Protein AF-A0A9Q1E8A3-F1 (afdb_monomer)

Organism: Synaphobranchus kaupii (NCBI:txid118154)

Mean predicted aligned error: 22.76 Å

Solvent-accessible surface area (backbone atoms only — not comparable to full-atom values): 30214 Å² total; per-residue (Å²): 132,75,77,66,41,92,92,44,56,66,62,37,53,53,54,39,51,53,52,37,59,76,66,66,54,63,71,84,46,47,22,65,56,50,58,76,49,48,55,71,68,40,43,53,38,50,70,72,42,54,82,86,52,46,56,37,47,67,59,40,52,51,41,31,42,52,69,70,36,77,43,37,66,45,31,44,51,49,42,77,64,64,71,84,56,94,92,59,53,71,67,58,48,51,52,53,44,48,52,27,45,53,52,19,33,57,61,61,69,43,87,49,70,69,49,44,52,30,46,53,50,45,52,55,48,41,74,72,46,57,68,70,58,29,52,55,46,58,78,67,64,74,70,76,61,82,83,54,69,58,65,66,57,55,64,65,67,59,70,98,75,77,77,80,83,78,80,82,72,78,92,78,70,73,87,81,51,66,69,56,53,53,48,46,49,48,54,54,57,58,67,69,45,99,57,100,62,82,69,80,77,37,74,72,47,50,38,52,43,43,74,68,30,72,87,42,54,65,54,65,72,65,38,38,50,54,75,62,44,71,83,43,78,58,48,40,22,40,52,96,77,35,56,32,33,42,41,50,72,89,93,57,72,94,82,59,70,84,60,61,36,69,19,42,51,57,31,76,92,48,49,64,58,58,49,43,58,44,22,65,31,86,87,52,63,64,44,58,53,69,59,26,49,56,54,39,64,59,49,36,43,48,91,62,49,70,60,52,44,44,54,50,50,52,51,49,50,51,51,50,52,54,53,48,50,52,50,51,53,53,50,51,55,49,52,50,53,53,46,52,61,52,51,74,75,55,77,90,82,87,83,62,96,86,66,89,73,90,77,84,75,64,92,85,75,79,66,96,84,69,94,72,94,80,79,98,65,88,65,78,70,73,83,75,64,91,67,49,60,36,63,64,51,59,74,45,39,74,67,74,40,62,90,47,54,76,66,61,40,48,53,53,52,52,56,52,68,74,42,60,82,82,54,45,47,66,81,80,86,69,90,88,68,84,85,83,83,79,73,77,91,62,72,80,80,89,67,80,78,81,85,68,57,78,83,50,49,60,57,53,52,54,50,53,52,48,36,46,73,71,62,77,48,77,86,73,92,83,70,80,83,77,86,72,88,79,92,132

InterPro domains:
  IPR003309 SCAN domain [PF02023] (72-153)
  IPR038269 SCAN domain superfamily [G3DSA:1.10.4020.10] (70-156)
  IPR041588 Integrase zinc-binding domain [PF17921] (266-315)

Radius of gyration: 37.01 Å; Cα contacts (8 Å, |Δi|>4): 308; chains: 1; bounding box: 84×84×98 Å

pLDDT: mean 72.19, std 18.21, range [28.66, 93.69]

Secondary structure (DSSP, 8-state):
-PPP-TT-HHHHHHHHHHHHHHTT--GGGHHHHHHHH--THHHHHHHTS-TTTTT-HHHHHHHHHHHTT-SHHHHHHHHHT--PPTT--HHHHHHHHHHHHHHHHHHHT--SHHHHHHHHHHHHHHHHS-HHHHHHHHHTT----S--HHHHHHGGGS-TT-PPPPPPPPTTPPPPPHHHHHHHHHHHHHHHS---SPPS--HHHHHHHHHH-GGGHHHHHHPEEHHHHHS-SSEEEEETTEEEEEE--TTS-TT-GGG-EEEEE--GGGHHHHHHHHHHSTTTTS--HHHHHHHHTTTEE-TTHHHHHHHHHHHHHHHHHHHHHHHHHHHHHHHHHHHHHHHTTPPP----TT--------TT---TT---------PPPS---SS--HHHHHHHHHHHTTTS-HHHHHHHHHHHHH-TTTT-SS----SS-------TT-----PPPPPPPHHHHHHHHHHHHHHHHTTS----S-----------

Sequence (488 aa):
MPKFCEEDADTFFEAFEIVAREMEWPDAKWALLVQSSLAGKAQVAFAALDPCVGLDYEELKKAVLAAYGGVPESYHQRFRNLKRRNGESYLDVGRRLSIAFDRWLAAGKVFDYSELREFMLVEQFKNSVPREVEVYLSERQTRVWKSSPAISEEVVVCPDSVTPPAVVPEPGAPPVDLEESVELADTVFARAVGTSEPSHFTREALVREQHQDGTLAALWKEAVTEEESQDVAAGVYVQDDVLMRKWQPVDRPANEDWWVRSQVVVPLQFWEEVMQLSHATPMAGHLGVRKTLERILRHFYWPQVKGDVLQYVATFKARLGAAWQVACNNLAGAKERIKSQFDRKAVSRSFAVGDRVLMLLPVGVVLPGSEDEDENLYTPPEPVSARVENTHALEQLGKQLSHLTAVQRQDVLELVASHPVLFKDRPGLTPLAIHDVETASAEAIKQHPYRFPPHKKKQVAEEVAYMLEIGAIEPGRTLQPIAGERSL

Foldseek 3Di:
DDAADLQCNPVVVVVLVVVCVVVVPPQLCSLVVVQVRDDDQLVVQLVPDDPVCSSHPVVSSVSSCVSSPLPLVSLVCCLVPQDDDVPDDVVVSVVSNVVSVVSSCVSLVHDDPVQVVQQVVVVVVLVVDAVVLNVVCSVVSDRGPPDDVCNVVVVVPPPPPDDGDDDDDDPDDDDDDPVNLQVCVLVLLPPQDPDPDRPPDDPVNQLVLCVVFPQCVVLVVFADDPVVVLVDQWHWYADPSFIWTWDADPPDDPPDCPRIAIAGEGGPVCLVVLLCSLAVGPVNPRDPLVSSLVSCVRHHDYPPNSVVSNVVSVVVVVVVVVVVVVVVVVVVVVVVVVVVVVVVPDDDDDDDVPDDDDDDDDPPDDDPPDPDPDDPDPPPPDPPPPFQPLVVCLVCQLVVCPVDDPVVSVVVNVVCVVCVVPRDSQDDDDPPDDDDDPPPPDDPPPDDPDDDDPVCVVVVVVVVVVCVVSVVDDDDPPDDDDPDDDDD

Structure (mmCIF, N/CA/C/O backbone):
data_AF-A0A9Q1E8A3-F1
#
_entry.id   AF-A0A9Q1E8A3-F1
#
loop_
_atom_site.group_PDB
_atom_site.id
_atom_site.type_symbol
_atom_site.label_atom_id
_atom_site.label_alt_id
_atom_site.label_comp_id
_atom_site.label_asym_id
_atom_site.label_entity_id
_atom_site.label_seq_id
_atom_site.pdbx_PDB_ins_code
_atom_site.Cartn_x
_atom_site.Cartn_y
_atom_site.Cartn_z
_atom_site.occupancy
_atom_site.B_iso_or_equiv
_atom_site.auth_seq_id
_atom_site.auth_comp_id
_atom_site.auth_asym_id
_atom_site.auth_atom_id
_atom_site.pdbx_PDB_model_num
ATOM 1 N N . MET A 1 1 ? -19.537 22.013 -33.067 1.00 77.50 1 MET A N 1
ATOM 2 C CA . MET A 1 1 ? -19.339 22.147 -31.612 1.00 77.50 1 MET A CA 1
ATOM 3 C C . MET A 1 1 ? -18.821 20.818 -31.073 1.00 77.50 1 MET A C 1
ATOM 5 O O . MET A 1 1 ? -19.405 19.804 -31.449 1.00 77.50 1 MET A O 1
ATOM 9 N N . PRO A 1 2 ? -17.729 20.789 -30.287 1.00 82.44 2 PRO A N 1
ATOM 10 C CA . PRO A 1 2 ? -17.226 19.563 -29.664 1.00 82.44 2 PRO A CA 1
ATOM 11 C C . PRO A 1 2 ? -18.276 18.900 -28.766 1.00 82.44 2 PRO A C 1
ATOM 13 O O . PRO A 1 2 ? -19.159 19.574 -28.235 1.00 82.44 2 PRO A O 1
ATOM 16 N N . LYS A 1 3 ? -18.195 17.578 -28.596 1.00 81.62 3 LYS A N 1
ATOM 17 C CA . LYS A 1 3 ? -19.095 16.846 -27.698 1.00 81.62 3 LYS A CA 1
ATOM 18 C C . LYS A 1 3 ? -18.574 16.949 -26.266 1.00 81.62 3 LYS A C 1
ATOM 20 O O . LYS A 1 3 ? -17.415 16.626 -26.021 1.00 81.62 3 LYS A O 1
ATOM 25 N N . PHE A 1 4 ? -19.430 17.359 -25.334 1.00 82.94 4 PHE A N 1
ATOM 26 C CA . PHE A 1 4 ? -19.077 17.408 -23.919 1.00 82.94 4 PHE A CA 1
ATOM 27 C C . PHE A 1 4 ? -18.893 15.995 -23.345 1.00 82.94 4 PHE A C 1
ATOM 29 O O . PHE A 1 4 ? -19.697 15.095 -23.610 1.00 82.94 4 PHE A O 1
ATOM 36 N N . CYS A 1 5 ? -17.829 15.806 -22.564 1.00 78.19 5 CYS A N 1
ATOM 37 C CA . CYS A 1 5 ? -17.507 14.558 -21.880 1.00 78.19 5 CYS A CA 1
ATOM 38 C C . CYS A 1 5 ? -17.314 14.834 -20.386 1.00 78.19 5 CYS A C 1
ATOM 40 O O . CYS A 1 5 ? -16.389 15.546 -20.007 1.00 78.19 5 CYS A O 1
ATOM 42 N N . GLU A 1 6 ? -18.154 14.240 -19.534 1.00 74.50 6 GLU A N 1
ATOM 43 C CA . GLU A 1 6 ? -18.078 14.417 -18.073 1.00 74.50 6 GLU A CA 1
ATOM 44 C C . GLU A 1 6 ? -16.761 13.909 -17.463 1.00 74.50 6 GLU A C 1
ATOM 46 O O . GLU A 1 6 ? -16.348 14.357 -16.395 1.00 74.50 6 GLU A O 1
ATOM 51 N N . GLU A 1 7 ? -16.085 12.974 -18.134 1.00 65.31 7 GLU A N 1
ATOM 52 C CA . GLU A 1 7 ? -14.801 12.435 -17.679 1.00 65.31 7 GLU A CA 1
ATOM 53 C C . GLU A 1 7 ? -13.623 13.377 -17.969 1.00 65.31 7 GLU A C 1
ATOM 55 O O . GLU A 1 7 ? -12.572 13.239 -17.346 1.00 65.31 7 GLU A O 1
ATOM 60 N N . ASP A 1 8 ? -13.778 14.323 -18.899 1.00 71.12 8 ASP A N 1
ATOM 61 C CA . ASP A 1 8 ? -12.689 15.174 -19.383 1.00 71.12 8 ASP A CA 1
ATOM 62 C C . ASP A 1 8 ? -13.201 16.560 -19.809 1.00 71.12 8 ASP A C 1
ATOM 64 O O . ASP A 1 8 ? -13.191 16.940 -20.984 1.00 71.12 8 ASP A O 1
ATOM 68 N N . ALA A 1 9 ? -13.714 17.297 -18.821 1.00 78.81 9 ALA A N 1
ATOM 69 C CA . ALA A 1 9 ? -14.260 18.634 -19.021 1.00 78.81 9 ALA A CA 1
ATOM 70 C C . ALA A 1 9 ? -13.195 19.623 -19.535 1.00 78.81 9 ALA A C 1
ATOM 72 O O . ALA A 1 9 ? -13.506 20.454 -20.385 1.00 78.81 9 ALA A O 1
ATOM 73 N N . ASP A 1 10 ? -11.944 19.504 -19.081 1.00 77.94 10 ASP A N 1
ATOM 74 C CA . ASP A 1 10 ? -10.822 20.355 -19.495 1.00 77.94 10 ASP A CA 1
ATOM 75 C C . ASP A 1 10 ? -10.541 20.243 -20.998 1.00 77.94 10 ASP A C 1
ATOM 77 O O . ASP A 1 10 ? -10.528 21.255 -21.701 1.00 77.94 10 ASP A O 1
ATOM 81 N N . THR A 1 11 ? -10.442 19.016 -21.523 1.00 81.19 11 THR A N 1
ATOM 82 C CA . THR A 1 11 ? -10.211 18.786 -22.962 1.00 81.19 11 THR A CA 1
ATOM 83 C C . THR A 1 11 ? -11.360 19.320 -23.814 1.00 81.19 11 THR A C 1
ATOM 85 O O . THR A 1 11 ? -11.150 19.782 -24.936 1.00 81.19 11 THR A O 1
ATOM 88 N N . PHE A 1 12 ? -12.592 19.292 -23.296 1.00 87.00 12 PHE A N 1
ATOM 89 C CA . PHE A 1 12 ? -13.728 19.899 -23.983 1.00 87.00 12 PHE A CA 1
ATOM 90 C C . PHE A 1 12 ? -13.570 21.421 -24.116 1.00 87.00 12 PHE A C 1
ATOM 92 O O . PHE A 1 12 ? -13.795 21.943 -25.209 1.00 87.00 12 PHE A O 1
ATOM 99 N N . PHE A 1 13 ? -13.183 22.126 -23.046 1.00 87.31 13 PHE A N 1
ATOM 100 C CA . PHE A 1 13 ? -12.996 23.580 -23.096 1.00 87.31 13 PHE A CA 1
ATOM 101 C C . PHE A 1 13 ? -11.832 23.965 -24.012 1.00 87.31 13 PHE A C 1
ATOM 103 O O . PHE A 1 13 ? -11.987 24.868 -24.829 1.00 87.31 13 PHE A O 1
ATOM 110 N N . GLU A 1 14 ? -10.714 23.238 -23.962 1.00 84.69 14 GLU A N 1
ATOM 111 C CA . GLU A 1 14 ? -9.591 23.445 -24.887 1.00 84.69 14 GLU A CA 1
ATOM 112 C C . GLU A 1 14 ? -10.024 23.273 -26.351 1.00 84.69 14 GLU A C 1
ATOM 114 O O . GLU A 1 14 ? -9.803 24.155 -27.183 1.00 84.69 14 GLU A O 1
ATOM 119 N N . ALA A 1 15 ? -10.712 22.172 -26.668 1.00 84.75 15 ALA A N 1
ATOM 120 C CA . ALA A 1 15 ? -11.208 21.914 -28.016 1.00 84.75 15 ALA A CA 1
ATOM 121 C C . ALA A 1 15 ? -12.252 22.950 -28.465 1.00 84.75 15 ALA A C 1
ATOM 123 O O . ALA A 1 15 ? -12.284 23.333 -29.635 1.00 84.75 15 ALA A O 1
ATOM 124 N N . PHE A 1 16 ? -13.114 23.406 -27.553 1.00 91.69 16 PHE A N 1
ATOM 125 C CA . PHE A 1 16 ? -14.100 24.445 -27.833 1.00 91.69 16 PHE A CA 1
ATOM 126 C C . PHE A 1 16 ? -13.419 25.768 -28.177 1.00 91.69 16 PHE A C 1
ATOM 128 O O . PHE A 1 16 ? -13.756 26.358 -29.199 1.00 91.69 16 PHE A O 1
ATOM 135 N N . GLU A 1 17 ? -12.447 26.205 -27.378 1.00 92.69 17 GLU A N 1
ATOM 136 C CA . GLU A 1 17 ? -11.744 27.469 -27.595 1.00 92.69 17 GLU A CA 1
ATOM 137 C C . GLU A 1 17 ? -10.945 27.482 -28.895 1.00 92.69 17 GLU A C 1
ATOM 139 O O . GLU A 1 17 ? -10.938 28.492 -29.594 1.00 92.69 17 GLU A O 1
ATOM 144 N N . ILE A 1 18 ? -10.297 26.366 -29.241 1.00 88.00 18 ILE A N 1
ATOM 145 C CA . ILE A 1 18 ? -9.591 26.227 -30.521 1.00 88.00 18 ILE A CA 1
ATOM 146 C C . ILE A 1 18 ? -10.576 26.432 -31.677 1.00 88.00 18 ILE A C 1
ATOM 148 O O . ILE A 1 18 ? -10.342 27.267 -32.546 1.00 88.00 18 ILE A O 1
ATOM 152 N N . VAL A 1 19 ? -11.709 25.723 -31.661 1.00 89.31 19 VAL A N 1
ATOM 153 C CA . VAL A 1 19 ? -12.725 25.827 -32.720 1.00 89.31 19 VAL A CA 1
ATOM 154 C C . VAL A 1 19 ? -13.371 27.214 -32.750 1.00 89.31 19 VAL A C 1
ATOM 156 O O . VAL A 1 19 ? -13.608 27.747 -33.829 1.00 89.31 19 VAL A O 1
ATOM 159 N N . ALA A 1 20 ? -13.662 27.805 -31.592 1.00 89.88 20 ALA A N 1
ATOM 160 C CA . ALA A 1 20 ? -14.313 29.106 -31.494 1.00 89.88 20 ALA A CA 1
ATOM 161 C C . ALA A 1 20 ? -13.420 30.241 -32.015 1.00 89.88 20 ALA A C 1
ATOM 163 O O . ALA A 1 20 ? -13.921 31.131 -32.700 1.00 89.88 20 ALA A O 1
ATOM 164 N N . ARG A 1 21 ? -12.109 30.184 -31.737 1.00 90.50 21 ARG A N 1
ATOM 165 C CA . ARG A 1 21 ? -11.126 31.145 -32.262 1.00 90.50 21 ARG A CA 1
ATOM 166 C C . ARG A 1 21 ? -10.907 30.972 -33.762 1.00 90.50 21 ARG A C 1
ATOM 168 O O . ARG A 1 21 ? -10.944 31.963 -34.478 1.00 90.50 21 ARG A O 1
ATOM 175 N N . GLU A 1 22 ? -10.748 29.736 -34.237 1.00 92.00 22 GLU A N 1
ATOM 176 C CA . GLU A 1 22 ? -10.554 29.441 -35.667 1.00 92.00 22 GLU A CA 1
ATOM 177 C C . GLU A 1 22 ? -11.760 29.873 -36.516 1.00 92.00 22 GLU A C 1
ATOM 179 O O . GLU A 1 22 ? -11.618 30.335 -37.643 1.00 92.00 22 GLU A O 1
ATOM 184 N N . MET A 1 23 ? -12.966 29.743 -35.960 1.00 89.19 23 MET A N 1
ATOM 185 C CA . MET A 1 23 ? -14.216 30.108 -36.630 1.00 89.19 23 MET A CA 1
ATOM 186 C C . MET A 1 23 ? -14.674 31.544 -36.330 1.00 89.19 23 MET A C 1
ATOM 188 O O . MET A 1 23 ? -15.796 31.900 -36.697 1.00 89.19 23 MET A O 1
ATOM 192 N N . GLU A 1 24 ? -13.850 32.339 -35.638 1.00 90.06 24 GLU A N 1
ATOM 193 C CA . GLU A 1 24 ? -14.108 33.741 -35.278 1.00 90.06 24 GLU A CA 1
ATOM 194 C C . GLU A 1 24 ? -15.480 33.968 -34.608 1.00 90.06 24 GLU A C 1
ATOM 196 O O . GLU A 1 24 ? -16.227 34.902 -34.918 1.00 90.06 24 GLU A O 1
ATOM 201 N N . TRP A 1 25 ? -15.865 33.084 -33.686 1.00 89.31 25 TRP A N 1
ATOM 202 C CA . TRP A 1 25 ? -17.141 33.215 -32.986 1.00 89.31 25 TRP A CA 1
ATOM 203 C C . TRP A 1 25 ? -17.124 34.400 -32.016 1.00 89.31 25 TRP A C 1
ATOM 205 O O . TRP A 1 25 ? -16.185 34.511 -31.234 1.00 89.31 25 TRP A O 1
ATOM 215 N N . PRO A 1 26 ? -18.184 35.233 -31.963 1.00 87.19 26 PRO A N 1
ATOM 216 C CA . PRO A 1 26 ? -18.233 36.351 -31.025 1.00 87.19 26 PRO A CA 1
ATOM 217 C C . PRO A 1 26 ? -18.160 35.884 -29.566 1.00 87.19 26 PRO A C 1
ATOM 219 O O . PRO A 1 26 ? -19.043 35.143 -29.127 1.00 87.19 26 PRO A O 1
ATOM 222 N N . ASP A 1 27 ? -17.175 36.377 -28.812 1.00 84.38 27 ASP A N 1
ATOM 223 C CA . ASP A 1 27 ? -16.907 36.017 -27.406 1.00 84.38 27 ASP A CA 1
ATOM 224 C C . ASP A 1 27 ? -18.156 36.119 -26.516 1.00 84.38 27 ASP A C 1
ATOM 226 O O . ASP A 1 27 ? -18.442 35.232 -25.713 1.00 84.38 27 ASP A O 1
ATOM 230 N N . ALA A 1 28 ? -18.995 37.135 -26.753 1.00 83.44 28 ALA A N 1
ATOM 231 C CA . ALA A 1 28 ? -20.263 37.351 -26.047 1.00 83.44 28 ALA A CA 1
ATOM 232 C C . ALA A 1 28 ? -21.281 36.196 -26.181 1.00 83.44 28 ALA A C 1
ATOM 234 O O . ALA A 1 28 ? -22.285 36.165 -25.473 1.00 83.44 28 ALA A O 1
ATOM 235 N N . LYS A 1 29 ? -21.068 35.262 -27.116 1.00 85.50 29 LYS A N 1
ATOM 236 C CA . LYS A 1 29 ? -21.930 34.091 -27.341 1.00 85.50 29 LYS A CA 1
ATOM 237 C C . LYS A 1 29 ? -21.302 32.784 -26.863 1.00 85.50 29 LYS A C 1
ATOM 239 O O . LYS A 1 29 ? -21.983 31.761 -26.903 1.00 85.50 29 LYS A O 1
ATOM 244 N N . TRP A 1 30 ? -20.045 32.781 -26.416 1.00 91.56 30 TRP A N 1
ATOM 245 C CA . TRP A 1 30 ? -19.345 31.548 -26.048 1.00 91.56 30 TRP A CA 1
ATOM 246 C C . TRP A 1 30 ? -20.024 30.831 -24.881 1.00 91.56 30 TRP A C 1
ATOM 248 O O . TRP A 1 30 ? -20.274 29.631 -24.978 1.00 91.56 30 TRP A O 1
ATOM 258 N N . ALA A 1 31 ? -20.418 31.562 -23.833 1.00 87.00 31 ALA A N 1
ATOM 259 C CA . ALA A 1 31 ? -21.125 30.993 -22.684 1.00 87.00 31 ALA A CA 1
ATOM 260 C C . ALA A 1 31 ? -22.447 30.310 -23.087 1.00 87.00 31 ALA A C 1
ATOM 262 O O . ALA A 1 31 ? -22.706 29.169 -22.704 1.00 87.00 31 ALA A O 1
ATOM 263 N N . LEU A 1 32 ? -23.239 30.968 -23.945 1.00 85.06 32 LEU A N 1
ATOM 264 C CA . LEU A 1 32 ? -24.502 30.435 -24.475 1.00 85.06 32 LEU A CA 1
ATOM 265 C C . LEU A 1 32 ? -24.293 29.165 -25.307 1.00 85.06 32 LEU A C 1
ATOM 267 O O . LEU A 1 32 ? -25.063 28.209 -25.204 1.00 85.06 32 LEU A O 1
ATOM 271 N N . LEU A 1 33 ? -23.246 29.151 -26.137 1.00 87.56 33 LEU A N 1
ATOM 272 C CA . LEU A 1 33 ? -22.907 27.989 -26.949 1.00 87.56 33 LEU A CA 1
ATOM 273 C C . LEU A 1 33 ? -22.498 26.825 -26.052 1.00 87.56 33 LEU A C 1
ATOM 275 O O . LEU A 1 33 ? -23.092 25.756 -26.173 1.00 87.56 33 LEU A O 1
ATOM 279 N N . VAL A 1 34 ? -21.568 27.033 -25.116 1.00 88.75 34 VAL A N 1
ATOM 280 C CA . VAL A 1 34 ? -21.109 25.995 -24.181 1.00 88.75 34 VAL A CA 1
ATOM 281 C C . VAL A 1 34 ? -22.266 25.408 -23.384 1.00 88.75 34 VAL A C 1
ATOM 283 O O . VAL A 1 34 ? -22.413 24.184 -23.383 1.00 88.75 34 VAL A O 1
ATOM 286 N N . GLN A 1 35 ? -23.121 26.248 -22.788 1.00 85.50 35 GLN A N 1
ATOM 287 C CA . GLN A 1 35 ? -24.286 25.819 -22.007 1.00 85.50 35 GLN A CA 1
ATOM 288 C C . GLN A 1 35 ? -25.142 24.795 -22.762 1.00 85.50 35 GLN A C 1
ATOM 290 O O . GLN A 1 35 ? -25.581 23.810 -22.173 1.00 85.50 35 GLN A O 1
ATOM 295 N N . SER A 1 36 ? -25.354 24.995 -24.067 1.00 84.75 36 SER A N 1
ATOM 296 C CA . SER A 1 36 ? -26.183 24.102 -24.887 1.00 84.75 36 SER A CA 1
ATOM 297 C C . SER A 1 36 ? -25.609 22.688 -25.067 1.00 84.75 36 SER A C 1
ATOM 299 O O . SER A 1 36 ? -26.344 21.773 -25.431 1.00 84.75 36 SER A O 1
ATOM 301 N N . SER A 1 37 ? -24.316 22.496 -24.788 1.00 87.25 37 SER A N 1
ATOM 302 C CA . SER A 1 37 ? -23.646 21.188 -24.837 1.00 87.25 37 SER A CA 1
ATOM 303 C C . SER A 1 37 ? -23.383 20.552 -23.481 1.00 87.25 37 SER A C 1
ATOM 305 O O . SER A 1 37 ? -23.048 19.368 -23.435 1.00 87.25 37 SER A O 1
ATOM 307 N N . LEU A 1 38 ? -23.484 21.322 -22.394 1.00 86.88 38 LEU A N 1
ATOM 308 C CA . LEU A 1 38 ? -23.216 20.817 -21.054 1.00 86.88 38 LEU A CA 1
ATOM 309 C C . LEU A 1 38 ? -24.255 19.759 -20.672 1.00 86.88 38 LEU A C 1
ATOM 311 O O . LEU A 1 38 ? -25.443 19.896 -20.954 1.00 86.88 38 LEU A O 1
ATOM 315 N N . ALA A 1 39 ? -23.797 18.721 -19.977 1.00 83.69 39 ALA A N 1
ATOM 316 C CA . ALA A 1 39 ? -24.638 17.656 -19.444 1.00 83.69 39 ALA A CA 1
ATOM 317 C C . ALA A 1 39 ? -24.235 17.311 -18.001 1.00 83.69 39 ALA A C 1
ATOM 319 O O . ALA A 1 39 ? -23.146 17.676 -17.537 1.00 83.69 39 ALA A O 1
ATOM 320 N N . GLY A 1 40 ? -25.138 16.638 -17.285 1.00 84.38 40 GLY A N 1
ATOM 321 C CA . GLY A 1 40 ? -24.885 16.110 -15.943 1.00 84.38 40 GLY A CA 1
ATOM 322 C C . GLY A 1 40 ? -24.470 17.184 -14.939 1.00 84.38 40 GLY A C 1
ATOM 323 O O . GLY A 1 40 ? -25.119 18.227 -14.821 1.00 84.38 40 GLY A O 1
ATOM 324 N N . LYS A 1 41 ? -23.369 16.951 -14.214 1.00 77.94 41 LYS A N 1
ATOM 325 C CA . LYS A 1 41 ? -22.894 17.862 -13.151 1.00 77.94 41 LYS A CA 1
ATOM 326 C C . LYS A 1 41 ? -22.518 19.255 -13.670 1.00 77.94 41 LYS A C 1
ATOM 328 O O . LYS A 1 41 ? -22.591 20.219 -12.916 1.00 77.94 41 LYS A O 1
ATOM 333 N N . ALA A 1 42 ? -22.178 19.378 -14.954 1.00 84.62 42 ALA A N 1
ATOM 334 C CA . ALA A 1 42 ? -21.816 20.645 -15.594 1.00 84.62 42 ALA A CA 1
ATOM 335 C C . ALA A 1 42 ? -23.019 21.577 -15.679 1.00 84.62 42 ALA A C 1
ATOM 337 O O . ALA A 1 42 ? -22.921 22.770 -15.412 1.00 84.62 42 ALA A O 1
ATOM 338 N N . GLN A 1 43 ? -24.165 21.000 -16.033 1.00 85.56 43 GLN A N 1
ATOM 339 C CA . GLN A 1 43 ? -25.412 21.730 -16.164 1.00 85.56 43 GLN A CA 1
ATOM 340 C C . GLN A 1 43 ? -25.940 22.156 -14.790 1.00 85.56 43 GLN A C 1
ATOM 342 O O . GLN A 1 43 ? -26.455 23.261 -14.653 1.00 85.56 43 GLN A O 1
ATOM 347 N N . VAL A 1 44 ? -25.743 21.319 -13.765 1.00 84.12 44 VAL A N 1
ATOM 348 C CA . VAL A 1 44 ? -26.058 21.657 -12.367 1.00 84.12 44 VAL A CA 1
ATOM 349 C C . VAL A 1 44 ? -25.167 22.796 -11.860 1.00 84.12 44 VAL A C 1
ATOM 351 O O . VAL A 1 44 ? -25.676 23.740 -11.264 1.00 84.12 44 VAL A O 1
ATOM 354 N N . ALA A 1 45 ? -23.860 22.747 -12.135 1.00 84.56 45 ALA A N 1
ATOM 355 C CA . ALA A 1 45 ? -22.918 23.802 -11.760 1.00 84.56 45 ALA A CA 1
ATOM 356 C C . ALA A 1 45 ? -23.247 25.139 -12.435 1.00 84.56 45 ALA A C 1
ATOM 358 O O . ALA A 1 45 ? -23.227 26.179 -11.787 1.00 84.56 45 ALA A O 1
ATOM 359 N N . PHE A 1 46 ? -23.614 25.096 -13.717 1.00 82.88 46 PHE A N 1
ATOM 360 C CA . PHE A 1 46 ? -24.070 26.268 -14.452 1.00 82.88 46 PHE A CA 1
ATOM 361 C C . PHE A 1 46 ? -25.381 26.835 -13.888 1.00 8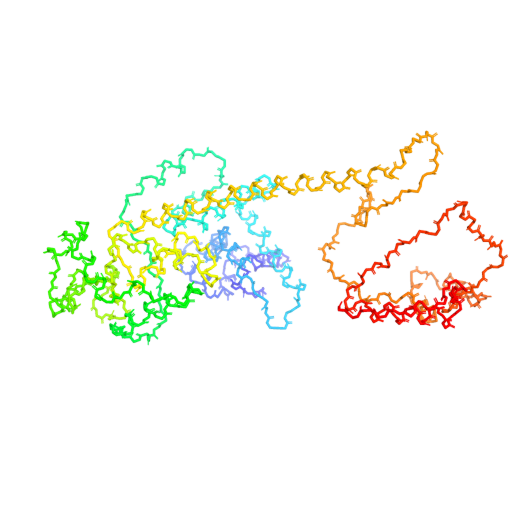2.88 46 PHE A C 1
ATOM 363 O O . PHE A 1 46 ? -25.489 28.038 -13.685 1.00 82.88 46 PHE A O 1
ATOM 370 N N . ALA A 1 47 ? -26.367 25.984 -13.591 1.00 83.25 47 ALA A N 1
ATOM 371 C CA . ALA A 1 47 ? -27.655 26.417 -13.043 1.00 83.25 47 ALA A CA 1
ATOM 372 C C . ALA A 1 47 ? -27.546 27.029 -11.634 1.00 83.25 47 ALA A C 1
ATOM 374 O O . ALA A 1 47 ? -28.445 27.754 -11.215 1.00 83.25 47 ALA A O 1
ATOM 375 N N . ALA A 1 48 ? -26.464 26.734 -10.909 1.00 81.44 48 ALA A N 1
ATOM 376 C CA . ALA A 1 48 ? -26.165 27.326 -9.609 1.00 81.44 48 ALA A CA 1
ATOM 377 C C . ALA A 1 48 ? -25.514 28.723 -9.703 1.00 81.44 48 ALA A C 1
ATOM 379 O O . ALA A 1 48 ? -25.381 29.389 -8.675 1.00 81.44 48 ALA A O 1
ATOM 380 N N . LEU A 1 49 ? -25.103 29.170 -10.897 1.00 82.62 49 LEU A N 1
ATOM 381 C CA . LEU A 1 49 ? -24.573 30.517 -11.118 1.00 82.62 49 LEU A CA 1
ATOM 382 C C . LEU A 1 49 ? -25.696 31.556 -11.194 1.00 82.62 49 LEU A C 1
ATOM 384 O O . LEU A 1 49 ? -26.799 31.277 -11.664 1.00 82.62 49 LEU A O 1
ATOM 388 N N . ASP A 1 50 ? -25.394 32.786 -10.773 1.00 76.38 50 ASP A N 1
ATOM 389 C CA . ASP A 1 50 ? -26.314 33.914 -10.930 1.00 76.38 50 ASP A CA 1
ATOM 390 C C . ASP A 1 50 ? -26.589 34.182 -12.430 1.00 76.38 50 ASP A C 1
ATOM 392 O O . ASP A 1 50 ? -25.635 34.215 -13.216 1.00 76.38 50 ASP A O 1
ATOM 396 N N . PRO A 1 51 ? -27.847 34.408 -12.862 1.00 67.88 51 PRO A N 1
ATOM 397 C CA . PRO A 1 51 ? -28.196 34.623 -14.271 1.00 67.88 51 PRO A CA 1
ATOM 398 C C . PRO A 1 51 ? -27.468 35.794 -14.946 1.00 67.88 51 PRO A C 1
ATOM 400 O O . PRO A 1 51 ? -27.308 35.788 -16.166 1.00 67.88 51 PRO A O 1
ATOM 403 N N . CYS A 1 52 ? -27.025 36.796 -14.178 1.00 64.75 52 CYS A N 1
ATOM 404 C CA . CYS A 1 52 ? -26.256 37.929 -14.695 1.00 64.75 52 CYS A CA 1
ATOM 405 C C . CYS A 1 52 ? -24.765 37.593 -14.887 1.00 64.75 52 CYS A C 1
ATOM 407 O O . CYS A 1 52 ? -24.100 38.236 -15.695 1.00 64.75 52 CYS A O 1
ATOM 409 N N . VAL A 1 53 ? -24.251 36.590 -14.165 1.00 61.28 53 VAL A N 1
ATOM 410 C CA . VAL A 1 53 ? -22.846 36.131 -14.188 1.00 61.28 53 VAL A CA 1
ATOM 411 C C . VAL A 1 53 ? -22.663 34.920 -15.111 1.00 61.28 53 VAL A C 1
ATOM 413 O O . VAL A 1 53 ? -21.613 34.767 -15.724 1.00 61.28 53 VAL A O 1
ATOM 416 N N . GLY A 1 54 ? -23.696 34.092 -15.297 1.00 58.84 54 GLY A N 1
ATOM 417 C CA . GLY A 1 54 ? -23.658 32.900 -16.157 1.00 58.84 54 GLY A CA 1
ATOM 418 C C . GLY A 1 54 ? -23.481 33.174 -17.660 1.00 58.84 54 GLY A C 1
ATOM 419 O O . GLY A 1 54 ? -23.290 32.238 -18.430 1.00 58.84 54 GLY A O 1
ATOM 420 N N . LEU A 1 55 ? -23.534 34.437 -18.096 1.00 69.38 55 LEU A N 1
ATOM 421 C CA . LEU A 1 55 ? -23.240 34.837 -19.479 1.00 69.38 55 LEU A CA 1
ATOM 422 C C . LEU A 1 55 ? -21.755 35.159 -19.714 1.00 69.38 55 LEU A C 1
ATOM 424 O O . LEU A 1 55 ? -21.361 35.354 -20.864 1.00 69.38 55 LEU A O 1
ATOM 428 N N . ASP A 1 56 ? -20.938 35.189 -18.659 1.00 84.00 56 ASP A N 1
ATOM 429 C CA . ASP A 1 56 ? -19.487 35.295 -18.767 1.00 84.00 56 ASP A CA 1
ATOM 430 C C . ASP A 1 56 ? -18.862 33.906 -18.978 1.00 84.00 56 ASP A C 1
ATOM 432 O O . ASP A 1 56 ? -19.098 32.965 -18.215 1.00 84.00 56 ASP A O 1
ATOM 436 N N . TYR A 1 57 ? -18.081 33.761 -20.052 1.00 88.81 57 TYR A N 1
ATOM 437 C CA . TYR A 1 57 ? -17.470 32.483 -20.422 1.00 88.81 57 TYR A CA 1
ATOM 438 C C . TYR A 1 57 ? -16.443 32.004 -19.386 1.00 88.81 57 TYR A C 1
ATOM 440 O O . TYR A 1 57 ? -16.382 30.805 -19.107 1.00 88.81 57 TYR A O 1
ATOM 448 N N . GLU A 1 58 ? -15.668 32.914 -18.795 1.00 85.94 58 GLU A N 1
ATOM 449 C CA . GLU A 1 58 ? -14.602 32.561 -17.856 1.00 85.94 58 GLU A CA 1
ATOM 450 C C . GLU A 1 58 ? -15.173 32.099 -16.513 1.00 85.94 58 GLU A C 1
ATOM 452 O O . GLU A 1 58 ? -14.751 31.067 -15.983 1.00 85.94 58 GLU A O 1
ATOM 457 N N . GLU A 1 59 ? -16.190 32.785 -15.987 1.00 83.81 59 GLU A N 1
ATOM 458 C CA . GLU A 1 59 ? -16.868 32.346 -14.762 1.00 83.81 59 GLU A CA 1
ATOM 459 C C . GLU A 1 59 ? -17.661 31.045 -14.978 1.00 83.81 59 GLU A C 1
ATOM 461 O O . GLU A 1 59 ? -17.643 30.171 -14.105 1.00 83.81 59 GLU A O 1
ATOM 466 N N . LEU A 1 60 ? -18.260 30.836 -16.160 1.00 87.94 60 LEU A N 1
ATOM 467 C CA . LEU A 1 60 ? -18.863 29.549 -16.530 1.00 87.94 60 LEU A CA 1
ATOM 468 C C . LEU A 1 60 ? -17.818 28.429 -16.538 1.00 87.94 60 LEU A C 1
ATOM 470 O O . LEU A 1 60 ? -18.007 27.403 -15.878 1.00 87.94 60 LEU A O 1
ATOM 474 N N . LYS A 1 61 ? -16.715 28.609 -17.276 1.00 88.38 61 LYS A N 1
ATOM 475 C CA . LYS A 1 61 ? -15.633 27.620 -17.399 1.00 88.38 61 LYS A CA 1
ATOM 476 C C . LYS A 1 61 ? -15.092 27.247 -16.024 1.00 88.38 61 LYS A C 1
ATOM 478 O O . LYS A 1 61 ? -14.996 26.068 -15.689 1.00 88.38 61 LYS A O 1
ATOM 483 N N . LYS A 1 62 ? -14.815 28.246 -15.191 1.00 83.00 62 LYS A N 1
ATOM 484 C CA . LYS A 1 62 ? -14.322 28.075 -13.823 1.00 83.00 62 LYS A CA 1
ATOM 485 C C . LYS A 1 62 ? -15.299 27.307 -12.934 1.00 83.00 62 LYS A C 1
ATOM 487 O O . LYS A 1 62 ? -14.874 26.388 -12.236 1.00 83.00 62 LYS A O 1
ATOM 492 N N . ALA A 1 63 ? -16.591 27.628 -12.970 1.00 83.25 63 ALA A N 1
ATOM 493 C CA . ALA A 1 63 ? -17.604 26.938 -12.172 1.00 83.25 63 ALA A CA 1
ATOM 494 C C . ALA A 1 63 ? -17.799 25.477 -12.602 1.00 83.25 63 ALA A C 1
ATOM 496 O O . ALA A 1 63 ? -17.887 24.581 -11.760 1.00 83.25 63 ALA A O 1
ATOM 497 N N . VAL A 1 64 ? -17.815 25.221 -13.914 1.00 84.75 64 VAL A N 1
ATOM 498 C CA . VAL A 1 64 ? -17.924 23.864 -14.460 1.00 84.75 64 VAL A CA 1
ATOM 499 C C . VAL A 1 64 ? -16.684 23.046 -14.100 1.00 84.75 64 VAL A C 1
ATOM 501 O O . VAL A 1 64 ? -16.824 21.946 -13.569 1.00 84.75 64 VAL A O 1
ATOM 504 N N . LEU A 1 65 ? -15.474 23.574 -14.302 1.00 81.50 65 LEU A N 1
ATOM 505 C CA . LEU A 1 65 ? -14.237 22.873 -13.937 1.00 81.50 65 LEU A CA 1
ATOM 506 C C . LEU A 1 65 ? -14.130 22.630 -12.423 1.00 81.50 65 LEU A C 1
ATOM 508 O O . LEU A 1 65 ? -13.705 21.554 -12.001 1.00 81.50 65 LEU A O 1
ATOM 512 N N . ALA A 1 66 ? -14.589 23.565 -11.585 1.00 75.19 66 ALA A N 1
ATOM 513 C CA . ALA A 1 66 ? -14.661 23.362 -10.138 1.00 75.19 66 ALA A CA 1
ATOM 514 C C . ALA A 1 66 ? -15.583 22.185 -9.762 1.00 75.19 66 ALA A C 1
ATOM 516 O O . ALA A 1 66 ? -15.214 21.362 -8.924 1.00 75.19 66 ALA A O 1
ATOM 517 N N . ALA A 1 67 ? -16.734 22.043 -10.426 1.00 76.00 67 ALA A N 1
ATOM 518 C CA . ALA A 1 67 ? -17.694 20.967 -10.167 1.00 76.00 67 ALA A CA 1
ATOM 519 C C . ALA A 1 67 ? -17.210 19.564 -10.588 1.00 76.00 67 ALA A C 1
ATOM 521 O O . ALA A 1 67 ? -17.637 18.567 -10.000 1.00 76.00 67 ALA A O 1
ATOM 522 N N . TYR A 1 68 ? -16.304 19.467 -11.568 1.00 70.75 68 TYR A N 1
ATOM 523 C CA . TYR A 1 68 ? -15.639 18.205 -11.948 1.00 70.75 68 TYR A CA 1
ATOM 524 C C . TYR A 1 68 ? -14.294 17.981 -11.253 1.00 70.75 68 TYR A C 1
ATOM 526 O O . TYR A 1 68 ? -13.616 16.972 -11.491 1.00 70.75 68 TYR A O 1
ATOM 534 N N . GLY A 1 69 ? -13.947 18.879 -10.334 1.00 59.66 69 GLY A N 1
ATOM 535 C CA . GLY A 1 69 ? -12.750 18.793 -9.529 1.00 59.66 69 GLY A CA 1
ATOM 53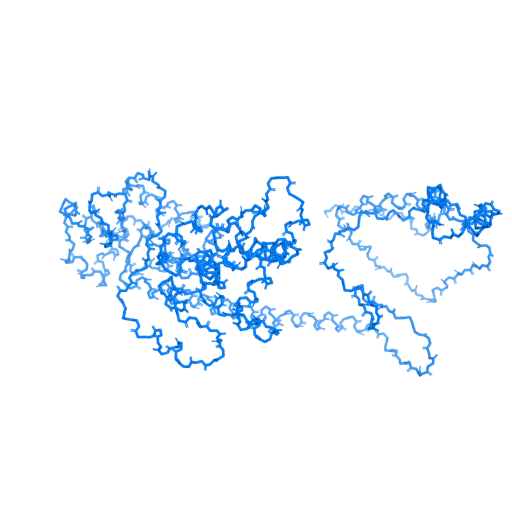6 C C . GLY A 1 69 ? -11.510 19.261 -10.276 1.00 59.66 69 GLY A C 1
ATOM 537 O O . GLY A 1 69 ? -10.565 18.495 -10.417 1.00 59.66 69 GLY A O 1
ATOM 538 N N . GLY A 1 70 ? -11.429 20.560 -10.571 1.00 58.00 70 GLY A N 1
ATOM 539 C CA . GLY A 1 70 ? -10.160 21.294 -10.727 1.00 58.00 70 GLY A CA 1
ATOM 540 C C . GLY A 1 70 ? -9.286 21.303 -9.455 1.00 58.00 70 GLY A C 1
ATOM 541 O O . GLY A 1 70 ? -8.451 22.181 -9.261 1.00 58.00 70 GLY A O 1
ATOM 542 N N . VAL A 1 71 ? -9.502 20.338 -8.559 1.00 60.88 71 VAL A N 1
ATOM 543 C CA . VAL A 1 71 ? -8.773 20.094 -7.324 1.00 60.88 71 VAL A CA 1
ATOM 544 C C . VAL A 1 71 ? -7.854 18.901 -7.595 1.00 60.88 71 VAL A C 1
ATOM 546 O O . VAL A 1 71 ? -8.334 17.891 -8.116 1.00 60.88 71 VAL A O 1
ATOM 549 N N . PRO A 1 72 ? -6.565 18.966 -7.217 1.00 66.69 72 PRO A N 1
ATOM 550 C CA . PRO A 1 72 ? -5.601 17.877 -7.404 1.00 66.69 72 PRO A CA 1
ATOM 551 C C . PRO A 1 72 ? -6.135 16.487 -7.019 1.00 66.69 72 PRO A C 1
ATOM 553 O O . PRO A 1 72 ? -5.830 15.500 -7.677 1.00 66.69 72 PRO A O 1
ATOM 556 N N . GLU A 1 73 ? -7.002 16.414 -6.009 1.00 70.44 73 GLU A N 1
ATOM 557 C CA . GLU A 1 73 ? -7.595 15.172 -5.511 1.00 70.44 73 GLU A CA 1
ATOM 558 C C . GLU A 1 73 ? -8.495 14.436 -6.527 1.00 70.44 73 GLU A C 1
ATOM 560 O O . GLU A 1 73 ? -8.562 13.210 -6.530 1.00 70.44 73 GLU A O 1
ATOM 565 N N . SER A 1 74 ? -9.157 15.145 -7.446 1.00 71.25 74 SER A N 1
ATOM 566 C CA . SER A 1 74 ? -9.981 14.503 -8.485 1.00 71.25 74 SER A CA 1
ATOM 567 C C . SER A 1 74 ? -9.108 13.727 -9.474 1.00 71.25 74 SER A C 1
ATOM 569 O O . SER A 1 74 ? -9.371 12.562 -9.781 1.00 71.25 74 SER A O 1
ATOM 571 N N . TYR A 1 75 ? -8.016 14.348 -9.927 1.00 74.56 75 TYR A N 1
ATOM 572 C CA . TYR A 1 75 ? -7.034 13.712 -10.803 1.00 74.56 75 TYR A CA 1
ATOM 573 C C . TYR A 1 75 ? -6.292 12.572 -10.096 1.00 74.56 75 TYR A C 1
ATOM 575 O O . TYR A 1 75 ? -6.120 11.503 -10.683 1.00 74.56 75 TYR A O 1
ATOM 583 N N . HIS A 1 76 ? -5.965 12.751 -8.812 1.00 79.88 76 HIS A N 1
ATOM 584 C CA . HIS A 1 76 ? -5.415 11.704 -7.952 1.00 79.88 76 HIS A CA 1
ATOM 585 C C . HIS A 1 76 ? -6.301 10.453 -7.918 1.00 79.88 76 HIS A C 1
ATOM 587 O O . HIS A 1 76 ? -5.855 9.347 -8.239 1.00 79.88 76 HIS A O 1
ATOM 593 N N . GLN A 1 77 ? -7.579 10.620 -7.569 1.00 76.00 77 GLN A N 1
ATOM 594 C CA . GLN A 1 77 ? -8.520 9.509 -7.464 1.00 76.00 77 GLN A CA 1
ATOM 595 C C . GLN A 1 77 ? -8.744 8.831 -8.812 1.00 76.00 77 GLN A C 1
ATOM 597 O O . GLN A 1 77 ? -8.865 7.606 -8.861 1.00 76.00 77 GLN A O 1
ATOM 602 N N . ARG A 1 78 ? -8.762 9.593 -9.913 1.00 79.12 78 ARG A N 1
ATOM 603 C CA . ARG A 1 78 ? -8.838 9.031 -11.269 1.00 79.12 78 ARG A CA 1
ATOM 604 C C . ARG A 1 78 ? -7.612 8.194 -11.603 1.00 79.12 78 ARG A C 1
ATOM 606 O O . ARG A 1 78 ? -7.788 7.102 -12.128 1.00 79.12 78 ARG A O 1
ATOM 613 N N . PHE A 1 79 ? -6.408 8.663 -11.273 1.00 87.88 79 PHE A N 1
ATOM 614 C CA . PHE A 1 79 ? -5.168 7.914 -11.475 1.00 87.88 79 PHE A CA 1
ATOM 615 C C . PHE A 1 79 ? -5.159 6.607 -10.665 1.00 87.88 79 PHE A C 1
ATOM 617 O O . PHE A 1 79 ? -4.950 5.532 -11.226 1.00 87.88 79 PHE A O 1
ATOM 624 N N . ARG A 1 80 ? -5.474 6.668 -9.363 1.00 86.50 80 ARG A N 1
ATOM 625 C CA . ARG A 1 80 ? -5.472 5.499 -8.461 1.00 86.50 80 ARG A CA 1
ATOM 626 C C . ARG A 1 80 ? -6.542 4.461 -8.797 1.00 86.50 80 ARG A C 1
ATOM 628 O O . ARG A 1 80 ? -6.306 3.267 -8.628 1.00 86.50 80 ARG A O 1
ATOM 635 N N . ASN A 1 81 ? -7.710 4.905 -9.259 1.00 84.38 81 ASN A N 1
ATOM 636 C CA . ASN A 1 81 ? -8.847 4.031 -9.562 1.00 84.38 81 ASN A CA 1
ATOM 637 C C . ASN A 1 81 ? -8.974 3.686 -11.052 1.00 84.38 81 ASN A C 1
ATOM 639 O O . ASN A 1 81 ? -9.981 3.096 -11.456 1.00 84.38 81 ASN A O 1
ATOM 643 N N . LEU A 1 82 ? -7.988 4.045 -11.880 1.00 86.62 82 LEU A N 1
ATOM 644 C CA . LEU A 1 82 ? -8.033 3.792 -13.312 1.00 86.62 82 LEU A CA 1
ATOM 645 C C . LEU A 1 82 ? -8.054 2.286 -13.587 1.00 86.62 82 LEU A C 1
ATOM 647 O O . LEU A 1 82 ? -7.149 1.546 -13.207 1.00 86.62 82 LEU A O 1
ATOM 651 N N . LYS A 1 83 ? -9.099 1.827 -14.277 1.00 86.19 83 LYS A N 1
ATOM 652 C CA . LYS A 1 83 ? -9.251 0.433 -14.707 1.00 86.19 83 LYS A CA 1
ATOM 653 C C . LYS A 1 83 ? -9.325 0.354 -16.225 1.00 86.19 83 LYS A C 1
ATOM 655 O O . LYS A 1 83 ? -9.853 1.258 -16.877 1.00 86.19 83 LYS A O 1
ATOM 660 N N . ARG A 1 84 ? -8.814 -0.752 -16.767 1.00 90.00 84 ARG A N 1
ATOM 661 C CA . ARG A 1 84 ? -8.917 -1.088 -18.188 1.00 90.00 84 ARG A CA 1
ATOM 662 C C . ARG A 1 84 ? -10.382 -1.290 -18.580 1.00 90.00 84 ARG A C 1
ATOM 664 O O . ARG A 1 84 ? -11.117 -1.997 -17.889 1.00 90.00 84 ARG A O 1
ATOM 671 N N . ARG A 1 85 ? -10.786 -0.706 -19.705 1.00 86.00 85 ARG A N 1
ATOM 672 C CA . ARG A 1 85 ? -12.106 -0.895 -20.317 1.00 86.00 85 ARG A CA 1
ATOM 673 C C . ARG A 1 85 ? -12.140 -2.168 -21.167 1.00 86.00 85 ARG A C 1
ATOM 675 O O . ARG A 1 85 ? -11.118 -2.639 -21.671 1.00 86.00 85 ARG A O 1
ATOM 682 N N . ASN A 1 86 ? -13.330 -2.735 -21.351 1.00 75.75 86 ASN A N 1
ATOM 683 C CA . ASN A 1 86 ? -13.509 -3.906 -22.209 1.00 75.75 86 ASN A CA 1
ATOM 684 C C . ASN A 1 86 ? -13.127 -3.563 -23.658 1.00 75.75 86 ASN A C 1
ATOM 686 O O . ASN A 1 86 ? -13.699 -2.651 -24.245 1.00 75.75 86 ASN A O 1
ATOM 690 N N . GLY A 1 87 ? -12.162 -4.296 -24.221 1.00 83.56 87 GLY A N 1
ATOM 691 C CA . GLY A 1 87 ? -11.656 -4.074 -25.582 1.00 83.56 87 GLY A CA 1
ATOM 692 C C . GLY A 1 87 ? -10.560 -3.008 -25.714 1.00 83.56 87 GLY A C 1
ATOM 693 O O . GLY A 1 87 ? -10.075 -2.788 -26.816 1.00 83.56 87 GLY A O 1
ATOM 694 N N . GLU A 1 88 ? -10.131 -2.376 -24.619 1.00 88.88 88 GLU A N 1
ATOM 695 C CA . GLU A 1 88 ? -9.067 -1.362 -24.635 1.00 88.88 88 GLU A CA 1
ATOM 696 C C . GLU A 1 88 ? -7.674 -2.009 -24.745 1.00 88.88 88 GLU A C 1
ATOM 698 O O . GLU A 1 88 ? -7.411 -3.052 -24.126 1.00 88.88 88 GLU A O 1
ATOM 703 N N . SER A 1 89 ? -6.778 -1.395 -25.525 1.00 88.44 89 SER A N 1
ATOM 704 C CA . SER A 1 89 ? -5.369 -1.792 -25.595 1.00 88.44 89 SER A CA 1
ATOM 705 C C . SER A 1 89 ? -4.632 -1.381 -24.321 1.00 88.44 89 SER A C 1
ATOM 707 O O . SER A 1 89 ? -4.903 -0.331 -23.743 1.00 88.44 89 SER A O 1
ATOM 709 N N . TYR A 1 90 ? -3.646 -2.170 -23.896 1.00 84.88 90 TYR A N 1
ATOM 710 C CA . TYR A 1 90 ? -2.792 -1.804 -22.762 1.00 84.88 90 TYR A CA 1
ATOM 711 C C . TYR A 1 90 ? -2.007 -0.509 -23.007 1.00 84.88 90 TYR A C 1
ATOM 713 O O . TYR A 1 90 ? -1.753 0.231 -22.060 1.00 84.88 90 TYR A O 1
ATOM 721 N N . LEU A 1 91 ? -1.705 -0.191 -24.271 1.00 83.00 91 LEU A N 1
ATOM 722 C CA . LEU A 1 91 ? -1.083 1.079 -24.646 1.00 83.00 91 LEU A CA 1
ATOM 723 C C . LEU A 1 91 ? -1.991 2.273 -24.315 1.00 83.00 91 LEU A C 1
ATOM 725 O O . LEU A 1 91 ? -1.530 3.280 -23.783 1.00 83.00 91 LEU A O 1
ATOM 729 N N . ASP A 1 92 ? -3.292 2.148 -24.573 1.00 79.56 92 ASP A N 1
ATOM 730 C CA . ASP A 1 92 ? -4.260 3.214 -24.301 1.00 79.56 92 ASP A CA 1
ATOM 731 C C . ASP A 1 92 ? -4.526 3.369 -22.798 1.00 79.56 92 ASP A C 1
ATOM 733 O O . ASP A 1 92 ? -4.680 4.490 -22.308 1.00 79.56 92 ASP A O 1
ATOM 737 N N . VAL A 1 93 ? -4.468 2.265 -22.041 1.00 86.88 93 VAL A N 1
ATOM 738 C CA . VAL A 1 93 ? -4.457 2.303 -20.568 1.00 86.88 93 VAL A CA 1
ATOM 739 C C . VAL A 1 93 ? -3.233 3.070 -20.060 1.00 86.88 93 VAL A C 1
ATOM 741 O O . VAL A 1 93 ? -3.381 3.938 -19.200 1.00 86.88 93 VAL A O 1
ATOM 744 N N . GLY A 1 94 ? -2.044 2.792 -20.608 1.00 87.00 94 GLY A N 1
ATOM 745 C CA . GLY A 1 94 ? -0.802 3.491 -20.263 1.00 87.00 94 GLY A CA 1
ATOM 746 C C . GLY A 1 94 ? -0.873 4.993 -20.546 1.00 87.00 94 GLY A C 1
ATOM 747 O O . GLY A 1 94 ? -0.583 5.799 -19.664 1.00 87.00 94 GLY A O 1
ATOM 748 N N . ARG A 1 95 ? -1.364 5.385 -21.729 1.00 85.44 95 ARG A N 1
ATOM 749 C CA . ARG A 1 95 ? -1.569 6.801 -22.088 1.00 85.44 95 ARG A CA 1
ATOM 750 C C . ARG A 1 95 ? -2.525 7.507 -21.133 1.00 85.44 95 ARG A C 1
ATOM 752 O O . ARG A 1 95 ? -2.234 8.606 -20.674 1.00 85.44 95 ARG A O 1
ATOM 759 N N . ARG A 1 96 ? -3.652 6.874 -20.794 1.00 86.19 96 ARG A N 1
ATOM 760 C CA . ARG A 1 96 ? -4.618 7.435 -19.837 1.00 86.19 96 ARG A CA 1
ATOM 761 C C . ARG A 1 96 ? -4.035 7.559 -18.428 1.00 86.19 96 ARG A C 1
ATOM 763 O O . ARG A 1 96 ? -4.331 8.543 -17.757 1.00 86.19 96 ARG A O 1
ATOM 770 N N . LEU A 1 97 ? -3.216 6.598 -17.989 1.00 88.25 97 LEU A N 1
ATOM 771 C CA . LEU A 1 97 ? -2.487 6.681 -16.719 1.00 88.25 97 LEU A CA 1
ATOM 772 C C . LEU A 1 97 ? -1.515 7.863 -16.710 1.00 88.25 97 LEU A C 1
ATOM 774 O O . LEU A 1 97 ? -1.546 8.630 -15.751 1.00 88.25 97 LEU A O 1
ATOM 778 N N . SER A 1 98 ? -0.725 8.044 -17.774 1.00 86.81 98 SER A N 1
ATOM 779 C CA . SER A 1 98 ? 0.193 9.187 -17.907 1.00 86.81 98 SER A CA 1
ATOM 780 C C . SER A 1 98 ? -0.566 10.507 -17.845 1.00 86.81 98 SER A C 1
ATOM 782 O O . SER A 1 98 ? -0.307 11.318 -16.970 1.00 86.81 98 SER A O 1
ATOM 784 N N . ILE A 1 99 ? -1.600 10.679 -18.676 1.00 82.81 99 ILE A N 1
ATOM 785 C CA . ILE A 1 99 ? -2.392 11.918 -18.719 1.00 82.81 99 ILE A CA 1
ATOM 786 C C . ILE A 1 99 ? -3.027 12.225 -17.356 1.00 82.81 99 ILE A C 1
ATOM 788 O O . ILE A 1 99 ? -3.027 13.374 -16.917 1.00 82.81 99 ILE A O 1
ATOM 792 N N . ALA A 1 100 ? -3.573 11.216 -16.669 1.00 82.38 100 ALA A N 1
ATOM 793 C CA . ALA A 1 100 ? -4.152 11.403 -15.341 1.00 82.38 100 ALA A CA 1
ATOM 794 C C . ALA A 1 100 ? -3.094 11.814 -14.303 1.00 82.38 100 ALA A C 1
ATOM 796 O O . ALA A 1 100 ? -3.371 12.668 -13.461 1.00 82.38 100 ALA A O 1
ATOM 797 N N . PHE A 1 101 ? -1.896 11.234 -14.381 1.00 88.88 101 PHE A N 1
ATOM 798 C CA . PHE A 1 101 ? -0.772 11.560 -13.510 1.00 88.88 101 PHE A CA 1
ATOM 799 C C . PHE A 1 101 ? -0.229 12.971 -13.775 1.00 88.88 101 PHE A C 1
ATOM 801 O O . PHE A 1 101 ? -0.119 13.766 -12.847 1.00 88.88 101 PHE A O 1
ATOM 808 N N . ASP A 1 102 ? 0.011 13.326 -15.035 1.00 84.31 102 ASP A N 1
ATOM 809 C CA . ASP A 1 102 ? 0.553 14.629 -15.430 1.00 84.31 102 ASP A CA 1
ATOM 810 C C . ASP A 1 102 ? -0.406 15.765 -15.060 1.00 84.31 102 ASP A C 1
ATOM 812 O O . ASP A 1 102 ? -0.002 16.777 -14.485 1.00 84.31 102 ASP A O 1
ATOM 816 N N . ARG A 1 103 ? -1.712 15.573 -15.293 1.00 81.44 103 ARG A N 1
ATOM 817 C CA . ARG A 1 103 ? -2.743 16.533 -14.867 1.00 81.44 103 ARG A CA 1
ATOM 818 C C . ARG A 1 103 ? -2.836 16.646 -13.350 1.00 81.44 103 ARG A C 1
ATOM 820 O O . ARG A 1 103 ? -3.054 17.743 -12.836 1.00 81.44 103 ARG A O 1
ATOM 827 N N . TRP A 1 104 ? -2.638 15.544 -12.625 1.00 85.69 104 TRP A N 1
ATOM 828 C CA . TRP A 1 104 ? -2.589 15.567 -11.166 1.00 85.69 104 TRP A CA 1
ATOM 829 C C . TRP A 1 104 ? -1.411 16.403 -10.654 1.00 85.69 104 TRP A C 1
ATOM 831 O O . TRP A 1 104 ? -1.612 17.279 -9.808 1.00 85.69 104 TRP A O 1
ATOM 841 N N . LEU A 1 105 ? -0.212 16.196 -11.204 1.00 86.12 105 LEU A N 1
ATOM 842 C CA . LEU A 1 105 ? 0.978 16.970 -10.845 1.00 86.12 105 LEU A CA 1
ATOM 843 C C . LEU A 1 105 ? 0.838 18.449 -11.223 1.00 86.12 105 LEU A C 1
ATOM 845 O O . LEU A 1 105 ? 1.122 19.321 -10.398 1.00 86.12 105 LEU A O 1
ATOM 849 N N . ALA A 1 106 ? 0.318 18.745 -12.416 1.00 81.94 106 ALA A N 1
ATOM 850 C CA . ALA A 1 106 ? 0.082 20.112 -12.877 1.00 81.94 106 ALA A CA 1
ATOM 851 C C . ALA A 1 106 ? -0.922 20.857 -11.979 1.00 81.94 106 ALA A C 1
ATOM 853 O O . ALA A 1 106 ? -0.649 21.976 -11.540 1.00 81.94 106 ALA A O 1
ATOM 854 N N . ALA A 1 107 ? -2.042 20.219 -11.615 1.00 77.12 107 ALA A N 1
ATOM 855 C CA . ALA A 1 107 ? -2.996 20.774 -10.652 1.00 77.12 107 ALA A CA 1
ATOM 856 C C . ALA A 1 107 ? -2.355 20.955 -9.261 1.00 77.12 107 ALA A C 1
ATOM 858 O O . ALA A 1 107 ? -2.605 21.943 -8.558 1.00 77.12 107 ALA A O 1
ATOM 859 N N . GLY A 1 108 ? -1.499 20.007 -8.866 1.00 77.00 108 GLY A N 1
ATOM 860 C CA . GLY A 1 108 ? -0.687 20.050 -7.651 1.00 77.00 108 GLY A CA 1
ATOM 861 C C . GLY A 1 108 ? 0.379 21.148 -7.652 1.00 77.00 108 GLY A C 1
ATOM 862 O O . GLY A 1 108 ? 0.835 21.526 -6.574 1.00 77.00 108 GLY A O 1
ATOM 863 N N . LYS A 1 109 ? 0.694 21.738 -8.815 1.00 82.19 109 LYS A N 1
ATOM 864 C CA . LYS A 1 109 ? 1.827 22.652 -9.042 1.00 82.19 109 LYS A CA 1
ATOM 865 C C . LYS A 1 109 ? 3.169 22.009 -8.669 1.00 82.19 109 LYS A C 1
ATOM 867 O O . LYS A 1 109 ? 3.946 22.611 -7.940 1.00 82.19 109 LYS A O 1
ATOM 872 N N . VAL A 1 110 ? 3.376 20.773 -9.115 1.00 84.56 110 VAL A N 1
ATOM 873 C CA . VAL A 1 110 ? 4.601 19.993 -8.901 1.00 84.56 110 VAL A CA 1
ATOM 874 C C . VAL A 1 110 ? 5.403 19.985 -10.199 1.00 84.56 110 VAL A C 1
ATOM 876 O O . VAL A 1 110 ? 4.927 19.454 -11.202 1.00 84.56 110 VAL A O 1
ATOM 879 N N . PHE A 1 111 ? 6.602 20.562 -10.183 1.00 85.12 111 PHE A N 1
ATOM 880 C CA . PHE A 1 111 ? 7.444 20.742 -11.372 1.00 85.12 111 PHE A CA 1
ATOM 881 C C . PHE A 1 111 ? 8.842 20.138 -11.234 1.00 85.12 111 PHE A C 1
ATOM 883 O O . PHE A 1 111 ? 9.542 19.997 -12.236 1.00 85.12 111 PHE A O 1
ATOM 890 N N . ASP A 1 112 ? 9.253 19.755 -10.024 1.00 87.88 112 ASP A N 1
ATOM 891 C CA . ASP A 1 112 ? 10.543 19.112 -9.791 1.00 87.88 112 ASP A CA 1
ATOM 892 C C . ASP A 1 112 ? 10.455 17.851 -8.916 1.00 87.88 112 ASP A C 1
ATOM 894 O O . ASP A 1 112 ? 9.436 17.525 -8.303 1.00 87.88 112 ASP A O 1
ATOM 898 N N . TYR A 1 113 ? 11.561 17.104 -8.870 1.00 85.00 113 TYR A N 1
ATOM 899 C CA . TYR A 1 113 ? 11.645 15.860 -8.107 1.00 85.00 113 TYR A CA 1
ATOM 900 C C . TYR A 1 113 ? 11.487 16.063 -6.591 1.00 85.00 113 TYR A C 1
ATOM 902 O O . TYR A 1 113 ? 10.944 15.197 -5.902 1.00 85.00 113 TYR A O 1
ATOM 910 N N . SER A 1 114 ? 11.971 17.182 -6.046 1.00 81.38 114 SER A N 1
ATOM 911 C CA . SER A 1 114 ? 11.849 17.474 -4.617 1.00 81.38 114 SER A CA 1
ATOM 912 C C . SER A 1 114 ? 10.386 17.706 -4.250 1.00 81.38 114 SER A C 1
ATOM 914 O O . SER A 1 114 ? 9.900 17.122 -3.281 1.00 81.38 114 SER A O 1
ATOM 916 N N . GLU A 1 115 ? 9.676 18.502 -5.044 1.00 82.25 115 GLU A N 1
ATOM 917 C CA . GLU A 1 115 ? 8.242 18.746 -4.919 1.00 82.25 115 GLU A CA 1
ATOM 918 C C . GLU A 1 115 ? 7.448 17.451 -5.089 1.00 82.25 115 GLU A C 1
ATOM 920 O O . GLU A 1 115 ? 6.596 17.152 -4.257 1.00 82.25 115 GLU A O 1
ATOM 925 N N . LEU A 1 116 ? 7.785 16.625 -6.087 1.00 86.94 116 LEU A N 1
ATOM 926 C CA . LEU A 1 116 ? 7.147 15.326 -6.305 1.00 86.94 116 LEU A CA 1
ATOM 927 C C . LEU A 1 116 ? 7.316 14.406 -5.097 1.00 86.94 116 LEU A C 1
ATOM 929 O O . LEU A 1 116 ? 6.357 13.783 -4.645 1.00 86.94 116 LEU A O 1
ATOM 933 N N . ARG A 1 117 ? 8.527 14.335 -4.541 1.00 85.56 117 ARG A N 1
ATOM 934 C CA . ARG A 1 117 ? 8.807 13.524 -3.355 1.00 85.56 117 ARG A CA 1
ATOM 935 C C . ARG A 1 117 ? 7.967 13.977 -2.163 1.00 85.56 117 ARG A C 1
ATOM 937 O O . ARG A 1 117 ? 7.399 13.135 -1.476 1.00 85.56 117 ARG A O 1
ATOM 944 N N . GLU A 1 118 ? 7.906 15.277 -1.892 1.00 80.38 118 GLU A N 1
ATOM 945 C CA . GLU A 1 118 ? 7.105 15.818 -0.785 1.00 80.38 118 GLU A CA 1
ATOM 946 C C . GLU A 1 118 ? 5.608 15.573 -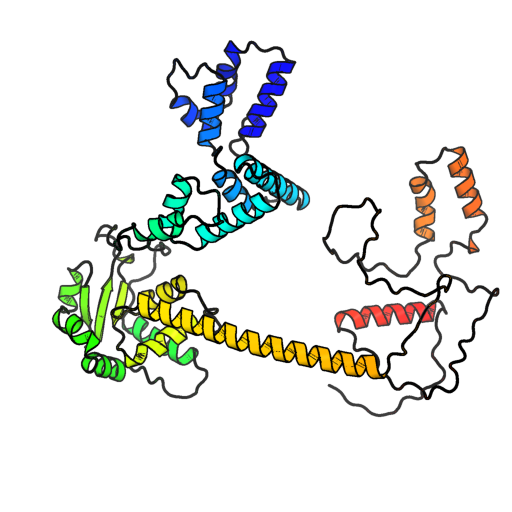1.016 1.00 80.38 118 GLU A C 1
ATOM 948 O O . GLU A 1 118 ? 4.909 15.137 -0.104 1.00 80.38 118 GLU A O 1
ATOM 953 N N . PHE A 1 119 ? 5.142 15.753 -2.251 1.00 84.12 119 PHE A N 1
ATOM 954 C CA . PHE A 1 119 ? 3.762 15.518 -2.658 1.00 84.12 119 PHE A CA 1
ATOM 955 C C . PHE A 1 119 ? 3.336 14.056 -2.447 1.00 84.12 119 PHE A C 1
ATOM 957 O O . PHE A 1 119 ? 2.294 13.795 -1.846 1.00 84.12 119 PHE A O 1
ATOM 964 N N . MET A 1 120 ? 4.191 13.100 -2.829 1.00 86.88 120 MET A N 1
ATOM 965 C CA . MET A 1 120 ? 3.967 11.669 -2.585 1.00 86.88 120 MET A CA 1
ATOM 966 C C . MET A 1 120 ? 3.992 11.320 -1.091 1.00 86.88 120 MET A C 1
ATOM 968 O O . MET A 1 120 ? 3.218 10.481 -0.637 1.00 86.88 120 MET A O 1
ATOM 972 N N . LEU A 1 121 ? 4.853 11.961 -0.293 1.00 83.62 121 LEU A N 1
ATOM 973 C CA . LEU A 1 121 ? 4.913 11.725 1.155 1.00 83.62 121 LEU A CA 1
ATOM 974 C C . LEU A 1 121 ? 3.667 12.240 1.882 1.00 83.62 121 LEU A C 1
ATOM 976 O O . LEU A 1 121 ? 3.145 11.539 2.748 1.00 83.62 121 LEU A O 1
ATOM 980 N N . VAL A 1 122 ? 3.163 13.422 1.515 1.00 79.12 122 VAL A N 1
ATOM 981 C CA . VAL A 1 122 ? 1.899 13.957 2.048 1.00 79.12 122 VAL A CA 1
ATOM 982 C C . VAL A 1 122 ? 0.737 13.028 1.702 1.00 79.12 122 VAL A C 1
ATOM 984 O O . VAL A 1 122 ? -0.088 12.729 2.562 1.00 79.12 122 VAL A O 1
ATOM 987 N N . GLU A 1 123 ? 0.689 12.524 0.470 1.00 83.31 123 GLU A N 1
ATOM 988 C CA . GLU A 1 123 ? -0.335 11.573 0.032 1.00 83.31 123 GLU A CA 1
ATOM 989 C C . GLU A 1 123 ? -0.283 10.262 0.835 1.00 83.31 123 GLU A C 1
ATOM 991 O O . GLU A 1 123 ? -1.297 9.817 1.376 1.00 83.31 123 GLU A O 1
ATOM 996 N N . GLN A 1 124 ? 0.903 9.672 1.011 1.00 84.81 124 GLN A N 1
ATOM 997 C CA . GLN A 1 124 ? 1.053 8.470 1.840 1.00 84.81 124 GLN A CA 1
ATOM 998 C C . GLN A 1 124 ? 0.724 8.718 3.316 1.00 84.81 124 GLN A C 1
ATOM 1000 O O . GLN A 1 124 ? 0.151 7.845 3.969 1.00 84.81 124 GLN A O 1
ATOM 1005 N N . PHE A 1 125 ? 1.026 9.905 3.842 1.00 80.50 125 PHE A N 1
ATOM 1006 C CA . PHE A 1 125 ? 0.657 10.279 5.202 1.00 80.50 125 PHE A CA 1
ATOM 1007 C C . PHE A 1 125 ? -0.860 10.369 5.373 1.00 80.50 125 PHE A C 1
ATOM 1009 O O . PHE A 1 125 ? -1.396 9.750 6.292 1.00 80.50 125 PHE A O 1
ATOM 1016 N N . LYS A 1 126 ? -1.556 11.044 4.451 1.00 76.75 126 LYS A N 1
ATOM 1017 C CA . LYS A 1 126 ? -3.026 11.112 4.418 1.00 76.75 126 LYS A CA 1
ATOM 1018 C C . LYS A 1 126 ? -3.671 9.725 4.387 1.00 76.75 126 LYS A C 1
ATOM 1020 O O . LYS A 1 126 ? -4.602 9.467 5.139 1.00 76.75 126 LYS A O 1
ATOM 1025 N N . ASN A 1 127 ? -3.109 8.794 3.616 1.00 79.06 127 ASN A N 1
ATOM 1026 C CA . ASN A 1 127 ? -3.569 7.400 3.573 1.00 79.06 127 ASN A CA 1
ATOM 1027 C C . ASN A 1 127 ? -3.284 6.606 4.865 1.00 79.06 127 ASN A C 1
ATOM 1029 O O . ASN A 1 127 ? -3.846 5.528 5.071 1.00 79.06 127 ASN A O 1
ATOM 1033 N N . SER A 1 128 ? -2.382 7.099 5.718 1.00 78.62 128 SER A N 1
ATOM 1034 C CA . SER A 1 128 ? -1.981 6.444 6.968 1.00 78.62 128 SER A CA 1
ATOM 1035 C C . SER A 1 128 ? -2.732 6.948 8.206 1.00 78.62 128 SER A C 1
ATOM 1037 O O . SER A 1 128 ? -2.671 6.295 9.251 1.00 78.62 128 SER A O 1
ATOM 1039 N N . VAL A 1 129 ? -3.443 8.074 8.094 1.00 74.94 129 VAL A N 1
ATOM 1040 C CA . VAL A 1 129 ? -4.221 8.686 9.182 1.00 74.94 129 VAL A CA 1
ATOM 1041 C C . VAL A 1 129 ? -5.719 8.357 9.059 1.00 74.94 129 VAL A C 1
ATOM 1043 O O . VAL A 1 129 ? -6.179 7.971 7.983 1.00 74.94 129 VAL A O 1
ATOM 1046 N N . PRO A 1 130 ? -6.506 8.458 10.150 1.00 75.12 130 PRO A N 1
ATOM 1047 C CA . PRO A 1 130 ? -7.963 8.319 10.090 1.00 75.12 130 PRO A CA 1
ATOM 1048 C C . PRO A 1 130 ? -8.607 9.317 9.118 1.00 75.12 130 PRO A C 1
ATOM 1050 O O . PRO A 1 130 ? -8.072 10.404 8.894 1.00 75.12 130 PRO A O 1
ATOM 1053 N N . ARG A 1 131 ? -9.775 8.965 8.564 1.00 67.94 131 ARG A N 1
ATOM 1054 C CA . ARG A 1 131 ? -10.468 9.760 7.534 1.00 67.94 131 ARG A CA 1
ATOM 1055 C C . ARG A 1 131 ? -10.782 11.179 8.009 1.00 67.94 131 ARG A C 1
ATOM 1057 O O . ARG A 1 131 ? -10.751 12.106 7.218 1.00 67.94 131 ARG A O 1
ATOM 1064 N N . GLU A 1 132 ? -11.052 11.355 9.293 1.00 66.62 132 GLU A N 1
ATOM 1065 C CA . GLU A 1 132 ? -11.338 12.650 9.911 1.00 66.62 132 GLU A CA 1
ATOM 1066 C C . GLU A 1 132 ? -10.128 13.587 9.804 1.00 66.62 132 GLU A C 1
ATOM 1068 O O . GLU A 1 132 ? -10.255 14.751 9.430 1.00 66.62 132 GLU A O 1
ATOM 1073 N N . VAL A 1 133 ? -8.939 13.043 10.074 1.00 69.06 133 VAL A N 1
ATOM 1074 C CA . VAL A 1 133 ? -7.666 13.760 9.965 1.00 69.06 133 VAL A CA 1
ATOM 1075 C C . VAL A 1 133 ? -7.320 13.991 8.495 1.00 69.06 133 VAL A C 1
ATOM 1077 O O . VAL A 1 133 ? -6.841 15.063 8.141 1.00 69.06 133 VAL A O 1
ATOM 1080 N N . GLU A 1 134 ? -7.596 13.024 7.620 1.00 75.88 134 GLU A N 1
ATOM 1081 C CA . GLU A 1 134 ? -7.414 13.179 6.174 1.00 75.88 134 GLU A CA 1
ATOM 1082 C C . GLU A 1 134 ? -8.272 14.320 5.611 1.00 75.88 134 GLU A C 1
ATOM 1084 O O . GLU A 1 134 ? -7.723 15.216 4.970 1.00 75.88 134 GLU A O 1
ATOM 1089 N N . VAL A 1 135 ? -9.574 14.347 5.918 1.00 71.06 135 VAL A N 1
ATOM 1090 C CA . VAL A 1 135 ? -10.506 15.405 5.494 1.00 71.06 135 VAL A CA 1
ATOM 1091 C C . VAL A 1 135 ? -10.024 16.767 5.990 1.00 71.06 135 VAL A C 1
ATOM 1093 O O . VAL A 1 135 ? -9.902 17.697 5.194 1.00 71.06 135 VAL A O 1
ATOM 1096 N N . TYR A 1 136 ? -9.637 16.864 7.264 1.00 68.88 136 TYR A N 1
ATOM 1097 C CA . TYR A 1 136 ? -9.083 18.087 7.847 1.00 68.88 136 TYR A CA 1
ATOM 1098 C C . TYR A 1 136 ? -7.807 18.573 7.131 1.00 68.88 136 TYR A C 1
ATOM 1100 O O . TYR A 1 136 ? -7.663 19.755 6.804 1.00 68.88 136 TYR A O 1
ATOM 1108 N N . LEU A 1 137 ? -6.871 17.662 6.840 1.00 69.31 137 LEU A N 1
ATOM 1109 C CA . LEU A 1 137 ? -5.628 17.972 6.122 1.00 69.31 137 LEU A CA 1
ATOM 1110 C C . LEU A 1 137 ? -5.873 18.343 4.652 1.00 69.31 137 LEU A C 1
ATOM 1112 O O . LEU A 1 137 ? -5.094 19.108 4.067 1.00 69.31 137 LEU A O 1
ATOM 1116 N N . SER A 1 138 ? -6.922 17.784 4.048 1.00 70.00 138 SER A N 1
ATOM 1117 C CA . SER A 1 138 ? -7.338 18.025 2.667 1.00 70.00 138 SER A CA 1
ATOM 1118 C C . SER A 1 138 ? -8.050 19.370 2.501 1.00 70.00 138 SER A C 1
ATOM 1120 O O . SER A 1 138 ? -7.730 20.094 1.556 1.00 70.00 138 SER A O 1
ATOM 1122 N N . GLU A 1 139 ? -8.893 19.780 3.452 1.00 67.38 139 GLU A N 1
ATOM 1123 C CA . GLU A 1 139 ? -9.519 21.114 3.480 1.00 67.38 139 GLU A CA 1
ATOM 1124 C C . GLU A 1 139 ? -8.488 22.249 3.572 1.00 67.38 139 GLU A C 1
ATOM 1126 O O . GLU A 1 139 ? -8.664 23.314 2.980 1.00 67.38 139 GLU A O 1
ATOM 1131 N N . ARG A 1 140 ? -7.366 22.010 4.260 1.00 64.12 140 ARG A N 1
ATOM 1132 C CA . ARG A 1 140 ? -6.303 23.006 4.474 1.00 64.12 140 ARG A CA 1
ATOM 1133 C C . ARG A 1 140 ? -5.207 23.029 3.405 1.00 64.12 140 ARG A C 1
ATOM 1135 O O . ARG A 1 140 ? -4.249 23.783 3.548 1.00 64.12 140 ARG A O 1
ATOM 1142 N N . GLN A 1 141 ? -5.325 22.226 2.341 1.00 62.09 141 GLN A N 1
ATOM 1143 C CA . GLN A 1 141 ? -4.359 22.161 1.229 1.00 62.09 141 GLN A CA 1
ATOM 1144 C C . GLN A 1 141 ? -2.890 22.041 1.685 1.00 62.09 141 GLN A C 1
ATOM 1146 O O . GLN A 1 141 ? -2.008 22.749 1.197 1.00 62.09 141 GLN A O 1
ATOM 1151 N N . THR A 1 142 ? -2.606 21.143 2.629 1.00 59.50 142 THR A N 1
ATOM 1152 C CA . THR A 1 142 ? -1.234 20.898 3.102 1.00 59.50 142 THR A CA 1
ATOM 1153 C C . THR A 1 142 ? -0.342 20.384 1.959 1.00 59.50 142 THR A C 1
ATOM 1155 O O . THR A 1 142 ? -0.610 19.337 1.375 1.00 59.50 142 THR A O 1
ATOM 1158 N N . ARG A 1 143 ? 0.696 21.154 1.587 1.00 54.19 143 ARG A N 1
ATOM 1159 C CA . ARG A 1 143 ? 1.572 20.888 0.418 1.00 54.19 143 ARG A CA 1
ATOM 1160 C C . ARG A 1 143 ? 3.009 20.482 0.767 1.00 54.19 143 ARG A C 1
ATOM 1162 O O . ARG A 1 143 ? 3.734 20.047 -0.117 1.00 54.19 143 ARG A O 1
ATOM 1169 N N . VAL A 1 144 ? 3.437 20.642 2.020 1.00 52.47 144 VAL A N 1
ATOM 1170 C CA . VAL A 1 144 ? 4.844 20.476 2.425 1.00 52.47 144 VAL A CA 1
ATOM 1171 C C . VAL A 1 144 ? 4.940 19.471 3.565 1.00 52.47 144 VAL A C 1
ATOM 1173 O O . VAL A 1 144 ? 4.257 19.616 4.576 1.00 52.47 144 VAL A O 1
ATOM 1176 N N . TRP A 1 145 ? 5.800 18.464 3.400 1.00 47.75 145 TRP A N 1
ATOM 1177 C CA . TRP A 1 145 ? 6.073 17.441 4.408 1.00 47.75 145 TRP A CA 1
ATOM 1178 C C . TRP A 1 145 ? 7.220 17.857 5.352 1.00 47.75 145 TRP A C 1
ATOM 1180 O O . TRP A 1 145 ? 7.212 17.520 6.537 1.00 47.75 145 TRP A O 1
ATOM 1190 N N . LYS A 1 146 ? 8.198 18.639 4.872 1.00 45.16 146 LYS A N 1
ATOM 1191 C CA . LYS A 1 146 ? 9.324 19.136 5.684 1.00 45.16 146 LYS A CA 1
ATOM 1192 C C . LYS A 1 146 ? 8.896 20.139 6.771 1.00 45.16 146 LYS A C 1
ATOM 1194 O O . LYS A 1 146 ? 8.593 21.292 6.492 1.00 45.16 146 LYS A O 1
ATOM 1199 N N . SER A 1 147 ? 8.965 19.665 8.018 1.00 39.38 147 SER A N 1
ATOM 1200 C CA . SER A 1 147 ? 9.027 20.414 9.284 1.00 39.38 147 SER A CA 1
ATOM 1201 C C . SER A 1 147 ? 8.041 21.576 9.440 1.00 39.38 147 SER A C 1
ATOM 1203 O O . SER A 1 147 ? 8.446 22.737 9.507 1.00 39.38 147 SER A O 1
ATOM 1205 N N . SER A 1 148 ? 6.759 21.277 9.619 1.00 37.53 148 SER A N 1
ATOM 1206 C CA . SER A 1 148 ? 5.926 22.191 10.397 1.00 37.53 148 SER A CA 1
ATOM 1207 C C . SER A 1 148 ? 5.604 21.540 11.740 1.00 37.53 148 SER A C 1
ATOM 1209 O O . SER A 1 148 ? 4.887 20.537 11.752 1.00 37.53 148 SER A O 1
ATOM 1211 N N . PRO A 1 149 ? 6.093 22.096 12.867 1.00 41.91 149 PRO A N 1
ATOM 1212 C CA . PRO A 1 149 ? 5.569 21.801 14.201 1.00 41.91 149 PRO A CA 1
ATOM 1213 C C . PRO A 1 149 ? 4.042 21.917 14.249 1.00 41.91 149 PRO A C 1
ATOM 1215 O O . PRO A 1 149 ? 3.414 21.225 15.041 1.00 41.91 149 PRO A O 1
ATOM 1218 N N . ALA A 1 150 ? 3.445 22.691 13.330 1.00 41.81 150 ALA A N 1
ATOM 1219 C CA . ALA A 1 150 ? 2.004 22.787 13.159 1.00 41.81 150 ALA A CA 1
ATOM 1220 C C . ALA A 1 150 ? 1.346 21.430 12.868 1.00 41.81 150 ALA A C 1
ATOM 1222 O O . ALA A 1 150 ? 0.325 21.148 13.459 1.00 41.81 150 ALA A O 1
ATOM 1223 N N . ILE A 1 151 ? 1.909 20.521 12.061 1.00 46.34 151 ILE A N 1
ATOM 1224 C CA . ILE A 1 151 ? 1.214 19.241 11.789 1.00 46.34 151 ILE A CA 1
ATOM 1225 C C . ILE A 1 151 ? 1.210 18.340 13.038 1.00 46.34 151 ILE A C 1
ATOM 1227 O O . ILE A 1 151 ? 0.234 17.641 13.294 1.00 46.34 151 ILE A O 1
ATOM 1231 N N . SER A 1 152 ? 2.268 18.382 13.854 1.00 42.69 152 SER A N 1
ATOM 1232 C CA . SER A 1 152 ? 2.340 17.627 15.111 1.00 42.69 152 SER A CA 1
ATOM 1233 C C . SER A 1 152 ? 1.572 18.274 16.267 1.00 42.69 152 SER A C 1
ATOM 1235 O O . SER A 1 152 ? 0.988 17.549 17.062 1.00 42.69 152 SER A O 1
ATOM 1237 N N . GLU A 1 153 ? 1.551 19.605 16.377 1.00 40.50 153 GLU A N 1
ATOM 1238 C CA . GLU A 1 153 ? 0.833 20.328 17.440 1.00 40.50 153 GLU A CA 1
ATOM 1239 C C . GLU A 1 153 ? -0.664 20.474 17.136 1.00 40.50 153 GLU A C 1
ATOM 1241 O O . GLU A 1 153 ? -1.477 20.492 18.051 1.00 40.50 153 GLU A O 1
ATOM 1246 N N . GLU A 1 154 ? -1.063 20.519 15.866 1.00 41.84 154 GLU A N 1
ATOM 1247 C CA . GLU A 1 154 ? -2.447 20.779 15.452 1.00 41.84 154 GLU A CA 1
ATOM 1248 C C . GLU A 1 154 ? -3.282 19.487 15.353 1.00 41.84 154 GLU A C 1
ATOM 1250 O O . GLU A 1 154 ? -4.484 19.509 15.612 1.00 41.84 154 GLU A O 1
ATOM 1255 N N . VAL A 1 155 ? -2.644 18.328 15.122 1.00 41.03 155 VAL A N 1
ATOM 1256 C CA . VAL A 1 155 ? -3.276 17.001 15.298 1.00 41.03 155 VAL A CA 1
ATOM 1257 C C . VAL A 1 155 ? -3.553 16.696 16.781 1.00 41.03 155 VAL A C 1
ATOM 1259 O O . VAL A 1 155 ? -4.502 15.979 17.085 1.00 41.03 155 VAL A O 1
ATOM 1262 N N . VAL A 1 156 ? -2.794 17.290 17.713 1.00 38.84 156 VAL A N 1
ATOM 1263 C CA . VAL A 1 156 ? -3.010 17.163 19.172 1.00 38.84 156 VAL A CA 1
ATOM 1264 C C . VAL A 1 156 ? -4.228 17.970 19.658 1.00 38.84 156 VAL A C 1
ATOM 1266 O O . VAL A 1 156 ? -4.764 17.685 20.723 1.00 38.84 156 VAL A O 1
ATOM 1269 N N . VAL A 1 157 ? -4.710 18.950 18.881 1.00 36.97 157 VAL A N 1
ATOM 1270 C CA . VAL A 1 157 ? -5.839 19.828 19.262 1.00 36.97 157 VAL A CA 1
ATOM 1271 C C . VAL A 1 157 ? -7.210 19.238 18.896 1.00 36.97 157 VAL A C 1
ATOM 1273 O O . VAL A 1 157 ? -8.236 19.764 19.325 1.00 36.97 157 VAL A O 1
ATOM 1276 N N . CYS A 1 158 ? -7.274 18.120 18.166 1.00 31.41 158 CYS A N 1
ATOM 1277 C CA . CYS A 1 158 ? -8.531 17.382 18.024 1.00 31.41 158 CYS A CA 1
ATOM 1278 C C . CYS A 1 158 ? -8.852 16.686 19.361 1.00 31.41 158 CYS A C 1
ATOM 1280 O O . CYS A 1 158 ? -8.093 15.802 19.756 1.00 31.41 158 CYS A O 1
ATOM 1282 N N . PRO A 1 159 ? -9.936 17.050 20.078 1.00 32.44 159 PRO A N 1
ATOM 1283 C CA . PRO A 1 159 ? -10.293 16.358 21.308 1.00 32.44 159 PRO A CA 1
ATOM 1284 C C . PRO A 1 159 ? -10.609 14.890 21.003 1.00 32.44 159 PRO A C 1
ATOM 1286 O O . PRO A 1 159 ? -11.201 14.576 19.971 1.00 32.44 159 PRO A O 1
ATOM 1289 N N . ASP A 1 160 ? -10.224 14.021 21.937 1.00 31.70 160 ASP A N 1
ATOM 1290 C CA . ASP A 1 160 ? -10.311 12.553 21.967 1.00 31.70 160 ASP A CA 1
ATOM 1291 C C . ASP A 1 160 ? -11.718 11.930 21.742 1.00 31.70 160 ASP A C 1
ATOM 1293 O O . ASP A 1 160 ? -11.972 10.791 22.137 1.00 31.70 160 ASP A O 1
ATOM 1297 N N . SER A 1 161 ? -12.674 12.640 21.138 1.00 31.83 161 SER A N 1
ATOM 1298 C CA . SER A 1 161 ? -14.097 12.287 21.129 1.00 31.83 161 SER A CA 1
ATOM 1299 C C . SER A 1 161 ? -14.674 11.797 19.799 1.00 31.83 161 SER A C 1
ATOM 1301 O O . SER A 1 161 ? -15.854 11.451 19.772 1.00 31.83 161 SER A O 1
ATOM 1303 N N . VAL A 1 162 ? -13.907 11.684 18.710 1.00 31.92 162 VAL A N 1
ATOM 1304 C CA . VAL A 1 162 ? -14.457 11.154 17.445 1.00 31.92 162 VAL A CA 1
ATOM 1305 C C . VAL A 1 162 ? -14.089 9.682 17.274 1.00 31.92 162 VAL A C 1
ATOM 1307 O O . VAL A 1 162 ? -12.976 9.312 16.902 1.00 31.92 162 VAL A O 1
ATOM 1310 N N . THR A 1 163 ? -15.046 8.812 17.594 1.00 31.80 163 THR A N 1
ATOM 1311 C CA . THR A 1 163 ? -14.997 7.384 17.264 1.00 31.80 163 THR A CA 1
ATOM 1312 C C . THR A 1 163 ? -14.918 7.184 15.745 1.00 31.80 163 THR A C 1
ATOM 1314 O O . THR A 1 163 ? -15.668 7.839 15.026 1.00 31.80 163 THR A O 1
AT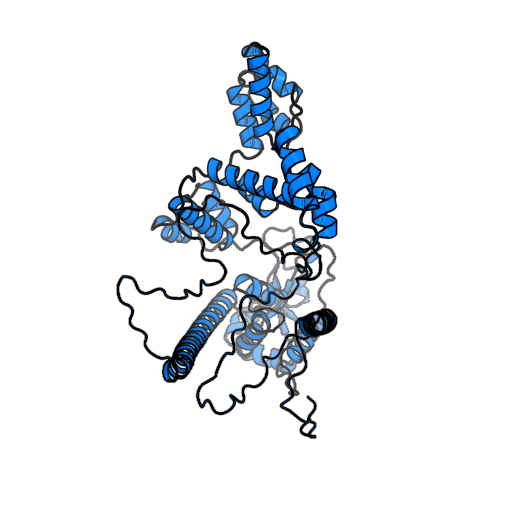OM 1317 N N . PRO A 1 164 ? -14.066 6.269 15.239 1.00 31.36 164 PRO A N 1
ATOM 1318 C CA . PRO A 1 164 ? -13.926 6.039 13.801 1.00 31.36 164 PRO A CA 1
ATOM 1319 C C . PRO A 1 164 ? -15.224 5.486 13.178 1.00 31.36 164 PRO A C 1
ATOM 1321 O O . PRO A 1 164 ? -15.962 4.769 13.866 1.00 31.36 164 PRO A O 1
ATOM 1324 N N . PRO A 1 165 ? -15.493 5.730 11.878 1.00 28.66 165 PRO A N 1
ATOM 1325 C CA . PRO A 1 165 ? -16.720 5.301 11.229 1.00 28.66 165 PRO A CA 1
ATOM 1326 C C . PRO A 1 165 ? -16.698 3.782 11.076 1.00 28.66 165 PRO A C 1
ATOM 1328 O O . PRO A 1 165 ? -15.734 3.202 10.568 1.00 28.66 165 PRO A O 1
ATOM 1331 N N . ALA A 1 166 ? -17.777 3.134 11.507 1.00 34.00 166 ALA A N 1
ATOM 1332 C CA . ALA A 1 166 ? -17.962 1.705 11.326 1.00 34.00 166 ALA A CA 1
ATOM 1333 C C . ALA A 1 166 ? -18.011 1.358 9.827 1.00 34.00 166 ALA A C 1
ATOM 1335 O O . ALA A 1 166 ? -18.780 1.936 9.058 1.00 34.00 166 ALA A O 1
ATOM 1336 N N . VAL A 1 167 ? -17.193 0.386 9.419 1.00 36.94 167 VAL A N 1
ATOM 1337 C CA . VAL A 1 167 ? -17.313 -0.284 8.119 1.00 36.94 167 VAL A CA 1
ATOM 1338 C C . VAL A 1 167 ? -18.696 -0.935 8.054 1.00 36.94 167 VAL A C 1
ATOM 1340 O O . VAL A 1 167 ? -19.026 -1.753 8.913 1.00 36.94 167 VAL A O 1
ATOM 1343 N N . VAL A 1 168 ? -19.490 -0.562 7.049 1.00 31.59 168 VAL A N 1
ATOM 1344 C CA . VAL A 1 168 ? -20.782 -1.189 6.733 1.00 31.59 168 VAL A CA 1
ATOM 1345 C C . VAL A 1 168 ? -20.523 -2.653 6.345 1.00 31.59 168 VAL A C 1
ATOM 1347 O O . VAL A 1 168 ? -19.808 -2.880 5.367 1.00 31.59 168 VAL A O 1
ATOM 1350 N N . PRO A 1 169 ? -21.022 -3.652 7.096 1.00 39.78 169 PRO A N 1
ATOM 1351 C CA . PRO A 1 169 ? -21.082 -5.028 6.635 1.00 39.78 169 PRO A CA 1
ATOM 1352 C C . PRO A 1 169 ? -22.224 -5.192 5.622 1.00 39.78 169 PRO A C 1
ATOM 1354 O O . PRO A 1 169 ? -23.213 -4.462 5.648 1.00 39.78 169 PRO A O 1
ATOM 1357 N N . GLU A 1 170 ? -22.064 -6.163 4.728 1.00 32.75 170 GLU A N 1
ATOM 1358 C CA . GLU A 1 170 ? -23.082 -6.593 3.765 1.00 32.75 170 GLU A CA 1
ATOM 1359 C C . GLU A 1 170 ? -24.435 -6.871 4.464 1.00 32.75 170 GLU A C 1
ATOM 1361 O O . GLU A 1 170 ? -24.452 -7.505 5.525 1.00 32.75 170 GLU A O 1
ATOM 1366 N N . PRO A 1 171 ? -25.570 -6.419 3.902 1.00 31.36 171 PRO A N 1
ATOM 1367 C CA . PRO A 1 171 ? -26.881 -6.608 4.514 1.00 31.36 171 PRO A CA 1
ATOM 1368 C C . PRO A 1 171 ? -27.284 -8.091 4.490 1.00 31.36 171 PRO A C 1
ATOM 1370 O O . PRO A 1 171 ? -27.403 -8.684 3.419 1.00 31.36 171 PRO A O 1
ATOM 1373 N N . GLY A 1 172 ? -27.526 -8.678 5.671 1.00 38.03 172 GLY A N 1
ATOM 1374 C CA . GLY A 1 172 ? -28.097 -10.027 5.815 1.00 38.03 172 GLY A CA 1
ATOM 1375 C C . GLY A 1 172 ? -27.352 -11.014 6.722 1.00 38.03 172 GLY A C 1
ATOM 1376 O O . GLY A 1 172 ? -27.696 -12.193 6.707 1.00 38.03 172 GLY A O 1
ATOM 1377 N N . ALA A 1 173 ? -26.350 -10.590 7.501 1.00 38.84 173 ALA A N 1
ATOM 1378 C CA . ALA A 1 173 ? -25.742 -11.478 8.495 1.00 38.84 173 ALA A CA 1
ATOM 1379 C C . ALA A 1 173 ? -26.757 -11.798 9.620 1.00 38.84 173 ALA A C 1
ATOM 1381 O O . ALA A 1 173 ? -27.345 -10.861 10.167 1.00 38.84 173 ALA A O 1
ATOM 1382 N N . PRO A 1 174 ? -26.998 -13.082 9.947 1.00 36.78 174 PRO A N 1
ATOM 1383 C CA . PRO A 1 174 ? -27.926 -13.470 11.006 1.00 36.78 174 PRO A CA 1
ATOM 1384 C C . PRO A 1 174 ? -27.450 -12.973 12.385 1.00 36.78 174 PRO A C 1
ATOM 1386 O O . PRO A 1 174 ? -26.249 -12.737 12.563 1.00 36.78 174 PRO A O 1
ATOM 1389 N N . PRO A 1 175 ? -28.368 -12.801 13.359 1.00 41.59 175 PRO A N 1
ATOM 1390 C CA . PRO A 1 175 ? -27.993 -12.532 14.743 1.00 41.59 175 PRO A CA 1
ATOM 1391 C C . PRO A 1 175 ? -27.074 -13.653 15.232 1.00 41.59 175 PRO A C 1
ATOM 1393 O O . PRO A 1 175 ? -27.343 -14.830 15.003 1.00 41.59 175 PRO A O 1
ATOM 1396 N N . VAL A 1 176 ? -25.953 -13.261 15.831 1.00 43.25 176 VAL A N 1
ATOM 1397 C CA . VAL A 1 176 ? -24.890 -14.180 16.232 1.00 43.25 176 VAL A CA 1
ATOM 1398 C C . VAL A 1 176 ? -25.367 -14.998 17.433 1.00 43.25 176 VAL A C 1
ATOM 1400 O O . VAL A 1 176 ? -25.656 -14.423 18.481 1.00 43.25 176 VAL A O 1
ATOM 1403 N N . ASP A 1 177 ? -25.436 -16.318 17.271 1.00 43.00 177 ASP A N 1
ATOM 1404 C CA . ASP A 1 177 ? -25.744 -17.265 18.343 1.00 43.00 177 ASP A CA 1
ATOM 1405 C C . ASP A 1 177 ? -24.539 -17.399 19.298 1.00 43.00 177 ASP A C 1
ATOM 1407 O O . ASP A 1 177 ? -23.373 -17.316 18.884 1.00 43.00 177 ASP A O 1
ATOM 1411 N N . LEU A 1 178 ? -24.791 -17.566 20.597 1.00 41.28 178 LEU A N 1
ATOM 1412 C CA . LEU A 1 178 ? -23.724 -17.692 21.594 1.00 41.28 178 LEU A CA 1
ATOM 1413 C C . LEU A 1 178 ? -23.028 -19.032 21.532 1.00 41.28 178 LEU A C 1
ATOM 1415 O O . LEU A 1 178 ? -21.812 -19.069 21.722 1.00 41.28 178 LEU A O 1
ATOM 1419 N N . GLU A 1 179 ? -23.763 -20.100 21.225 1.00 42.75 179 GLU A N 1
ATOM 1420 C CA . GLU A 1 179 ? -23.141 -21.395 20.958 1.0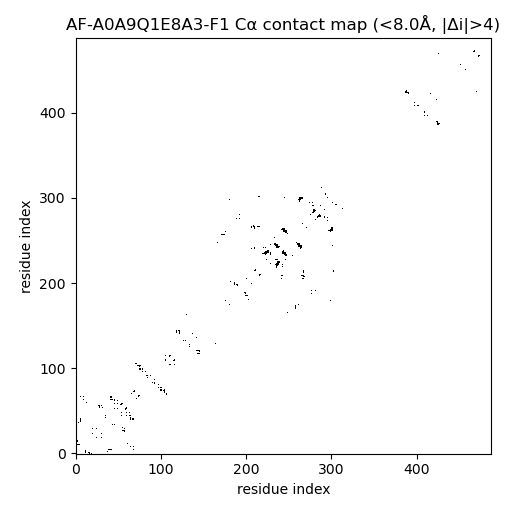0 42.75 179 GLU A CA 1
ATOM 1421 C C . GLU A 1 179 ? -22.194 -21.270 19.764 1.00 42.75 179 GLU A C 1
ATOM 1423 O O . GLU A 1 179 ? -21.053 -21.707 19.848 1.00 42.75 179 GLU A O 1
ATOM 1428 N N . GLU A 1 180 ? -22.581 -20.530 18.720 1.00 44.00 180 GLU A N 1
ATOM 1429 C CA . GLU A 1 180 ? -21.725 -20.291 17.558 1.00 44.00 180 GLU A CA 1
ATOM 1430 C C . GLU A 1 180 ? -20.530 -19.383 17.894 1.00 44.00 180 GLU A C 1
ATOM 1432 O O . GLU A 1 180 ? -19.443 -19.620 17.391 1.00 44.00 180 GLU A O 1
ATOM 1437 N N . SER A 1 181 ? -20.656 -18.385 18.777 1.00 42.50 181 SER A N 1
ATOM 1438 C CA . SER A 1 181 ? -19.529 -17.518 19.188 1.00 42.50 181 SER A CA 1
ATOM 1439 C C . SER A 1 181 ? -18.502 -18.228 20.069 1.00 42.50 181 SER A C 1
ATOM 1441 O O . SER A 1 181 ? -17.297 -17.999 19.923 1.00 42.50 181 SER A O 1
ATOM 1443 N N . VAL A 1 182 ? -18.977 -19.074 20.986 1.00 43.28 182 VAL A N 1
ATOM 1444 C CA . VAL A 1 182 ? -18.139 -19.899 21.862 1.00 43.28 182 VAL A CA 1
ATOM 1445 C C . VAL A 1 182 ? -17.509 -21.034 21.051 1.00 43.28 182 VAL A C 1
ATOM 1447 O O . VAL A 1 182 ? -16.296 -21.208 21.124 1.00 43.28 182 VAL A O 1
ATOM 1450 N N . GLU A 1 183 ? -18.258 -21.697 20.162 1.00 46.31 183 GLU A N 1
ATOM 1451 C CA . GLU A 1 183 ? -17.703 -22.674 19.218 1.00 46.31 183 GLU A CA 1
ATOM 1452 C C . GLU A 1 183 ? -16.752 -22.032 18.205 1.00 46.31 183 GLU A C 1
ATOM 1454 O O . GLU A 1 183 ? -15.781 -22.666 17.801 1.00 46.31 183 GLU A O 1
ATOM 1459 N N . LEU A 1 184 ? -16.967 -20.782 17.780 1.00 45.28 184 LEU A N 1
ATOM 1460 C CA . LEU A 1 184 ? -16.031 -20.068 16.909 1.00 45.28 184 LEU A CA 1
ATOM 1461 C C . LEU A 1 184 ? -14.749 -19.742 17.672 1.00 45.28 184 LEU A C 1
ATOM 1463 O O . LEU A 1 184 ? -13.681 -19.843 17.078 1.00 45.28 184 LEU A O 1
ATOM 1467 N N . ALA A 1 185 ? -14.812 -19.405 18.964 1.00 46.75 185 ALA A N 1
ATOM 1468 C CA . ALA A 1 185 ? -13.621 -19.309 19.803 1.00 46.75 185 ALA A CA 1
ATOM 1469 C C . ALA A 1 185 ? -12.934 -20.682 19.914 1.00 46.75 185 ALA A C 1
ATOM 1471 O O . ALA A 1 185 ? -11.756 -20.799 19.594 1.00 46.75 185 ALA A O 1
ATOM 1472 N N . ASP A 1 186 ? -13.659 -21.761 20.188 1.00 44.91 186 ASP A N 1
ATOM 1473 C CA . ASP A 1 186 ? -13.062 -23.099 20.266 1.00 44.91 186 ASP A CA 1
ATOM 1474 C C . ASP A 1 186 ? -12.451 -23.550 18.925 1.00 44.91 186 ASP A C 1
ATOM 1476 O O . ASP A 1 186 ? -11.321 -24.038 18.865 1.00 44.91 186 ASP A O 1
ATOM 1480 N N . THR A 1 187 ? -13.139 -23.304 17.809 1.00 46.34 187 THR A N 1
ATOM 1481 C CA . THR A 1 187 ? -12.736 -23.707 16.452 1.00 46.34 187 THR A CA 1
ATOM 1482 C C . THR A 1 187 ? -11.606 -22.837 15.898 1.00 46.34 187 THR A C 1
ATOM 1484 O O . THR A 1 187 ? -10.709 -23.337 15.209 1.00 46.34 187 THR A O 1
ATOM 1487 N N . VAL A 1 188 ? -11.621 -21.529 16.172 1.00 44.06 188 VAL A N 1
ATOM 1488 C CA . VAL A 1 188 ? -10.575 -20.587 15.738 1.00 44.06 188 VAL A CA 1
ATOM 1489 C C . VAL A 1 188 ? -9.298 -20.789 16.549 1.00 44.06 188 VAL A C 1
ATOM 1491 O O . VAL A 1 188 ? -8.211 -20.723 15.971 1.00 44.06 188 VAL A O 1
ATOM 1494 N N . PHE A 1 189 ? -9.405 -21.087 17.844 1.00 47.47 189 PHE A N 1
ATOM 1495 C CA . PHE A 1 189 ? -8.254 -21.236 18.733 1.00 47.47 189 PHE A CA 1
ATOM 1496 C C . PHE A 1 189 ? -7.642 -22.644 18.619 1.00 47.47 189 PHE A C 1
ATOM 1498 O O . PHE A 1 189 ? -6.418 -22.762 18.557 1.00 47.47 189 PHE A O 1
ATOM 1505 N N . ALA A 1 190 ? -8.449 -23.696 18.411 1.00 42.59 190 ALA A N 1
ATOM 1506 C CA . ALA A 1 190 ? -7.943 -25.049 18.137 1.00 42.59 190 ALA A CA 1
ATOM 1507 C C . ALA A 1 190 ? -7.234 -25.183 16.773 1.00 42.59 190 ALA A C 1
ATOM 1509 O O . ALA A 1 190 ? -6.367 -26.038 16.605 1.00 42.59 190 ALA A O 1
ATOM 1510 N N . ARG A 1 191 ? -7.574 -24.355 15.769 1.00 39.56 191 ARG A N 1
ATOM 1511 C CA . ARG A 1 191 ? -6.934 -24.399 14.432 1.00 39.56 191 ARG A CA 1
ATOM 1512 C C . ARG A 1 191 ? -5.678 -23.543 14.301 1.00 39.56 191 ARG A C 1
ATOM 1514 O O . ARG A 1 191 ? -4.921 -23.741 13.350 1.00 39.56 191 ARG A O 1
ATOM 1521 N N . ALA A 1 192 ? -5.475 -22.564 15.177 1.00 37.84 192 ALA A N 1
ATOM 1522 C CA . ALA A 1 192 ? -4.427 -21.560 15.007 1.00 37.84 192 ALA A CA 1
ATOM 1523 C C . ALA A 1 192 ? -3.081 -21.935 15.644 1.00 37.84 192 ALA A C 1
ATOM 1525 O O . ALA A 1 192 ? -2.055 -21.362 15.272 1.00 37.84 192 ALA A O 1
ATOM 1526 N N . VAL A 1 193 ? -3.060 -22.940 16.518 1.00 38.12 193 VAL A N 1
ATOM 1527 C CA . VAL A 1 193 ? -1.832 -23.547 17.030 1.00 38.12 193 VAL A CA 1
ATOM 1528 C C . VAL A 1 193 ? -1.880 -25.023 16.659 1.00 38.12 193 VAL A C 1
ATOM 1530 O O . VAL A 1 193 ? -2.757 -25.753 17.097 1.00 38.12 193 VAL A O 1
ATOM 1533 N N . GLY A 1 194 ? -0.961 -25.479 15.805 1.00 40.56 194 GLY A N 1
ATOM 1534 C CA . GLY A 1 194 ? -0.830 -26.889 15.417 1.00 40.56 194 GLY A CA 1
ATOM 1535 C C . GLY A 1 194 ? -0.312 -27.783 16.550 1.00 40.56 194 GLY A C 1
ATOM 1536 O O . GLY A 1 194 ? 0.582 -28.596 16.324 1.00 40.56 194 GLY A O 1
ATOM 1537 N N . THR A 1 195 ? -0.813 -27.600 17.768 1.00 37.59 195 THR A N 1
ATOM 1538 C CA . THR A 1 195 ? -0.478 -28.375 18.959 1.00 37.59 195 THR A CA 1
ATOM 1539 C C . THR A 1 195 ? -1.665 -29.243 19.328 1.00 37.59 195 THR A C 1
ATOM 1541 O O . THR A 1 195 ? -2.777 -28.761 19.498 1.00 37.59 195 THR A O 1
ATOM 1544 N N . SER A 1 196 ? -1.412 -30.537 19.485 1.00 39.28 196 SER A N 1
ATOM 1545 C CA . SER A 1 196 ? -2.340 -31.553 19.983 1.00 39.28 196 SER A CA 1
ATOM 1546 C C . SER A 1 196 ? -2.676 -31.399 21.477 1.00 39.28 196 SER A C 1
ATOM 1548 O O . SER A 1 196 ? -2.907 -32.401 22.151 1.00 39.28 196 SER A O 1
ATOM 1550 N N . GLU A 1 197 ? -2.625 -30.182 22.017 1.00 41.84 197 GLU A N 1
ATOM 1551 C CA . GLU A 1 197 ? -2.935 -29.894 23.417 1.00 41.84 197 GLU A CA 1
ATOM 1552 C C . GLU A 1 197 ? -4.365 -29.345 23.514 1.00 41.84 197 GLU A C 1
ATOM 1554 O O . GLU A 1 197 ? -4.770 -28.557 22.655 1.00 41.84 197 GLU A O 1
ATOM 1559 N N . PRO A 1 198 ? -5.157 -29.773 24.512 1.00 50.41 198 PRO A N 1
ATOM 1560 C CA . PRO A 1 198 ? -6.502 -29.252 24.715 1.00 50.41 198 PRO A CA 1
ATOM 1561 C C . PRO A 1 198 ? -6.436 -27.738 24.949 1.00 50.41 198 PRO A C 1
ATOM 1563 O O . PRO A 1 198 ? -5.648 -27.272 25.771 1.00 50.41 198 PRO A O 1
ATOM 1566 N N . SER A 1 199 ? -7.253 -26.981 24.211 1.00 55.50 199 SER A N 1
ATOM 1567 C CA . SER A 1 199 ? -7.397 -25.532 24.384 1.00 55.50 199 SER A CA 1
ATOM 1568 C C . SER A 1 199 ? -7.598 -25.204 25.867 1.00 55.50 199 SER A C 1
ATOM 1570 O O . SER A 1 199 ? -8.524 -25.709 26.502 1.00 55.50 199 SER A O 1
ATOM 1572 N N . HIS A 1 200 ? -6.732 -24.360 26.433 1.00 63.47 200 HIS A N 1
ATOM 1573 C CA . HIS A 1 200 ? -6.897 -23.840 27.796 1.00 63.47 200 HIS A CA 1
ATOM 1574 C C . HIS A 1 200 ? -8.106 -22.895 27.914 1.00 63.47 200 HIS A C 1
ATOM 1576 O O . HIS A 1 200 ? -8.561 -22.598 29.022 1.00 63.47 200 HIS A O 1
ATOM 1582 N N . PHE A 1 201 ? -8.640 -22.452 26.777 1.00 64.81 201 PHE A N 1
ATOM 1583 C CA . PHE A 1 201 ? -9.773 -21.554 26.660 1.00 64.81 201 PHE A CA 1
ATOM 1584 C C . PHE A 1 201 ? -11.077 -22.365 26.636 1.00 64.81 201 PHE A C 1
ATOM 1586 O O . PHE A 1 201 ? -11.662 -22.591 25.588 1.00 64.81 201 PHE A O 1
ATOM 1593 N N . THR A 1 202 ? -11.493 -22.863 27.801 1.00 78.06 202 THR A N 1
ATOM 1594 C CA . THR A 1 202 ? -12.808 -23.507 27.994 1.00 78.06 202 THR A CA 1
ATOM 1595 C C . THR A 1 202 ? -13.796 -22.510 28.582 1.00 78.06 202 THR A C 1
ATOM 1597 O O . THR A 1 202 ? -13.390 -21.567 29.266 1.00 78.06 202 THR A O 1
ATOM 1600 N N . ARG A 1 203 ? -15.098 -22.736 28.387 1.00 74.50 203 ARG A N 1
ATOM 1601 C CA . ARG A 1 203 ? -16.156 -21.921 29.002 1.00 74.50 203 ARG A CA 1
ATOM 1602 C C . ARG A 1 203 ? -15.987 -21.819 30.520 1.00 74.50 203 ARG A C 1
ATOM 1604 O O . ARG A 1 203 ? -16.062 -20.732 31.084 1.00 74.50 203 ARG A O 1
ATOM 1611 N N . GLU A 1 204 ? -15.680 -22.932 31.183 1.00 78.19 204 GLU A N 1
ATOM 1612 C CA . GLU A 1 204 ? -15.465 -22.977 32.630 1.00 78.19 204 GLU A CA 1
ATOM 1613 C C . GLU A 1 204 ? -14.208 -22.211 33.054 1.00 78.19 204 GLU A C 1
ATOM 1615 O O . GLU A 1 204 ? -14.180 -21.622 34.136 1.00 78.19 204 GLU A O 1
ATOM 1620 N N . ALA A 1 205 ? -13.151 -22.225 32.233 1.00 82.31 205 ALA A N 1
ATOM 1621 C CA . ALA A 1 205 ? -11.966 -21.411 32.477 1.00 82.31 205 ALA A CA 1
ATOM 1622 C C . ALA A 1 205 ? -12.261 -19.921 32.276 1.00 82.31 205 ALA A C 1
ATOM 1624 O O . ALA A 1 205 ? -11.898 -19.126 33.135 1.00 82.31 205 ALA A O 1
ATOM 1625 N N . LEU A 1 206 ? -12.975 -19.550 31.213 1.00 84.88 206 LEU A N 1
ATOM 1626 C CA . LEU A 1 206 ? -13.367 -18.169 30.938 1.00 84.88 206 LEU A CA 1
ATOM 1627 C C . LEU A 1 206 ? -14.173 -17.569 32.094 1.00 84.88 206 LEU A C 1
ATOM 1629 O O . LEU A 1 206 ? -13.796 -16.517 32.603 1.00 84.88 206 LEU A O 1
ATOM 1633 N N . VAL A 1 207 ? -15.229 -18.255 32.544 1.00 85.38 207 VAL A N 1
ATOM 1634 C CA . VAL A 1 207 ? -16.068 -17.807 33.671 1.00 85.38 207 VAL A CA 1
ATOM 1635 C C . VAL A 1 207 ? -15.222 -17.634 34.935 1.00 85.38 207 VAL A C 1
ATOM 1637 O O . VAL A 1 207 ? -15.284 -16.606 35.610 1.00 85.38 207 VAL A O 1
ATOM 1640 N N . ARG A 1 208 ? -14.368 -18.618 35.243 1.00 87.50 208 ARG A N 1
ATOM 1641 C CA . ARG A 1 208 ? -13.495 -18.573 36.422 1.00 87.50 208 ARG A CA 1
ATOM 1642 C C . ARG A 1 208 ? -12.545 -17.377 36.389 1.00 87.50 208 ARG A C 1
ATOM 1644 O O . ARG A 1 208 ? -12.451 -16.660 37.382 1.00 87.50 208 ARG A O 1
ATOM 1651 N N . GLU A 1 209 ? -11.859 -17.165 35.270 1.00 89.56 209 GLU A N 1
ATOM 1652 C CA . GLU A 1 209 ? -10.900 -16.069 35.112 1.00 89.56 209 GLU A CA 1
ATOM 1653 C C . GLU A 1 209 ? -11.604 -14.703 35.078 1.00 89.56 209 GLU A C 1
ATOM 1655 O O . GLU A 1 209 ? -11.105 -13.753 35.675 1.00 89.56 209 GLU A O 1
ATOM 1660 N N . GLN A 1 210 ? -12.802 -14.594 34.485 1.00 90.19 210 GLN A N 1
ATOM 1661 C CA . GLN A 1 210 ? -13.595 -13.357 34.521 1.00 90.19 210 GLN A CA 1
ATOM 1662 C C . GLN A 1 210 ? -13.975 -12.937 35.947 1.00 90.19 210 GLN A C 1
ATOM 1664 O O . GLN A 1 210 ? -13.991 -11.742 36.245 1.00 90.19 210 GLN A O 1
ATOM 1669 N N . HIS A 1 211 ? -14.285 -13.892 36.829 1.00 89.00 211 HIS A N 1
ATOM 1670 C CA . HIS A 1 211 ? -14.595 -13.605 38.233 1.00 89.00 211 HIS A CA 1
ATOM 1671 C C . HIS A 1 211 ? -13.354 -13.289 39.079 1.00 89.00 211 HIS A C 1
ATOM 1673 O O . HIS A 1 211 ? -13.462 -12.566 40.070 1.00 89.00 211 HIS A O 1
ATOM 1679 N N . GLN A 1 212 ? -12.189 -13.835 38.724 1.00 90.38 212 GLN A N 1
ATOM 1680 C CA . GLN A 1 212 ? -10.930 -13.584 39.435 1.00 90.38 212 GLN A CA 1
ATOM 1681 C C . GLN A 1 212 ? -10.245 -12.286 38.989 1.00 90.38 212 GLN A C 1
ATOM 1683 O O . GLN A 1 212 ? -9.471 -11.702 39.753 1.00 90.38 212 GLN A O 1
ATOM 1688 N N . ASP A 1 213 ? -10.539 -11.811 37.779 1.00 89.69 213 ASP A N 1
ATOM 1689 C CA . ASP A 1 213 ? -9.946 -10.604 37.224 1.00 89.69 213 ASP A CA 1
ATOM 1690 C C . ASP A 1 213 ? -10.502 -9.325 37.874 1.00 89.69 213 ASP A C 1
ATOM 1692 O O . ASP A 1 213 ? -11.602 -8.844 37.586 1.00 89.69 213 ASP A O 1
ATOM 1696 N N . GLY A 1 214 ? -9.680 -8.714 38.730 1.00 87.06 214 GLY A N 1
ATOM 1697 C CA . GLY A 1 214 ? -9.999 -7.450 39.390 1.00 87.06 214 GLY A CA 1
ATOM 1698 C C . GLY A 1 214 ? -10.199 -6.267 38.433 1.00 87.06 214 GLY A C 1
ATOM 1699 O O . GLY A 1 214 ? -10.863 -5.301 38.812 1.00 87.06 214 GLY A O 1
ATOM 1700 N N . THR A 1 215 ? -9.684 -6.323 37.198 1.00 87.81 215 THR A N 1
ATOM 1701 C CA . THR A 1 215 ? -9.888 -5.264 36.192 1.00 87.81 215 THR A CA 1
ATOM 1702 C C . THR A 1 215 ? -11.328 -5.225 35.675 1.00 87.81 215 THR A C 1
ATOM 1704 O O . THR A 1 215 ? -11.810 -4.163 35.275 1.00 87.81 215 THR A O 1
ATOM 1707 N N . LEU A 1 216 ? -12.049 -6.349 35.757 1.00 90.44 216 LEU A N 1
ATOM 1708 C CA . LEU A 1 216 ? -13.442 -6.473 35.327 1.00 90.44 216 LEU A CA 1
ATOM 1709 C C . LEU A 1 216 ? -14.443 -6.153 36.444 1.00 90.44 216 LEU A C 1
ATOM 1711 O O . LEU A 1 216 ? -15.639 -6.057 36.184 1.00 90.44 216 LEU A O 1
ATOM 1715 N N . ALA A 1 217 ? -13.986 -5.933 37.681 1.00 88.69 217 ALA A N 1
ATOM 1716 C CA . ALA A 1 217 ? -14.859 -5.728 38.839 1.00 88.69 217 ALA A CA 1
ATOM 1717 C C . ALA A 1 217 ? -15.823 -4.533 38.695 1.00 88.69 217 ALA A C 1
ATOM 1719 O O . ALA A 1 217 ? -16.909 -4.550 39.270 1.00 88.69 217 ALA A O 1
ATOM 1720 N N . ALA A 1 218 ? -15.438 -3.491 37.950 1.00 88.56 218 ALA A N 1
ATOM 1721 C CA . ALA A 1 218 ? -16.328 -2.373 37.632 1.00 88.56 218 ALA A CA 1
ATOM 1722 C C . ALA A 1 218 ? -17.426 -2.790 36.641 1.00 88.56 218 ALA A C 1
ATOM 1724 O O . ALA A 1 218 ? -18.599 -2.524 36.881 1.00 88.56 218 ALA A O 1
ATOM 1725 N N . LEU A 1 219 ? -17.053 -3.525 35.590 1.00 88.62 219 LEU A N 1
ATOM 1726 C CA . LEU A 1 219 ? -17.984 -4.014 34.573 1.00 88.62 219 LEU A CA 1
ATOM 1727 C C . LEU A 1 219 ? -18.988 -5.013 35.162 1.00 88.62 219 LEU A C 1
ATOM 1729 O O . LEU A 1 219 ? -20.165 -4.940 34.840 1.00 88.62 219 LEU A O 1
ATOM 1733 N N . TRP A 1 220 ? -18.558 -5.875 36.089 1.00 89.81 220 TRP A N 1
ATOM 1734 C CA . TRP A 1 220 ? -19.450 -6.777 36.829 1.00 89.81 220 TRP A CA 1
ATOM 1735 C C . TRP A 1 220 ? -20.487 -6.046 37.692 1.00 89.81 220 TRP A C 1
ATOM 1737 O O . TRP A 1 220 ? -21.578 -6.566 37.893 1.00 89.81 220 TRP A O 1
ATOM 1747 N N . LYS A 1 221 ? -20.171 -4.853 38.215 1.00 88.88 221 LYS A N 1
ATOM 1748 C CA . LYS A 1 221 ? -21.129 -4.040 38.991 1.00 88.88 221 LYS A CA 1
ATOM 1749 C C . LYS A 1 221 ? -22.145 -3.320 38.110 1.00 88.88 221 LYS A C 1
ATOM 1751 O O . LYS A 1 221 ? -23.237 -3.022 38.578 1.00 88.88 221 LYS A O 1
ATOM 1756 N N . GLU A 1 222 ? -21.754 -2.994 36.884 1.00 88.56 222 GLU A N 1
ATOM 1757 C CA . GLU A 1 222 ? -22.594 -2.316 35.892 1.00 88.56 222 GLU A CA 1
ATOM 1758 C C . GLU A 1 222 ? -23.422 -3.297 35.052 1.00 88.56 222 GLU A C 1
ATOM 1760 O O . GLU A 1 222 ? -24.333 -2.870 34.345 1.00 88.56 222 GLU A O 1
ATOM 1765 N N . ALA A 1 223 ? -23.104 -4.593 35.107 1.00 88.56 223 ALA A N 1
ATOM 1766 C CA . ALA A 1 223 ? -23.732 -5.604 34.277 1.00 88.56 223 ALA A CA 1
ATOM 1767 C C . ALA A 1 223 ? -25.207 -5.812 34.645 1.00 88.56 223 ALA A C 1
ATOM 1769 O O . ALA A 1 223 ? -25.540 -6.086 35.799 1.00 88.56 223 ALA A O 1
ATOM 1770 N N . VAL A 1 224 ? -26.074 -5.711 33.639 1.00 88.06 224 VAL A N 1
ATOM 1771 C CA . VAL A 1 224 ? -27.506 -6.024 33.747 1.00 88.06 224 VAL A CA 1
ATOM 1772 C C . VAL A 1 224 ? -27.779 -7.485 33.380 1.00 88.06 224 VAL A C 1
ATOM 1774 O O . VAL A 1 224 ? -26.898 -8.192 32.879 1.00 88.06 224 VAL A O 1
ATOM 1777 N N . THR A 1 225 ? -28.998 -7.959 33.629 1.00 86.31 225 THR A N 1
ATOM 1778 C CA . THR A 1 225 ? -29.421 -9.285 33.151 1.00 86.31 225 THR A CA 1
ATOM 1779 C C . THR A 1 225 ? -29.552 -9.310 31.624 1.00 86.31 225 THR A C 1
ATOM 1781 O O . THR A 1 225 ? -29.714 -8.268 30.985 1.00 86.31 225 THR A O 1
ATOM 1784 N N . GLU A 1 226 ? -29.481 -10.495 31.013 1.00 79.50 226 GLU A N 1
ATOM 1785 C CA . GLU A 1 226 ? -29.652 -10.649 29.561 1.00 79.50 226 GLU A CA 1
ATOM 1786 C C . GLU A 1 226 ? -30.989 -10.071 29.066 1.00 79.50 226 GLU A C 1
ATOM 1788 O O . GLU A 1 226 ? -31.024 -9.389 28.041 1.00 79.50 226 GLU A O 1
ATOM 1793 N N . GLU A 1 227 ? -32.065 -10.260 29.832 1.00 77.94 227 GLU A N 1
ATOM 1794 C CA . GLU A 1 227 ? -33.402 -9.735 29.533 1.00 77.94 227 GLU A CA 1
ATOM 1795 C C . GLU A 1 227 ? -33.411 -8.198 29.516 1.00 77.94 227 GLU A C 1
ATOM 1797 O O . GLU A 1 227 ? -33.844 -7.588 28.540 1.00 77.94 227 GLU A O 1
ATOM 1802 N N . GLU A 1 228 ? -32.838 -7.558 30.539 1.00 78.81 228 GLU A N 1
ATOM 1803 C CA . GLU A 1 228 ? -32.718 -6.094 30.621 1.00 78.81 228 GLU A CA 1
ATOM 1804 C C . GLU A 1 228 ? -31.778 -5.521 29.546 1.00 78.81 228 GLU A C 1
ATOM 1806 O O . GLU A 1 228 ? -31.918 -4.370 29.131 1.00 78.81 228 GLU A O 1
ATOM 1811 N N . SER A 1 229 ? -30.824 -6.317 29.054 1.00 77.06 229 SER A N 1
ATOM 1812 C CA . SER A 1 229 ? -29.896 -5.898 28.000 1.00 77.06 229 SER A CA 1
ATOM 1813 C C . SER A 1 229 ? -30.579 -5.675 26.645 1.00 77.06 229 SER A C 1
ATOM 1815 O O . SER A 1 229 ? -30.047 -4.946 25.798 1.00 77.06 229 SER A O 1
ATOM 1817 N N . GLN A 1 230 ? -31.755 -6.272 26.420 1.00 74.06 230 GLN A N 1
ATOM 1818 C CA . GLN A 1 230 ? -32.518 -6.103 25.181 1.00 74.06 230 GLN A CA 1
ATOM 1819 C C . GLN A 1 230 ? -32.991 -4.653 25.022 1.00 74.06 230 GLN A C 1
ATOM 1821 O O . GLN A 1 230 ? -32.854 -4.090 23.935 1.00 74.06 230 GLN A O 1
ATOM 1826 N N . ASP A 1 231 ? -33.399 -4.022 26.125 1.00 72.31 231 ASP A N 1
ATOM 1827 C CA . ASP A 1 231 ? -33.917 -2.649 26.169 1.00 72.31 231 ASP A CA 1
ATOM 1828 C C . ASP A 1 231 ? -32.819 -1.570 26.133 1.00 72.31 231 A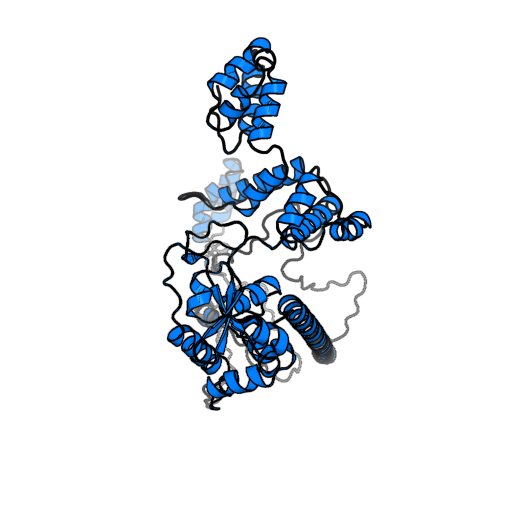SP A C 1
ATOM 1830 O O . ASP A 1 231 ? -33.094 -0.385 25.922 1.00 72.31 231 ASP A O 1
ATOM 1834 N N . VAL A 1 232 ? -31.554 -1.960 26.321 1.00 70.38 232 VAL A N 1
ATOM 1835 C CA . VAL A 1 232 ? -30.416 -1.036 26.342 1.00 70.38 232 VAL A CA 1
ATOM 1836 C C . VAL A 1 232 ? -29.681 -1.051 25.000 1.00 70.38 232 VAL A C 1
ATOM 1838 O O . VAL A 1 232 ? -29.287 -2.090 24.475 1.00 70.38 232 VAL A O 1
ATOM 1841 N N . ALA A 1 233 ? -29.450 0.141 24.452 1.00 67.81 233 ALA A N 1
ATOM 1842 C CA . ALA A 1 233 ? -28.705 0.378 23.215 1.00 67.81 233 ALA A CA 1
ATOM 1843 C C . ALA A 1 233 ? -27.257 -0.162 23.251 1.00 67.81 233 ALA A C 1
ATOM 1845 O O . ALA A 1 233 ? -26.780 -0.801 22.316 1.00 67.81 233 ALA A O 1
ATOM 1846 N N . ALA A 1 234 ? -26.533 0.103 24.335 1.00 79.44 234 ALA A N 1
ATOM 1847 C CA . ALA A 1 234 ? -25.173 -0.376 24.552 1.00 79.44 234 ALA A CA 1
ATOM 1848 C C . ALA A 1 234 ? -24.916 -0.510 26.053 1.00 79.44 234 ALA A C 1
ATOM 1850 O O . ALA A 1 234 ? -25.336 0.347 26.829 1.00 79.44 234 ALA A O 1
ATOM 1851 N N . GLY A 1 235 ? -24.212 -1.559 26.462 1.00 84.56 235 GLY A N 1
ATOM 1852 C CA . GLY A 1 235 ? -24.007 -1.853 27.876 1.00 84.56 235 GLY A CA 1
ATOM 1853 C C . GLY A 1 235 ? -23.286 -3.173 28.103 1.00 84.56 235 GLY A C 1
ATOM 1854 O O . GLY A 1 235 ? -22.886 -3.855 27.160 1.00 84.56 235 GLY A O 1
ATOM 1855 N N . VAL A 1 236 ? -23.102 -3.516 29.369 1.00 88.88 236 VAL A N 1
ATOM 1856 C CA . VAL A 1 236 ? -22.532 -4.792 29.806 1.00 88.88 236 VAL A CA 1
ATOM 1857 C C . VAL A 1 236 ? -23.672 -5.629 30.368 1.00 88.88 236 VAL A C 1
ATOM 1859 O O . VAL A 1 236 ? -24.552 -5.086 31.032 1.00 88.88 236 VAL A O 1
ATOM 1862 N N . TYR A 1 237 ? -23.679 -6.926 30.096 1.00 88.31 237 TYR A N 1
ATOM 1863 C CA . TYR A 1 237 ? -24.695 -7.840 30.603 1.00 88.31 237 TYR A CA 1
ATOM 1864 C C . TYR A 1 237 ? -24.087 -9.201 30.922 1.00 88.31 237 TYR A C 1
ATOM 1866 O O . TYR A 1 237 ? -22.990 -9.522 30.462 1.00 88.31 237 TYR A O 1
ATOM 1874 N N . VAL A 1 238 ? -24.785 -9.984 31.739 1.00 86.81 238 VAL A N 1
ATOM 1875 C CA . VAL A 1 238 ? -24.396 -11.360 32.057 1.00 86.81 238 VAL A CA 1
ATOM 1876 C C . VAL A 1 238 ? -25.280 -12.314 31.275 1.00 86.81 238 VAL A C 1
ATOM 1878 O O . VAL A 1 238 ? -26.504 -12.211 31.342 1.00 86.81 238 VAL A O 1
ATOM 1881 N N . GLN A 1 239 ? -24.648 -13.248 30.575 1.00 82.50 239 GLN A N 1
ATOM 1882 C CA . GLN A 1 239 ? -25.319 -14.311 29.848 1.00 82.50 239 GLN A CA 1
ATOM 1883 C C . GLN A 1 239 ? -24.686 -15.653 30.196 1.00 82.50 239 GLN A C 1
ATOM 1885 O O . GLN A 1 239 ? -23.492 -15.858 29.974 1.00 82.50 239 GLN A O 1
ATOM 1890 N N . ASP A 1 240 ? -25.483 -16.553 30.773 1.00 81.38 240 ASP A N 1
ATOM 1891 C CA . ASP A 1 240 ? -25.053 -17.887 31.201 1.00 81.38 240 ASP A CA 1
ATOM 1892 C C . ASP A 1 240 ? -23.743 -17.873 32.037 1.00 81.38 240 ASP A C 1
ATOM 1894 O O . ASP A 1 240 ? -22.815 -18.643 31.788 1.00 81.38 240 ASP A O 1
ATOM 1898 N N . ASP A 1 241 ? -23.628 -16.966 33.010 1.00 82.19 241 ASP A N 1
ATOM 1899 C CA . ASP A 1 241 ? -22.427 -16.709 33.837 1.00 82.19 241 ASP A CA 1
ATOM 1900 C C . ASP A 1 241 ? -21.214 -16.087 33.111 1.00 82.19 241 ASP A C 1
ATOM 1902 O O . ASP A 1 241 ? -20.161 -15.898 33.719 1.00 82.19 241 ASP A O 1
ATOM 1906 N N . VAL A 1 242 ? -21.338 -15.717 31.834 1.00 84.56 242 VAL A N 1
ATOM 1907 C CA . VAL A 1 242 ? -20.287 -15.019 31.079 1.00 84.56 242 VAL A CA 1
ATOM 1908 C C . VAL A 1 242 ? -20.597 -13.528 31.004 1.00 84.56 242 VAL A C 1
ATOM 1910 O O . VAL A 1 242 ? -21.700 -13.112 30.649 1.00 84.56 242 VAL A O 1
ATOM 1913 N N . LEU A 1 243 ? -19.598 -12.701 31.307 1.00 87.62 243 LEU A N 1
ATOM 1914 C CA . LEU A 1 243 ? -19.680 -11.255 31.141 1.00 87.62 243 LEU A CA 1
ATOM 1915 C C . LEU A 1 243 ? -19.562 -10.878 29.658 1.00 87.62 243 LEU A C 1
ATOM 1917 O O . LEU A 1 243 ? -18.539 -11.131 29.010 1.00 87.62 243 LEU A O 1
ATOM 1921 N N . MET A 1 244 ? -20.600 -10.227 29.145 1.00 87.56 244 MET A N 1
ATOM 1922 C CA . MET A 1 244 ? -20.757 -9.838 27.748 1.00 87.56 244 MET A CA 1
ATOM 1923 C C . MET A 1 244 ? -20.901 -8.322 27.618 1.00 87.56 244 MET A C 1
ATOM 1925 O O . MET A 1 244 ? -21.329 -7.620 28.533 1.00 87.56 244 MET A O 1
ATOM 1929 N N . ARG A 1 245 ? -20.559 -7.792 26.446 1.00 88.88 245 ARG A N 1
ATOM 1930 C CA . ARG A 1 245 ? -20.738 -6.384 26.093 1.00 88.88 245 ARG A CA 1
ATOM 1931 C C . ARG A 1 245 ? -21.584 -6.260 24.838 1.00 88.88 245 ARG A C 1
ATOM 1933 O O . ARG A 1 245 ? -21.196 -6.746 23.779 1.00 88.88 245 ARG A O 1
ATOM 1940 N N . LYS A 1 246 ? -22.689 -5.527 24.950 1.00 85.31 246 LYS A N 1
ATOM 1941 C CA . LYS A 1 246 ? -23.501 -5.062 23.828 1.00 85.31 246 LYS A CA 1
ATOM 1942 C C . LYS A 1 246 ? -22.958 -3.723 23.353 1.00 85.31 246 LYS A C 1
ATOM 1944 O O . LYS A 1 246 ? -22.849 -2.767 24.125 1.00 85.31 246 LYS A O 1
ATOM 1949 N N . TRP A 1 247 ? -22.601 -3.645 22.081 1.00 84.50 247 TRP A N 1
ATOM 1950 C CA . TRP A 1 247 ? -22.112 -2.414 21.477 1.00 84.50 247 TRP A CA 1
ATOM 1951 C C . TRP A 1 247 ? -22.830 -2.110 20.173 1.00 84.50 247 TRP A C 1
ATOM 1953 O O . TRP A 1 247 ? -22.954 -2.980 19.312 1.00 84.50 247 TRP A O 1
ATOM 1963 N N . GLN A 1 248 ? -23.216 -0.845 20.014 1.00 74.81 248 GLN A N 1
ATOM 1964 C CA . GLN A 1 248 ? -23.743 -0.295 18.774 1.00 74.81 248 GLN A CA 1
ATOM 1965 C C . GLN A 1 248 ? -23.089 1.066 18.464 1.00 74.81 248 GLN A C 1
ATOM 1967 O O . GLN A 1 248 ? -22.702 1.786 19.394 1.00 74.81 248 GLN A O 1
ATOM 1972 N N . PRO A 1 249 ? -22.955 1.448 17.182 1.00 66.31 249 PRO A N 1
ATOM 1973 C CA . PRO A 1 249 ? -22.534 2.792 16.789 1.00 66.31 249 PRO A CA 1
ATOM 1974 C C . PRO A 1 249 ? -23.521 3.867 17.279 1.00 66.31 249 PRO A C 1
ATOM 1976 O O . PRO A 1 249 ? -24.731 3.675 17.202 1.00 66.31 249 PRO A O 1
ATOM 1979 N N . VAL A 1 250 ? -23.012 5.015 17.740 1.00 56.97 250 VAL A N 1
ATOM 1980 C CA . VAL A 1 250 ? -23.824 6.107 18.328 1.00 56.97 250 VAL A CA 1
ATOM 1981 C C . VAL A 1 250 ? -24.688 6.836 17.281 1.00 56.97 250 VAL A C 1
ATOM 1983 O O . VAL A 1 250 ? -25.749 7.354 17.612 1.00 56.97 250 VAL A O 1
ATOM 1986 N N . ASP A 1 251 ? -24.284 6.817 16.007 1.00 57.69 251 ASP A N 1
ATOM 1987 C CA . ASP A 1 251 ? -24.903 7.597 14.921 1.00 57.69 251 ASP A CA 1
ATOM 1988 C C . ASP A 1 251 ? -26.073 6.893 14.199 1.00 57.69 251 ASP A C 1
ATOM 1990 O O . ASP A 1 251 ? -26.479 7.316 13.110 1.00 57.69 251 ASP A O 1
ATOM 1994 N N . ARG A 1 252 ? -26.596 5.781 14.735 1.00 57.09 252 ARG A N 1
ATOM 1995 C CA . ARG A 1 252 ? -27.606 4.956 14.049 1.00 57.09 252 ARG A CA 1
ATOM 1996 C C . ARG A 1 252 ? -28.878 4.755 14.884 1.00 57.09 252 ARG A C 1
ATOM 1998 O O . ARG A 1 252 ? -28.790 4.581 16.097 1.00 57.09 252 ARG A O 1
ATOM 2005 N N . PRO A 1 253 ? -30.069 4.787 14.252 1.00 50.84 253 PRO A N 1
ATOM 2006 C CA . PRO A 1 253 ? -31.337 4.588 14.945 1.00 50.84 253 PRO A CA 1
ATOM 2007 C C . PRO A 1 253 ? -31.439 3.158 15.496 1.00 50.84 253 PRO A C 1
ATOM 2009 O O . PRO A 1 253 ? -31.148 2.200 14.787 1.00 50.84 253 PRO A O 1
ATOM 2012 N N . ALA A 1 254 ? -31.924 3.020 16.734 1.00 54.19 254 ALA A N 1
ATOM 2013 C CA . ALA A 1 254 ? -32.061 1.758 17.483 1.00 54.19 254 ALA A CA 1
ATOM 2014 C C . ALA A 1 254 ? -33.016 0.708 16.859 1.00 54.19 254 ALA A C 1
ATOM 2016 O O . ALA A 1 254 ? -33.320 -0.295 17.484 1.00 54.19 254 ALA A O 1
ATOM 2017 N N . ASN A 1 255 ? -33.526 0.965 15.654 1.00 49.44 255 ASN A N 1
ATOM 2018 C CA . ASN A 1 255 ? -34.470 0.131 14.909 1.00 49.44 255 ASN A CA 1
ATOM 2019 C C . ASN A 1 255 ? -33.761 -0.918 14.020 1.00 49.44 255 ASN A C 1
ATOM 2021 O O . ASN A 1 255 ? -34.388 -1.884 13.600 1.00 49.44 255 ASN A O 1
ATOM 2025 N N . GLU A 1 256 ? -32.466 -0.741 13.734 1.00 54.12 256 GLU A N 1
ATOM 2026 C CA . GLU A 1 256 ? -31.697 -1.612 12.838 1.00 54.12 256 GLU A CA 1
ATOM 2027 C C . GLU A 1 256 ? -30.780 -2.577 13.621 1.00 54.12 256 GLU A C 1
ATOM 2029 O O . GLU A 1 256 ? -29.604 -2.289 13.857 1.00 54.12 256 GLU A O 1
ATOM 2034 N N . ASP A 1 257 ? -31.315 -3.747 13.990 1.00 54.41 257 ASP A N 1
ATOM 2035 C CA . ASP A 1 257 ? -30.665 -4.752 14.861 1.00 54.41 257 ASP A CA 1
ATOM 2036 C C . ASP A 1 257 ? -29.336 -5.330 14.331 1.00 54.41 257 ASP A C 1
ATOM 2038 O O . ASP A 1 257 ? -28.515 -5.826 15.099 1.00 54.41 257 ASP A O 1
ATOM 2042 N N . TRP A 1 258 ? -29.062 -5.244 13.026 1.00 61.22 258 TRP A N 1
ATOM 2043 C CA . TRP A 1 258 ? -27.875 -5.852 12.401 1.00 61.22 258 TRP A CA 1
ATOM 2044 C C . TRP A 1 258 ? -26.544 -5.150 12.737 1.00 61.22 258 TRP A C 1
ATOM 2046 O O . TRP A 1 258 ? -25.469 -5.659 12.410 1.00 61.22 258 TRP A O 1
ATOM 2056 N N . TRP A 1 259 ? -26.589 -3.984 13.390 1.00 61.41 259 TRP A N 1
ATOM 2057 C CA . TRP A 1 259 ? -25.402 -3.285 13.899 1.00 61.41 259 TRP A CA 1
ATOM 2058 C C . TRP A 1 259 ? -24.990 -3.705 15.309 1.00 61.41 259 TRP A C 1
ATOM 2060 O O . TRP A 1 259 ? -23.871 -3.386 15.730 1.00 61.41 259 TRP A O 1
ATOM 2070 N N . VAL A 1 260 ? -25.879 -4.375 16.042 1.00 72.56 260 VAL A N 1
ATOM 2071 C CA . VAL A 1 260 ? -25.643 -4.764 17.429 1.00 72.56 260 VAL A CA 1
ATOM 2072 C C . VAL A 1 260 ? -24.587 -5.861 17.458 1.00 72.56 260 VAL A C 1
ATOM 2074 O O . VAL A 1 260 ? -24.731 -6.910 16.834 1.00 72.56 260 VAL A O 1
ATOM 2077 N N . ARG A 1 261 ? -23.496 -5.618 18.188 1.00 78.94 261 ARG A N 1
ATOM 2078 C CA . ARG A 1 261 ? -22.465 -6.628 18.437 1.00 78.94 261 ARG A CA 1
ATOM 2079 C C . ARG A 1 261 ? -22.480 -7.056 19.890 1.00 78.94 261 ARG A C 1
ATOM 2081 O O . ARG A 1 261 ? -22.323 -6.216 20.777 1.00 78.94 261 ARG A O 1
ATOM 2088 N N . SER A 1 262 ? -22.573 -8.363 20.090 1.00 81.69 262 SER A N 1
ATOM 2089 C CA . SER A 1 262 ? -22.296 -9.023 21.362 1.00 81.69 262 SER A CA 1
ATOM 2090 C C . SER A 1 262 ? -20.835 -9.457 21.383 1.00 81.69 262 SER A C 1
ATOM 2092 O O . SER A 1 262 ? -20.367 -10.162 20.492 1.00 81.69 262 SER A O 1
ATOM 2094 N N . GLN A 1 263 ? -20.090 -8.965 22.366 1.00 86.88 263 GLN A N 1
ATOM 2095 C CA . GLN A 1 263 ? -18.659 -9.209 22.518 1.00 86.88 263 GLN A CA 1
ATOM 2096 C C . GLN A 1 263 ? -18.400 -9.870 23.868 1.00 86.88 263 GLN A C 1
ATOM 2098 O O . GLN A 1 263 ? -18.871 -9.377 24.891 1.00 86.88 263 GLN A O 1
ATOM 2103 N N . VAL A 1 264 ? -17.603 -10.934 23.883 1.00 88.00 264 VAL A N 1
ATOM 2104 C CA . VAL A 1 264 ? -17.120 -11.558 25.117 1.00 88.00 264 VAL A CA 1
ATOM 2105 C C . VAL A 1 264 ? -16.137 -10.612 25.798 1.00 88.00 264 VAL A C 1
ATOM 2107 O O . VAL A 1 264 ? -15.191 -10.126 25.164 1.00 88.00 264 VAL A O 1
ATOM 2110 N N . VAL A 1 265 ? -16.340 -10.349 27.090 1.00 90.06 265 VAL A N 1
ATOM 2111 C CA . VAL A 1 265 ? -15.388 -9.560 27.875 1.00 90.06 265 VAL A CA 1
ATOM 2112 C C . VAL A 1 265 ? -14.210 -10.449 28.273 1.00 90.06 265 VAL A C 1
ATOM 2114 O O . VAL A 1 265 ? -14.358 -11.399 29.031 1.00 90.06 265 VAL A O 1
ATOM 2117 N N . VAL A 1 266 ? -13.023 -10.179 27.748 1.00 90.62 266 VAL A N 1
ATOM 2118 C CA . VAL A 1 266 ? -11.861 -11.056 27.920 1.00 90.62 266 VAL A CA 1
ATOM 2119 C C . VAL A 1 266 ? -11.106 -10.687 29.205 1.00 90.62 266 VAL A C 1
ATOM 2121 O O . VAL A 1 266 ? -10.721 -9.523 29.350 1.00 90.62 266 VAL A O 1
ATOM 2124 N N . PRO A 1 267 ? -10.840 -11.640 30.117 1.00 90.94 267 PRO A N 1
ATOM 2125 C CA . PRO A 1 267 ? -10.004 -11.392 31.287 1.00 90.94 267 PRO A CA 1
ATOM 2126 C C . PRO A 1 267 ? -8.516 -11.311 30.913 1.00 90.94 267 PRO A C 1
ATOM 2128 O O . PRO A 1 267 ? -8.077 -11.882 29.910 1.00 90.94 267 PRO A O 1
ATOM 2131 N N . LEU A 1 268 ? -7.735 -10.623 31.748 1.00 89.38 268 LEU A N 1
ATOM 2132 C CA . LEU A 1 268 ? -6.318 -10.293 31.553 1.00 89.38 268 LEU A CA 1
ATOM 2133 C C . LEU A 1 268 ? -5.469 -11.489 31.108 1.00 89.38 268 LEU A C 1
ATOM 2135 O O . LEU A 1 268 ? -4.618 -11.356 30.229 1.00 89.38 268 LEU A O 1
ATOM 2139 N N . GLN A 1 269 ? -5.733 -12.664 31.684 1.00 87.94 269 GLN A N 1
ATOM 2140 C CA . GLN A 1 269 ? -4.996 -13.899 31.419 1.00 87.94 269 GLN A CA 1
ATOM 2141 C C . GLN A 1 269 ? -5.029 -14.328 29.941 1.00 87.94 269 GLN A C 1
ATOM 2143 O O . GLN A 1 269 ? -4.106 -15.003 29.485 1.00 87.94 269 GLN A O 1
ATOM 2148 N N . PHE A 1 270 ? -6.046 -13.910 29.182 1.00 87.75 270 PHE A N 1
ATOM 2149 C CA . PHE A 1 270 ? -6.223 -14.292 27.781 1.00 87.75 270 PHE A CA 1
ATOM 2150 C C . PHE A 1 270 ? -5.979 -13.157 26.777 1.00 87.75 270 PHE A C 1
ATOM 2152 O O . PHE A 1 270 ? -6.078 -13.377 25.568 1.00 87.75 270 PHE A O 1
ATOM 2159 N N . TRP A 1 271 ? -5.631 -11.944 27.226 1.00 89.69 271 TRP A N 1
ATOM 2160 C CA . TRP A 1 271 ? -5.408 -10.809 26.317 1.00 89.69 271 TRP A CA 1
ATOM 2161 C C . TRP A 1 271 ? -4.314 -11.105 25.288 1.00 89.69 271 TRP A C 1
ATOM 2163 O O . TRP A 1 271 ? -4.488 -10.839 24.096 1.00 89.69 271 TRP A O 1
ATOM 2173 N N . GLU A 1 272 ? -3.189 -11.676 25.729 1.00 87.06 272 GLU A N 1
ATOM 2174 C CA . GLU A 1 272 ? -2.068 -11.983 24.839 1.00 87.06 272 GLU A CA 1
ATOM 2175 C C . GLU A 1 272 ? -2.446 -13.023 23.780 1.00 87.06 272 GLU A C 1
ATOM 2177 O O . GLU A 1 272 ? -2.114 -12.850 22.607 1.00 87.06 272 GLU A O 1
ATOM 2182 N N . GLU A 1 273 ? -3.188 -14.058 24.164 1.00 84.94 273 GLU A N 1
ATOM 2183 C CA . GLU A 1 273 ? -3.625 -15.124 23.264 1.00 84.94 273 GLU A CA 1
ATOM 2184 C C . GLU A 1 273 ? -4.582 -14.588 22.186 1.00 84.94 273 GLU A C 1
ATOM 2186 O O . GLU A 1 273 ? -4.352 -14.780 20.988 1.00 84.94 273 GLU A O 1
ATOM 2191 N N . VAL A 1 274 ? -5.584 -13.795 22.583 1.00 85.88 274 VAL A N 1
ATOM 2192 C CA . VAL A 1 274 ? -6.521 -13.139 21.652 1.00 85.88 274 VAL A CA 1
ATOM 2193 C C . VAL A 1 274 ? -5.786 -12.202 20.682 1.00 85.88 274 VAL A C 1
ATOM 2195 O O . VAL A 1 274 ? -6.090 -12.170 19.479 1.00 85.88 274 VAL A O 1
ATOM 2198 N N . MET A 1 275 ? -4.788 -11.452 21.168 1.00 86.62 275 MET A N 1
ATOM 2199 C CA . MET A 1 275 ? -3.952 -10.584 20.330 1.00 86.62 275 MET A CA 1
ATOM 2200 C C . MET A 1 275 ? -3.086 -11.387 19.353 1.00 86.62 275 MET A C 1
ATOM 2202 O O . MET A 1 275 ? -3.048 -11.060 18.162 1.00 86.62 275 MET A O 1
ATOM 2206 N N . GLN A 1 276 ? -2.432 -12.455 19.818 1.00 83.00 276 GLN A N 1
ATOM 2207 C CA . GLN A 1 276 ? -1.631 -13.348 18.978 1.00 83.00 276 GLN A CA 1
ATOM 2208 C C . GLN A 1 276 ? -2.478 -13.966 17.863 1.00 83.00 276 GLN A C 1
ATOM 2210 O O . GLN A 1 276 ? -2.059 -13.978 16.710 1.00 83.00 276 GLN A O 1
ATOM 2215 N N . LEU A 1 277 ? -3.701 -14.397 18.145 1.00 79.69 277 LEU A N 1
ATOM 2216 C CA . LEU A 1 277 ? -4.570 -15.004 17.134 1.00 79.69 277 LEU A CA 1
ATOM 2217 C C . LEU A 1 277 ? -5.056 -14.003 16.089 1.00 79.69 277 LEU A C 1
ATOM 2219 O O . LEU A 1 277 ? -5.091 -14.291 14.885 1.00 79.69 277 LEU A O 1
ATOM 2223 N N . SER A 1 278 ? -5.370 -12.794 16.547 1.00 79.19 278 SER A N 1
ATOM 2224 C CA . SER A 1 278 ? -5.851 -11.714 15.689 1.00 79.19 278 SER A CA 1
ATOM 2225 C C . SER A 1 278 ? -4.753 -11.124 14.799 1.00 79.19 278 SER A C 1
ATOM 2227 O O . SER A 1 278 ? -5.055 -10.619 13.716 1.00 79.19 278 SER A O 1
ATOM 2229 N N . HIS A 1 279 ? -3.488 -11.203 15.225 1.00 81.12 279 HIS A N 1
ATOM 2230 C CA . HIS A 1 279 ? -2.352 -10.570 14.552 1.00 81.12 279 HIS A CA 1
ATOM 2231 C C . HIS A 1 279 ? -1.376 -11.561 13.892 1.00 81.12 279 HIS A C 1
ATOM 2233 O O . HIS A 1 279 ? -0.887 -11.307 12.793 1.00 81.12 279 HIS A O 1
ATOM 2239 N N . ALA A 1 280 ? -1.051 -12.671 14.552 1.00 69.88 280 ALA A N 1
ATOM 2240 C CA . ALA A 1 280 ? 0.068 -13.555 14.216 1.00 69.88 280 ALA A CA 1
ATOM 2241 C C . ALA A 1 280 ? -0.326 -14.850 13.489 1.00 69.88 280 ALA A C 1
ATOM 2243 O O . ALA A 1 280 ? 0.556 -15.640 13.152 1.00 69.88 280 ALA A O 1
ATOM 2244 N N . THR A 1 281 ? -1.608 -15.072 13.189 1.00 67.88 281 THR A N 1
ATOM 2245 C CA . THR A 1 281 ? -2.001 -16.219 12.360 1.00 67.88 281 THR A CA 1
ATOM 2246 C C . THR A 1 281 ? -1.481 -16.060 10.920 1.00 67.88 281 THR A C 1
ATOM 2248 O O . THR A 1 281 ? -1.552 -14.958 10.363 1.00 67.88 281 THR A O 1
ATOM 2251 N N . PRO A 1 282 ? -1.007 -17.139 10.260 1.00 56.16 282 PRO A N 1
ATOM 2252 C CA . PRO A 1 282 ? -0.507 -17.076 8.880 1.00 56.16 282 PRO A CA 1
ATOM 2253 C C . PRO A 1 282 ? -1.515 -16.473 7.892 1.00 56.16 282 PRO A C 1
ATOM 2255 O O . PRO A 1 282 ? -1.132 -15.803 6.938 1.00 56.16 282 PRO A O 1
ATOM 2258 N N . MET A 1 283 ? -2.813 -16.669 8.152 1.00 55.03 283 MET A N 1
ATOM 2259 C CA . MET A 1 283 ? -3.906 -16.094 7.362 1.00 55.03 283 MET A CA 1
ATOM 2260 C C . MET A 1 283 ? -4.313 -14.678 7.792 1.00 55.03 283 MET A C 1
ATOM 2262 O O . MET A 1 283 ? -4.988 -13.994 7.026 1.00 55.03 283 MET A O 1
ATOM 2266 N N . ALA A 1 284 ? -3.943 -14.216 8.994 1.00 57.44 284 ALA A N 1
ATOM 2267 C CA . ALA A 1 284 ? -4.134 -12.817 9.369 1.00 57.44 284 ALA A CA 1
ATOM 2268 C C . ALA A 1 284 ? -3.165 -11.915 8.605 1.00 57.44 284 ALA A C 1
ATOM 2270 O O . ALA A 1 284 ? -3.570 -10.843 8.182 1.00 57.44 284 ALA A O 1
ATOM 2271 N N . GLY A 1 285 ? -1.924 -12.347 8.361 1.00 58.91 285 GLY A N 1
ATOM 2272 C CA . GLY A 1 285 ? -0.961 -11.563 7.583 1.00 58.91 285 GLY A CA 1
ATOM 2273 C C . GLY A 1 285 ? -0.328 -10.401 8.358 1.00 58.91 285 GLY A C 1
ATOM 2274 O O . GLY A 1 285 ? -0.047 -9.367 7.756 1.00 58.91 285 GLY A O 1
ATOM 2275 N N . HIS A 1 286 ? -0.105 -10.558 9.673 1.00 65.88 286 HIS A N 1
ATOM 2276 C CA . HIS A 1 286 ? 0.634 -9.603 10.522 1.00 65.88 286 HIS A CA 1
ATOM 2277 C C . HIS A 1 286 ? 0.113 -8.161 10.410 1.00 65.88 286 HIS A C 1
ATOM 2279 O O . HIS A 1 286 ? 0.811 -7.229 10.006 1.00 65.88 286 HIS A O 1
ATOM 2285 N N . LEU A 1 287 ? -1.174 -8.009 10.717 1.00 61.72 287 LEU A N 1
ATOM 2286 C CA . LEU A 1 287 ? -1.976 -6.826 10.422 1.00 61.72 287 LEU A CA 1
ATOM 2287 C C . LEU A 1 287 ? -1.599 -5.615 11.289 1.00 61.72 287 LEU A C 1
ATOM 2289 O O . LEU A 1 287 ? -1.353 -5.722 12.481 1.00 61.72 287 LEU A O 1
ATOM 2293 N N . GLY A 1 288 ? -1.625 -4.411 10.711 1.00 74.81 288 GLY A N 1
ATOM 2294 C CA . GLY A 1 288 ? -1.476 -3.179 11.493 1.00 74.81 288 GLY A CA 1
ATOM 2295 C C . GLY A 1 288 ? -2.605 -2.979 12.519 1.00 74.81 288 GLY A C 1
ATOM 2296 O O . GLY A 1 288 ? -3.689 -3.545 12.382 1.00 74.81 288 GLY A O 1
ATOM 2297 N N . VAL A 1 289 ? -2.363 -2.105 13.503 1.00 82.12 289 VAL A N 1
ATOM 2298 C CA . VAL A 1 289 ? -3.234 -1.793 14.660 1.00 82.12 289 VAL A CA 1
ATOM 2299 C C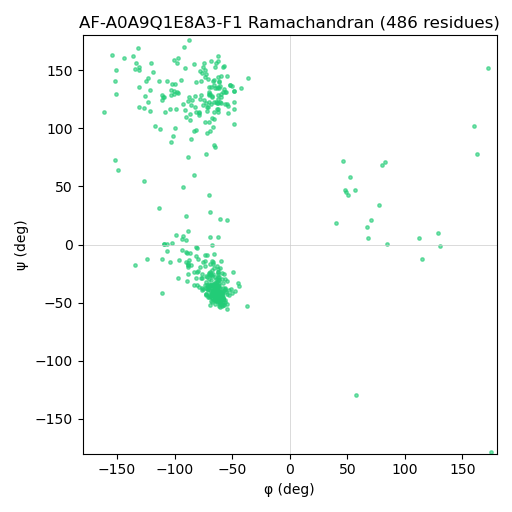 . VAL A 1 289 ? -4.726 -1.785 14.319 1.00 82.12 289 VAL A C 1
ATOM 2301 O O . VAL A 1 289 ? -5.495 -2.504 14.948 1.00 82.12 289 VAL A O 1
ATOM 2304 N N . ARG A 1 290 ? -5.134 -1.020 13.296 1.00 79.50 290 ARG A N 1
ATOM 2305 C CA . ARG A 1 290 ? -6.541 -0.877 12.890 1.00 79.50 290 ARG A CA 1
ATOM 2306 C C . ARG A 1 290 ? -7.211 -2.222 12.611 1.00 79.50 290 ARG A C 1
ATOM 2308 O O . ARG A 1 290 ? -8.275 -2.504 13.144 1.00 79.50 290 ARG A O 1
ATOM 2315 N N . LYS A 1 291 ? -6.586 -3.052 11.779 1.00 77.88 291 LYS A N 1
ATOM 2316 C CA . LYS A 1 291 ? -7.159 -4.329 11.340 1.00 77.88 291 LYS A CA 1
ATOM 2317 C C . LYS A 1 291 ? -7.161 -5.365 12.469 1.00 77.88 291 LYS A C 1
ATOM 2319 O O . LYS A 1 291 ? -8.098 -6.151 12.567 1.00 77.88 291 LYS A O 1
ATOM 2324 N N . THR A 1 292 ? -6.148 -5.339 13.334 1.00 82.44 292 THR A N 1
ATOM 2325 C CA . THR A 1 292 ? -6.101 -6.170 14.547 1.00 82.44 292 THR A CA 1
ATOM 2326 C C . THR A 1 292 ? -7.232 -5.798 15.498 1.00 82.44 292 THR A C 1
ATOM 2328 O O . THR A 1 292 ? -7.975 -6.669 15.938 1.00 82.44 292 THR A O 1
ATOM 2331 N N . LEU A 1 293 ? -7.429 -4.499 15.736 1.00 84.56 293 LEU A N 1
ATOM 2332 C CA . LEU A 1 293 ? -8.516 -3.989 16.564 1.00 84.56 293 LEU A CA 1
ATOM 2333 C C . LEU A 1 293 ? -9.891 -4.333 15.974 1.00 84.56 293 LEU A C 1
ATOM 2335 O O . LEU A 1 293 ? -10.759 -4.811 16.692 1.00 84.56 293 LEU A O 1
ATOM 2339 N N . GLU A 1 294 ? -10.083 -4.143 14.666 1.00 81.62 294 GLU A N 1
ATOM 2340 C CA . GLU A 1 294 ? -11.322 -4.516 13.969 1.00 81.62 294 GLU A CA 1
ATOM 2341 C C . GLU A 1 294 ? -11.647 -6.002 14.114 1.00 81.62 294 GLU A C 1
ATOM 2343 O O . GLU A 1 294 ? -12.817 -6.354 14.229 1.00 81.62 294 GLU A O 1
ATOM 2348 N N . ARG A 1 295 ? -10.632 -6.873 14.092 1.00 83.88 295 ARG A N 1
ATOM 2349 C CA . ARG A 1 295 ? -10.809 -8.321 14.227 1.00 83.88 295 ARG A CA 1
ATOM 2350 C C . ARG A 1 295 ? -11.161 -8.721 15.656 1.00 83.88 295 ARG A C 1
ATOM 2352 O O . ARG A 1 295 ? -12.076 -9.517 15.832 1.00 83.88 295 ARG A O 1
ATOM 2359 N N . ILE A 1 296 ? -10.491 -8.131 16.646 1.00 86.94 296 ILE A N 1
ATOM 2360 C CA . ILE A 1 296 ? -10.785 -8.345 18.069 1.00 86.94 296 ILE A CA 1
ATOM 2361 C C . ILE A 1 296 ? -12.213 -7.876 18.372 1.00 86.94 296 ILE A C 1
ATOM 2363 O O . ILE A 1 296 ? -13.038 -8.676 18.797 1.00 86.94 296 ILE A O 1
ATOM 2367 N N . LEU A 1 297 ? -12.559 -6.633 18.020 1.00 87.06 297 LEU A N 1
ATOM 2368 C CA . LEU A 1 297 ? -13.871 -6.020 18.288 1.00 87.06 297 LEU A CA 1
ATOM 2369 C C . LEU A 1 297 ? -15.040 -6.609 17.472 1.00 87.06 297 LEU A C 1
ATOM 2371 O O . LEU A 1 297 ? -16.154 -6.075 17.497 1.00 87.06 297 LEU A O 1
ATOM 2375 N N . ARG A 1 298 ? -14.831 -7.681 16.705 1.00 82.44 298 ARG A N 1
ATOM 2376 C CA . ARG A 1 298 ? -15.950 -8.469 16.166 1.00 82.44 298 ARG A CA 1
ATOM 2377 C C . ARG A 1 298 ? -16.572 -9.364 17.231 1.00 82.44 298 ARG A C 1
ATOM 2379 O O . ARG A 1 298 ? -17.787 -9.479 17.234 1.00 82.44 298 ARG A O 1
ATOM 2386 N N . HIS A 1 299 ? -15.756 -9.925 18.122 1.00 82.44 299 HIS A N 1
ATOM 2387 C CA . HIS A 1 299 ? -16.191 -10.960 19.068 1.00 82.44 299 HIS A CA 1
ATOM 2388 C C . HIS A 1 299 ? -15.703 -10.728 20.504 1.00 82.44 299 HIS A C 1
ATOM 2390 O O . HIS A 1 299 ? -16.264 -11.297 21.430 1.00 82.44 299 HIS A O 1
ATOM 2396 N N . PHE A 1 300 ? -14.691 -9.882 20.713 1.00 88.44 300 PHE A N 1
ATOM 2397 C CA . PHE A 1 300 ? -13.989 -9.729 21.988 1.00 88.44 300 PHE A CA 1
ATOM 2398 C C . PHE A 1 300 ? -13.850 -8.260 22.399 1.00 88.44 300 PHE A C 1
ATOM 2400 O O . PHE A 1 300 ? -13.736 -7.364 21.556 1.00 88.44 300 PHE A O 1
ATOM 2407 N N . TYR A 1 301 ? -13.808 -8.017 23.708 1.00 92.00 301 TYR A N 1
ATOM 2408 C CA . TYR A 1 301 ? -13.593 -6.699 24.299 1.00 92.00 301 TYR A CA 1
ATOM 2409 C C . TYR A 1 301 ? -12.902 -6.796 25.663 1.00 92.00 301 TYR A C 1
ATOM 2411 O O . TYR A 1 301 ? -13.119 -7.747 26.397 1.00 92.00 301 TYR A O 1
ATOM 2419 N N . TRP A 1 302 ? -12.122 -5.786 26.040 1.00 92.94 302 TRP A N 1
ATOM 2420 C CA . TRP A 1 302 ? -11.687 -5.558 27.422 1.00 92.94 302 TRP A CA 1
ATOM 2421 C C . TRP A 1 302 ? -11.386 -4.065 27.633 1.00 92.94 302 TRP A C 1
ATOM 2423 O O . TRP A 1 302 ? -11.236 -3.320 26.648 1.00 92.94 302 TRP A O 1
ATOM 2433 N N . PRO A 1 303 ? -11.316 -3.586 28.890 1.00 89.31 303 PRO A N 1
ATOM 2434 C CA . PRO A 1 303 ? -10.918 -2.212 29.172 1.00 89.31 303 PRO A CA 1
ATOM 2435 C C . PRO A 1 303 ? -9.556 -1.895 28.546 1.00 89.31 303 PRO A C 1
ATOM 2437 O O . PRO A 1 303 ? -8.608 -2.636 28.730 1.00 89.31 303 PRO A O 1
ATOM 2440 N N . GLN A 1 304 ? -9.446 -0.772 27.833 1.00 88.56 304 GLN A N 1
ATOM 2441 C CA . GLN A 1 304 ? -8.196 -0.316 27.198 1.00 88.56 304 GLN A CA 1
ATOM 2442 C C . GLN A 1 304 ? -7.657 -1.166 26.028 1.00 88.56 304 GLN A C 1
ATOM 2444 O O . GLN A 1 304 ? -6.567 -0.870 25.541 1.00 88.56 304 GLN A O 1
ATOM 2449 N N . VAL A 1 305 ? -8.456 -2.073 25.445 1.00 89.38 305 VAL A N 1
ATOM 2450 C CA . VAL A 1 305 ? -8.082 -2.896 24.268 1.00 89.38 305 VAL A CA 1
ATOM 2451 C C . VAL A 1 305 ? -7.362 -2.141 23.143 1.00 89.38 305 VAL A C 1
ATOM 2453 O O . VAL A 1 305 ? -6.450 -2.668 22.511 1.00 89.38 305 VAL A O 1
ATOM 2456 N N . LYS A 1 306 ? -7.716 -0.874 22.892 1.00 87.00 306 LYS A N 1
ATOM 2457 C CA . LYS A 1 306 ? -7.028 -0.034 21.897 1.00 87.00 306 LYS A CA 1
ATOM 2458 C C . LYS A 1 306 ? -5.554 0.207 22.250 1.00 87.00 306 LYS A C 1
ATOM 2460 O O . LYS A 1 306 ? -4.703 0.106 21.368 1.00 87.00 306 LYS A O 1
ATOM 2465 N N . GLY A 1 307 ? -5.272 0.538 23.509 1.00 87.94 307 GLY A N 1
ATOM 2466 C CA . GLY A 1 307 ? -3.924 0.790 24.019 1.00 87.94 307 GLY A CA 1
ATOM 2467 C C . GLY A 1 307 ? -3.072 -0.475 24.014 1.00 87.94 307 GLY A C 1
ATOM 2468 O O . GLY A 1 307 ? -1.939 -0.444 23.536 1.00 87.94 307 GLY A O 1
ATOM 2469 N N . ASP A 1 308 ? -3.647 -1.604 24.424 1.00 91.25 308 ASP A N 1
ATOM 2470 C CA . ASP A 1 308 ? -2.932 -2.884 24.435 1.00 91.25 308 ASP A CA 1
ATOM 2471 C C . ASP A 1 308 ? -2.586 -3.356 23.023 1.00 91.25 308 ASP A C 1
ATOM 2473 O O . ASP A 1 308 ? -1.447 -3.736 22.755 1.00 91.25 308 ASP A O 1
ATOM 2477 N N . VAL A 1 309 ? -3.525 -3.248 22.075 1.00 89.56 309 VAL A N 1
ATOM 2478 C CA . VAL A 1 309 ? -3.271 -3.593 20.666 1.00 89.56 309 VAL A CA 1
ATOM 2479 C C . VAL A 1 309 ? -2.206 -2.678 20.057 1.00 89.56 309 VAL A C 1
ATOM 2481 O O . VAL A 1 309 ? -1.344 -3.149 19.310 1.00 89.56 309 VAL A O 1
ATOM 2484 N N . LEU A 1 310 ? -2.227 -1.378 20.374 1.00 88.56 310 LEU A N 1
ATOM 2485 C CA . LEU A 1 310 ? -1.184 -0.433 19.962 1.00 88.56 310 LEU A CA 1
ATOM 2486 C C . LEU A 1 310 ? 0.191 -0.875 20.474 1.00 88.56 310 LEU A C 1
ATOM 2488 O O . LEU A 1 310 ? 1.128 -1.009 19.681 1.00 88.56 310 LEU A O 1
ATOM 2492 N N . GLN A 1 311 ? 0.295 -1.145 21.776 1.00 90.00 311 GLN A N 1
ATOM 2493 C CA . GLN A 1 311 ? 1.538 -1.556 22.422 1.00 90.00 311 GLN A CA 1
ATOM 2494 C C . GLN A 1 311 ? 2.046 -2.899 21.882 1.00 90.00 311 GLN A C 1
ATOM 2496 O O . GLN A 1 311 ? 3.238 -3.046 21.589 1.00 90.00 311 GLN A O 1
ATOM 2501 N N . TYR A 1 312 ? 1.147 -3.862 21.686 1.00 89.62 312 TYR A N 1
ATOM 2502 C CA . TYR A 1 312 ? 1.456 -5.176 21.135 1.00 89.62 312 TYR A CA 1
ATOM 2503 C C . TYR A 1 312 ? 2.027 -5.072 19.714 1.00 89.62 312 TYR A C 1
ATOM 2505 O O . TYR A 1 312 ? 3.115 -5.583 19.434 1.00 89.62 312 TYR A O 1
ATOM 2513 N N . VAL A 1 313 ? 1.351 -4.339 18.819 1.00 86.75 313 VAL A N 1
ATOM 2514 C CA . VAL A 1 313 ? 1.808 -4.150 17.431 1.00 86.75 313 VAL A CA 1
ATOM 2515 C C . VAL A 1 313 ? 3.119 -3.360 17.378 1.00 86.75 313 VAL A C 1
ATOM 2517 O O . VAL A 1 313 ? 3.995 -3.678 16.570 1.00 86.75 313 VAL A O 1
ATOM 2520 N N . ALA A 1 314 ? 3.297 -2.352 18.238 1.00 86.12 314 ALA A N 1
ATOM 2521 C CA . ALA A 1 314 ? 4.549 -1.601 18.334 1.00 86.12 314 ALA A CA 1
ATOM 2522 C C . ALA A 1 314 ? 5.719 -2.502 18.765 1.00 86.12 314 ALA A C 1
ATOM 2524 O O . ALA A 1 314 ? 6.773 -2.509 18.123 1.00 86.12 314 ALA A O 1
ATOM 2525 N N . THR A 1 315 ? 5.510 -3.327 19.793 1.00 89.25 315 THR A N 1
ATOM 2526 C CA . THR A 1 315 ? 6.514 -4.278 20.293 1.00 89.25 315 THR A CA 1
ATOM 2527 C C . THR A 1 315 ? 6.851 -5.334 19.237 1.00 89.25 315 THR A C 1
ATOM 2529 O O . THR A 1 315 ? 8.024 -5.652 19.023 1.00 89.25 315 THR A O 1
ATOM 2532 N N . PHE A 1 316 ? 5.848 -5.836 18.508 1.00 87.44 316 PHE A N 1
ATOM 2533 C CA . PHE A 1 316 ? 6.055 -6.753 17.387 1.00 87.44 316 PHE A CA 1
ATOM 2534 C C . PHE A 1 316 ? 6.922 -6.126 16.287 1.00 87.44 316 PHE A C 1
ATOM 2536 O O . PHE A 1 316 ? 7.896 -6.738 15.847 1.00 87.44 316 PHE A O 1
ATOM 2543 N N . LYS A 1 317 ? 6.622 -4.886 15.874 1.00 84.12 317 LYS A N 1
ATOM 2544 C CA . LYS A 1 317 ? 7.422 -4.157 14.875 1.00 84.12 317 LYS A CA 1
ATOM 2545 C C . LYS A 1 317 ? 8.870 -3.965 15.327 1.00 84.12 317 LYS A C 1
ATOM 2547 O O . LYS A 1 317 ? 9.781 -4.167 14.527 1.00 84.12 317 LYS A O 1
ATOM 2552 N N . ALA A 1 318 ? 9.095 -3.634 16.599 1.00 86.19 318 ALA A N 1
ATOM 2553 C CA . ALA A 1 318 ? 10.441 -3.501 17.155 1.00 86.19 318 ALA A CA 1
ATOM 2554 C C . ALA A 1 318 ? 11.220 -4.829 17.102 1.00 86.19 318 ALA A C 1
ATOM 2556 O O . ALA A 1 318 ? 12.361 -4.862 16.637 1.00 86.19 318 ALA A O 1
ATOM 2557 N N . ARG A 1 319 ? 10.587 -5.944 17.497 1.00 88.69 319 ARG A N 1
ATOM 2558 C CA . ARG A 1 319 ? 11.176 -7.293 17.401 1.00 88.69 319 ARG A CA 1
ATOM 2559 C C . ARG A 1 319 ? 11.506 -7.675 15.959 1.00 88.69 319 ARG A C 1
ATOM 2561 O O . ARG A 1 319 ? 12.579 -8.220 15.708 1.00 88.69 319 ARG A O 1
ATOM 2568 N N . LEU A 1 320 ? 10.610 -7.373 15.019 1.00 84.62 320 LEU A N 1
ATOM 2569 C CA . LEU A 1 320 ? 10.829 -7.628 13.597 1.00 84.62 320 LEU A CA 1
ATOM 2570 C C . LEU A 1 320 ? 12.016 -6.817 13.058 1.00 84.62 320 LEU A C 1
ATOM 2572 O O . LEU A 1 320 ? 12.854 -7.367 12.347 1.00 84.62 320 LEU A O 1
ATOM 2576 N N . GLY A 1 321 ? 12.136 -5.546 13.450 1.00 84.06 321 GLY A N 1
ATOM 2577 C CA . GLY A 1 321 ? 13.284 -4.702 13.110 1.00 84.06 321 GLY A CA 1
ATOM 2578 C C . GLY A 1 321 ? 14.608 -5.255 13.646 1.00 84.06 321 GLY A C 1
ATOM 2579 O O . GLY A 1 321 ? 15.591 -5.329 12.909 1.00 84.06 321 GLY A O 1
ATOM 2580 N N . ALA A 1 322 ? 14.632 -5.727 14.896 1.00 90.50 322 ALA A N 1
ATOM 2581 C CA . ALA A 1 322 ? 15.816 -6.361 15.476 1.00 90.50 322 ALA A CA 1
ATOM 2582 C C . ALA A 1 322 ? 16.204 -7.658 14.738 1.00 90.50 322 ALA A C 1
ATOM 2584 O O . ALA A 1 322 ? 17.373 -7.856 14.403 1.00 90.50 322 ALA A O 1
ATOM 2585 N N . ALA A 1 323 ? 15.230 -8.519 14.425 1.00 86.94 323 ALA A N 1
ATOM 2586 C CA . ALA A 1 323 ? 15.462 -9.744 13.657 1.00 86.94 323 ALA A CA 1
ATOM 2587 C C . ALA A 1 323 ? 15.983 -9.446 12.239 1.00 86.94 323 ALA A C 1
ATOM 2589 O O . ALA A 1 323 ? 16.920 -10.094 11.765 1.00 86.94 323 ALA A O 1
ATOM 2590 N N . TRP A 1 324 ? 15.426 -8.423 11.584 1.00 87.38 324 TRP A N 1
ATOM 2591 C CA . TRP A 1 324 ? 15.887 -7.945 10.283 1.00 87.38 324 TRP A CA 1
ATOM 2592 C C . TRP A 1 324 ? 17.340 -7.463 10.324 1.00 87.38 324 TRP A C 1
ATOM 2594 O O . TRP A 1 324 ? 18.128 -7.801 9.439 1.00 87.38 324 TRP A O 1
ATOM 2604 N N . GLN A 1 325 ? 17.730 -6.736 11.374 1.00 90.00 325 GLN A N 1
ATOM 2605 C CA . GLN A 1 325 ? 19.109 -6.278 11.541 1.00 90.00 325 GLN A CA 1
ATOM 2606 C C . GLN A 1 325 ? 20.089 -7.453 11.664 1.00 90.00 325 GLN A C 1
ATOM 2608 O O . GLN A 1 325 ? 21.147 -7.449 11.031 1.00 90.00 325 GLN A O 1
ATOM 2613 N N . VAL A 1 326 ? 19.727 -8.490 12.425 1.00 93.69 326 VAL A N 1
ATOM 2614 C CA . VAL A 1 326 ? 20.527 -9.721 12.536 1.00 93.69 326 VAL A CA 1
ATOM 2615 C C . VAL A 1 326 ? 20.658 -10.409 11.175 1.00 93.69 326 VAL A C 1
ATOM 2617 O O . VAL A 1 326 ? 21.759 -10.806 10.788 1.00 93.69 326 VAL A O 1
ATOM 2620 N N . ALA A 1 327 ? 19.565 -10.505 10.412 1.00 88.31 327 ALA A N 1
ATOM 2621 C CA . ALA A 1 327 ? 19.587 -11.074 9.067 1.00 88.31 327 ALA A CA 1
ATOM 2622 C C . ALA A 1 327 ? 20.503 -10.282 8.114 1.00 88.31 327 ALA A C 1
ATOM 2624 O O . ALA A 1 327 ? 21.308 -10.884 7.402 1.00 88.31 327 ALA A O 1
ATOM 2625 N N . CYS A 1 328 ? 20.447 -8.946 8.148 1.00 87.25 328 CYS A N 1
ATOM 2626 C CA . CYS A 1 328 ? 21.325 -8.072 7.364 1.00 87.25 328 CYS A CA 1
ATOM 2627 C C . CYS A 1 328 ? 22.804 -8.287 7.702 1.00 87.25 328 CYS A C 1
ATOM 2629 O O . CYS A 1 328 ? 23.623 -8.454 6.796 1.00 87.25 328 CYS A O 1
ATOM 2631 N N . ASN A 1 329 ? 23.144 -8.342 8.992 1.00 91.31 329 ASN A N 1
ATOM 2632 C CA . ASN A 1 329 ? 24.516 -8.566 9.451 1.00 91.31 329 ASN A CA 1
ATOM 2633 C C . ASN A 1 329 ? 25.039 -9.942 9.001 1.00 91.31 329 ASN A C 1
ATOM 2635 O O . ASN A 1 329 ? 26.152 -10.056 8.484 1.00 91.31 329 ASN A O 1
ATOM 2639 N N . ASN A 1 330 ? 24.212 -10.984 9.124 1.00 93.62 330 ASN A N 1
ATOM 2640 C CA . ASN A 1 330 ? 24.555 -12.332 8.669 1.00 93.62 330 ASN A CA 1
ATOM 2641 C C . ASN A 1 330 ? 24.755 -12.394 7.151 1.00 93.62 330 ASN A C 1
ATOM 2643 O O . ASN A 1 330 ? 25.688 -13.048 6.678 1.00 93.62 330 ASN A O 1
ATOM 2647 N N . LEU A 1 331 ? 23.909 -11.699 6.387 1.00 88.81 331 LEU A N 1
ATOM 2648 C CA . LEU A 1 331 ? 24.032 -11.605 4.936 1.00 88.81 331 LEU A CA 1
ATOM 2649 C C . LEU A 1 331 ? 25.310 -10.864 4.526 1.00 88.81 331 LEU A C 1
ATOM 2651 O O . LEU A 1 331 ? 25.988 -11.305 3.601 1.00 88.81 331 LEU A O 1
ATOM 2655 N N . ALA A 1 332 ? 25.664 -9.775 5.213 1.00 87.69 332 ALA A N 1
ATOM 2656 C CA . ALA A 1 332 ? 26.906 -9.043 4.972 1.00 87.69 332 ALA A CA 1
ATOM 2657 C C . ALA A 1 332 ? 28.134 -9.938 5.200 1.00 87.69 332 ALA A C 1
ATOM 2659 O O . ALA A 1 332 ? 28.960 -10.086 4.298 1.00 87.69 332 ALA A O 1
ATOM 2660 N N . GLY A 1 333 ? 28.195 -10.637 6.338 1.00 88.81 333 GLY A N 1
ATOM 2661 C CA . GLY A 1 333 ? 29.273 -11.591 6.616 1.00 88.81 333 GLY A CA 1
ATOM 2662 C C . GLY A 1 333 ? 29.309 -12.762 5.624 1.00 88.81 333 GLY A C 1
ATOM 2663 O O . GLY A 1 333 ? 30.378 -13.223 5.230 1.00 88.81 333 GLY A O 1
ATOM 2664 N N . ALA A 1 334 ? 28.151 -13.240 5.156 1.00 87.62 334 ALA A N 1
ATOM 2665 C CA . ALA A 1 334 ? 28.092 -14.258 4.109 1.00 87.62 334 ALA A CA 1
ATOM 2666 C C . ALA A 1 334 ? 28.646 -13.747 2.770 1.00 87.62 334 ALA A C 1
ATOM 2668 O O . ALA A 1 334 ? 29.441 -14.450 2.145 1.00 87.62 334 ALA A O 1
ATOM 2669 N N . LYS A 1 335 ? 28.281 -12.526 2.354 1.00 85.62 335 LYS A N 1
ATOM 2670 C CA . LYS A 1 335 ? 28.815 -11.878 1.145 1.00 85.62 335 LYS A CA 1
ATOM 2671 C C . LYS A 1 335 ? 30.333 -11.725 1.217 1.00 85.62 335 LYS A C 1
ATOM 2673 O O . LYS A 1 335 ? 31.010 -12.008 0.234 1.00 85.62 335 LYS A O 1
ATOM 2678 N N . GLU A 1 336 ? 30.868 -11.347 2.373 1.00 89.06 336 GLU A N 1
ATOM 2679 C CA . GLU A 1 336 ? 32.311 -11.210 2.582 1.00 89.06 336 GLU A CA 1
ATOM 2680 C C . GLU A 1 336 ? 33.046 -12.554 2.489 1.00 89.06 336 GLU A C 1
ATOM 2682 O O . GLU A 1 336 ? 34.064 -12.652 1.806 1.00 89.06 336 GLU A O 1
ATOM 2687 N N . ARG A 1 337 ? 32.499 -13.624 3.082 1.00 88.56 337 ARG A N 1
ATOM 2688 C CA . ARG A 1 337 ? 33.048 -14.987 2.938 1.00 88.56 337 ARG A CA 1
ATOM 2689 C C . ARG A 1 337 ? 33.034 -15.477 1.490 1.00 88.56 337 ARG A C 1
ATOM 2691 O O . ARG A 1 337 ? 34.004 -16.072 1.031 1.00 88.56 337 ARG A O 1
ATOM 2698 N N . ILE A 1 338 ? 31.941 -15.232 0.766 1.00 80.81 338 ILE A N 1
ATOM 2699 C CA . ILE A 1 338 ? 31.834 -15.590 -0.655 1.00 80.81 338 ILE A CA 1
ATOM 2700 C C . ILE A 1 338 ? 32.874 -14.811 -1.467 1.00 80.81 338 ILE A C 1
ATOM 2702 O O . ILE A 1 338 ? 33.587 -15.399 -2.283 1.00 80.81 338 ILE A O 1
ATOM 2706 N N . LYS A 1 339 ? 33.000 -13.505 -1.207 1.00 81.56 339 LYS A N 1
ATOM 2707 C CA . LYS A 1 339 ? 33.993 -12.647 -1.852 1.00 81.56 339 LYS A CA 1
ATOM 2708 C C . LYS A 1 339 ? 35.417 -13.120 -1.571 1.00 81.56 339 LYS A C 1
ATOM 2710 O O . LYS A 1 339 ? 36.176 -13.275 -2.517 1.00 81.56 339 LYS A O 1
ATOM 2715 N N . SER A 1 340 ? 35.774 -13.416 -0.322 1.00 82.06 340 SER A N 1
ATOM 2716 C CA . SER A 1 340 ? 37.128 -13.873 0.019 1.00 82.06 340 SER A CA 1
ATOM 2717 C C . SER A 1 340 ? 37.471 -15.213 -0.635 1.00 82.06 340 SER A C 1
ATOM 2719 O O . SER A 1 340 ? 38.594 -15.406 -1.099 1.00 82.06 340 SER A O 1
ATOM 2721 N N . GLN A 1 341 ? 36.501 -16.124 -0.755 1.00 80.62 341 GLN A N 1
ATOM 2722 C CA . GLN A 1 341 ? 36.685 -17.387 -1.466 1.00 80.62 341 GLN A CA 1
ATOM 2723 C C . GLN A 1 341 ? 36.886 -17.190 -2.976 1.00 80.62 341 GLN A C 1
ATOM 2725 O O . GLN A 1 341 ? 37.710 -17.892 -3.569 1.00 80.62 341 GLN A O 1
ATOM 2730 N N . PHE A 1 342 ? 36.162 -16.249 -3.590 1.00 74.69 342 PHE A N 1
ATOM 2731 C CA . PHE A 1 342 ? 36.335 -15.880 -4.997 1.00 74.69 342 PHE A CA 1
ATOM 2732 C C . PHE A 1 342 ? 37.692 -15.201 -5.233 1.00 74.69 342 PHE A C 1
ATOM 2734 O O . PHE A 1 342 ? 38.467 -15.638 -6.086 1.00 74.69 342 PHE A O 1
ATOM 2741 N N . ASP A 1 343 ? 38.020 -14.207 -4.407 1.00 78.94 343 ASP A N 1
ATOM 2742 C CA . ASP A 1 343 ? 39.259 -13.434 -4.483 1.00 78.94 343 ASP A CA 1
ATOM 2743 C C . ASP A 1 343 ? 40.502 -14.314 -4.264 1.00 78.94 343 ASP A C 1
ATOM 2745 O O . ASP A 1 343 ? 41.540 -14.064 -4.868 1.00 78.94 343 ASP A O 1
ATOM 2749 N N . ARG A 1 344 ? 40.406 -15.409 -3.489 1.00 78.44 344 ARG A N 1
ATOM 2750 C CA . ARG A 1 344 ? 41.518 -16.361 -3.274 1.00 78.44 344 ARG A CA 1
ATOM 2751 C C . ARG A 1 344 ? 42.075 -16.955 -4.571 1.00 78.44 344 ARG A C 1
ATOM 2753 O O . ARG A 1 344 ? 43.233 -17.361 -4.610 1.00 78.44 344 ARG A O 1
ATOM 2760 N N . LYS A 1 345 ? 41.239 -17.081 -5.604 1.00 71.12 345 LYS A N 1
ATOM 2761 C CA . LYS A 1 345 ? 41.637 -17.559 -6.938 1.00 71.12 345 LYS A CA 1
ATOM 2762 C C . LYS A 1 345 ? 41.679 -16.432 -7.974 1.00 71.12 345 LYS A C 1
ATOM 2764 O O . LYS A 1 345 ? 41.970 -16.702 -9.138 1.00 71.12 345 LYS A O 1
ATOM 2769 N N . ALA A 1 346 ? 41.380 -15.195 -7.579 1.00 71.94 346 ALA A N 1
ATOM 2770 C CA . ALA A 1 346 ? 41.436 -14.050 -8.468 1.00 71.94 346 ALA A CA 1
ATOM 2771 C C . ALA A 1 346 ? 42.894 -13.615 -8.647 1.00 71.94 346 ALA A C 1
ATOM 2773 O O . ALA A 1 346 ? 43.615 -13.350 -7.687 1.00 71.94 346 ALA A O 1
ATOM 2774 N N . VAL A 1 347 ? 43.336 -13.541 -9.898 1.00 74.00 347 VAL A N 1
ATOM 2775 C CA . VAL A 1 347 ? 44.652 -12.998 -10.236 1.00 74.00 347 VAL A CA 1
ATOM 2776 C C . VAL A 1 347 ? 44.509 -11.487 -10.366 1.00 74.00 347 VAL A C 1
ATOM 2778 O O . VAL A 1 347 ? 43.747 -11.016 -11.212 1.00 74.00 347 VAL A O 1
ATOM 2781 N N . SER A 1 348 ? 45.238 -10.732 -9.543 1.00 68.12 348 SER A N 1
ATOM 2782 C CA . SER A 1 348 ? 45.307 -9.275 -9.679 1.00 68.12 348 SER A CA 1
ATOM 2783 C C . SER A 1 348 ? 45.957 -8.923 -11.018 1.00 68.12 348 SER A C 1
ATOM 2785 O O . SER A 1 348 ? 47.071 -9.367 -11.300 1.00 68.12 348 SER A O 1
ATOM 2787 N N . ARG A 1 349 ? 45.252 -8.162 -11.861 1.00 73.62 349 ARG A N 1
ATOM 2788 C CA . ARG A 1 349 ? 45.768 -7.679 -13.147 1.00 73.62 349 ARG A CA 1
ATOM 2789 C C . ARG A 1 349 ? 45.965 -6.170 -13.069 1.00 73.62 349 ARG A C 1
ATOM 2791 O O . ARG A 1 349 ? 45.026 -5.444 -12.758 1.00 73.62 349 ARG A O 1
ATOM 2798 N N . SER A 1 350 ? 47.177 -5.713 -13.359 1.00 76.62 350 SER A N 1
ATOM 2799 C CA . SER A 1 350 ? 47.506 -4.301 -13.565 1.00 76.62 350 SER A CA 1
ATOM 2800 C C . SER A 1 350 ? 47.640 -4.029 -15.061 1.00 76.62 350 SER A C 1
ATOM 2802 O O . SER A 1 350 ? 48.247 -4.837 -15.761 1.00 76.62 350 SER A O 1
ATOM 2804 N N . PHE A 1 351 ? 47.114 -2.902 -15.535 1.00 78.62 351 PHE A N 1
ATOM 2805 C CA . PHE A 1 351 ? 47.137 -2.522 -16.949 1.00 78.62 351 PHE A CA 1
ATOM 2806 C C . PHE A 1 351 ? 47.805 -1.158 -17.122 1.00 78.62 351 PHE A C 1
ATOM 2808 O O . PHE A 1 351 ? 47.625 -0.272 -16.283 1.00 78.62 351 PHE A O 1
ATOM 2815 N N . ALA A 1 352 ? 48.564 -0.990 -18.200 1.00 80.19 352 ALA A N 1
ATOM 2816 C CA . ALA A 1 352 ? 49.145 0.283 -18.606 1.00 80.19 352 ALA A CA 1
ATOM 2817 C C . ALA A 1 352 ? 48.277 0.977 -19.669 1.00 80.19 352 ALA A C 1
ATOM 2819 O O . ALA A 1 352 ? 47.458 0.358 -20.351 1.00 80.19 352 ALA A O 1
ATOM 2820 N N . VAL A 1 353 ? 48.462 2.291 -19.827 1.00 73.25 353 VAL A N 1
ATOM 2821 C CA . VAL A 1 353 ? 47.785 3.071 -20.873 1.00 73.25 353 VAL A CA 1
ATOM 2822 C C . VAL A 1 353 ? 48.218 2.543 -22.246 1.00 73.25 353 VAL A C 1
ATOM 2824 O O . VAL A 1 353 ? 49.387 2.653 -22.607 1.00 73.25 353 VAL A O 1
ATOM 2827 N N . GLY A 1 354 ? 47.271 1.966 -22.994 1.00 78.12 354 GLY A N 1
ATOM 2828 C CA . GLY A 1 354 ? 47.501 1.339 -24.304 1.00 78.12 354 GLY A CA 1
ATOM 2829 C C . GLY A 1 354 ? 47.266 -0.178 -24.342 1.00 78.12 354 GLY A C 1
ATOM 2830 O O . GLY A 1 354 ? 47.146 -0.737 -25.435 1.00 78.12 354 GLY A O 1
ATOM 2831 N N . ASP A 1 355 ? 47.134 -0.839 -23.187 1.00 72.81 355 ASP A N 1
ATOM 2832 C CA . ASP A 1 355 ? 46.816 -2.268 -23.120 1.00 72.81 355 ASP A CA 1
ATOM 2833 C C . ASP A 1 355 ? 45.374 -2.537 -23.568 1.00 72.81 355 ASP A C 1
ATOM 2835 O O . ASP A 1 355 ? 44.420 -1.904 -23.108 1.00 72.81 355 ASP A O 1
ATOM 2839 N N . ARG A 1 356 ? 45.191 -3.516 -24.460 1.00 65.00 356 ARG A N 1
ATOM 2840 C CA . ARG A 1 356 ? 43.855 -3.943 -24.896 1.00 65.00 356 ARG A CA 1
ATOM 2841 C C . ARG A 1 356 ? 43.320 -4.989 -23.923 1.00 65.00 356 ARG A C 1
ATOM 2843 O O . ARG A 1 356 ? 43.837 -6.103 -23.866 1.00 65.00 356 ARG A O 1
ATOM 2850 N N . VAL A 1 357 ? 42.278 -4.635 -23.176 1.00 70.06 357 VAL A N 1
ATOM 2851 C CA . VAL A 1 357 ? 41.622 -5.516 -22.200 1.00 70.06 357 VAL A CA 1
ATOM 2852 C C . VAL A 1 357 ? 40.207 -5.860 -22.640 1.00 70.06 357 VAL A C 1
ATOM 2854 O O . VAL A 1 357 ? 39.483 -5.014 -23.160 1.00 70.06 357 VAL A O 1
ATOM 2857 N N . LEU A 1 358 ? 39.802 -7.111 -22.419 1.00 53.31 358 LEU A N 1
ATOM 2858 C CA . LEU A 1 358 ? 38.427 -7.534 -22.651 1.00 53.31 358 LEU A CA 1
ATOM 2859 C C . LEU A 1 358 ? 37.572 -7.068 -21.466 1.00 53.31 358 LEU A C 1
ATOM 2861 O O . LEU A 1 358 ? 37.745 -7.551 -20.346 1.00 53.31 358 LEU A O 1
ATOM 2865 N N . MET A 1 359 ? 36.677 -6.112 -21.700 1.00 52.25 359 MET A N 1
ATOM 2866 C CA . MET A 1 359 ? 35.761 -5.619 -20.676 1.00 52.25 359 MET A CA 1
ATOM 2867 C C . MET A 1 359 ? 34.469 -6.432 -20.737 1.00 52.25 359 MET A C 1
ATOM 2869 O O . MET A 1 359 ? 33.760 -6.403 -21.741 1.00 52.25 359 MET A O 1
ATOM 2873 N N . LEU A 1 360 ? 34.164 -7.175 -19.673 1.00 48.22 360 LEU A N 1
ATOM 2874 C CA . LEU A 1 360 ? 32.869 -7.835 -19.547 1.00 48.22 360 LEU A CA 1
ATOM 2875 C C . LEU A 1 360 ? 31.864 -6.792 -19.046 1.00 48.22 360 LEU A C 1
ATOM 2877 O O . LEU A 1 360 ? 31.841 -6.471 -17.858 1.00 48.22 360 LEU A O 1
ATOM 2881 N N . LEU A 1 361 ? 31.082 -6.212 -19.955 1.00 43.22 361 LEU A N 1
ATOM 2882 C CA . LEU A 1 361 ? 30.018 -5.287 -19.578 1.00 43.22 361 LEU A CA 1
ATOM 2883 C C . LEU A 1 361 ? 28.901 -6.077 -18.876 1.00 43.22 361 LEU A C 1
ATOM 2885 O O . LEU A 1 361 ? 28.442 -7.086 -19.422 1.00 43.22 361 LEU A O 1
ATOM 2889 N N . PRO A 1 362 ? 28.451 -5.662 -17.676 1.00 48.31 362 PRO A N 1
ATOM 2890 C CA . PRO A 1 362 ? 27.229 -6.200 -17.104 1.00 48.31 362 PRO A CA 1
ATOM 2891 C C . PRO A 1 362 ? 26.091 -5.959 -18.096 1.00 48.31 362 PRO A C 1
ATOM 2893 O O . PRO A 1 362 ? 25.959 -4.857 -18.630 1.00 48.31 362 PRO A O 1
ATOM 2896 N N . VAL A 1 363 ? 25.280 -6.984 -18.347 1.00 45.38 363 VAL A N 1
ATOM 2897 C CA . VAL A 1 363 ? 24.080 -6.863 -19.183 1.00 45.38 363 VAL A CA 1
ATOM 2898 C C . VAL A 1 363 ? 23.226 -5.712 -18.629 1.00 45.38 363 VAL A C 1
ATOM 2900 O O . VAL A 1 363 ? 22.750 -5.806 -17.499 1.00 45.38 363 VAL A O 1
ATOM 2903 N N . GLY A 1 364 ? 23.086 -4.625 -19.398 1.00 50.50 364 GLY A N 1
ATOM 2904 C CA . GLY A 1 364 ? 22.243 -3.469 -19.062 1.00 50.50 364 GLY A CA 1
ATOM 2905 C C . GLY A 1 364 ? 22.946 -2.137 -18.753 1.00 50.50 364 GLY A C 1
ATOM 2906 O O . GLY A 1 364 ? 22.259 -1.193 -18.379 1.00 50.50 364 GLY A O 1
ATOM 2907 N N . VAL A 1 365 ? 24.272 -2.007 -18.893 1.00 38.25 365 VAL A N 1
ATOM 2908 C CA . VAL A 1 365 ? 24.930 -0.688 -18.763 1.00 38.25 365 VAL A CA 1
ATOM 2909 C C . VAL A 1 365 ? 24.929 0.040 -20.109 1.00 38.25 365 VAL A C 1
ATOM 2911 O O . VAL A 1 365 ? 25.681 -0.316 -21.014 1.00 38.25 365 VAL A O 1
ATOM 2914 N N . VAL A 1 366 ? 24.091 1.070 -20.217 1.00 43.19 366 VAL A N 1
ATOM 2915 C CA . VAL A 1 366 ? 24.076 2.033 -21.325 1.00 43.19 366 VAL A CA 1
ATOM 2916 C C . VAL A 1 366 ? 25.233 3.025 -21.136 1.00 43.19 366 VAL A C 1
ATOM 2918 O O . VAL A 1 366 ? 25.414 3.569 -20.045 1.00 43.19 366 VAL A O 1
ATOM 2921 N N . LEU A 1 367 ? 26.057 3.230 -22.168 1.00 40.69 367 LEU A N 1
ATOM 2922 C CA . LEU A 1 367 ? 27.130 4.232 -22.141 1.00 40.69 367 LEU A CA 1
ATOM 2923 C C . LEU A 1 367 ? 26.544 5.643 -22.328 1.00 40.69 367 LEU A C 1
ATOM 2925 O O . LEU A 1 367 ? 25.569 5.795 -23.062 1.00 40.69 367 LEU A O 1
ATOM 2929 N N . PRO A 1 368 ? 27.133 6.693 -21.725 1.00 34.31 368 PRO A N 1
ATOM 2930 C CA . PRO A 1 368 ? 26.620 8.051 -21.874 1.00 34.31 368 PRO A CA 1
ATOM 2931 C C . PRO A 1 368 ? 26.768 8.496 -23.335 1.00 34.31 368 PRO A C 1
ATOM 2933 O O . PRO A 1 368 ? 27.893 8.627 -23.820 1.00 34.31 368 PRO A O 1
ATOM 2936 N N . GLY A 1 369 ? 25.643 8.704 -24.028 1.00 46.09 369 GLY A N 1
ATOM 2937 C CA . GLY A 1 369 ? 25.601 9.183 -25.415 1.00 46.09 369 GLY A CA 1
ATOM 2938 C C . GLY A 1 369 ? 24.711 8.394 -26.382 1.00 46.09 369 GLY A C 1
ATOM 2939 O O . GLY A 1 369 ? 24.630 8.789 -27.539 1.00 46.09 369 GLY A O 1
ATOM 2940 N N . SER A 1 370 ? 24.047 7.313 -25.959 1.00 37.94 370 SER A N 1
ATOM 2941 C CA . SER A 1 370 ? 22.977 6.707 -26.763 1.00 37.94 370 SER A CA 1
ATOM 2942 C C . SER A 1 370 ? 21.636 7.332 -26.393 1.00 37.94 370 SER A C 1
ATOM 2944 O O . SER A 1 370 ? 21.130 7.134 -25.287 1.00 37.94 370 SER A O 1
ATOM 2946 N N . GLU A 1 371 ? 21.105 8.113 -27.324 1.00 38.91 371 GLU A N 1
ATOM 2947 C CA . GLU A 1 371 ? 19.732 8.605 -27.343 1.00 38.91 371 GLU A CA 1
ATOM 2948 C C . GLU A 1 371 ? 18.786 7.415 -27.533 1.00 38.91 371 GLU A C 1
ATOM 2950 O O . GLU A 1 371 ? 18.448 7.092 -28.657 1.00 38.91 371 GLU A O 1
ATOM 2955 N N . ASP A 1 372 ? 18.413 6.735 -26.454 1.00 35.09 372 ASP A N 1
ATOM 2956 C CA . ASP A 1 372 ? 17.271 5.816 -26.424 1.00 35.09 372 ASP A CA 1
ATOM 2957 C C . ASP A 1 372 ? 16.737 5.795 -24.982 1.00 35.09 372 ASP A C 1
ATOM 2959 O O . ASP A 1 372 ? 16.968 4.873 -24.194 1.00 35.09 372 ASP A O 1
ATOM 2963 N N . GLU A 1 373 ? 16.080 6.891 -24.603 1.00 43.19 373 GLU A N 1
ATOM 2964 C CA . GLU A 1 373 ? 15.159 6.915 -23.471 1.00 43.19 373 GLU A CA 1
ATOM 2965 C C . GLU A 1 373 ? 13.810 6.392 -23.975 1.00 43.19 373 GLU A C 1
ATOM 2967 O O . GLU A 1 373 ? 13.094 7.128 -24.639 1.00 43.19 373 GLU A O 1
ATOM 2972 N N . ASP A 1 374 ? 13.515 5.106 -23.756 1.00 37.38 374 ASP A N 1
ATOM 2973 C CA . ASP A 1 374 ? 12.206 4.614 -23.293 1.00 37.38 374 ASP A CA 1
ATOM 2974 C C . ASP A 1 374 ? 12.112 3.071 -23.324 1.00 37.38 374 ASP A C 1
ATOM 2976 O O . ASP A 1 374 ? 12.740 2.388 -24.125 1.00 37.38 374 ASP A O 1
ATOM 2980 N N . GLU A 1 375 ? 11.281 2.536 -22.424 1.00 38.66 375 GLU A N 1
ATOM 2981 C CA . GLU A 1 375 ? 10.863 1.127 -22.273 1.00 38.66 375 GLU A CA 1
ATOM 2982 C C . GLU A 1 375 ? 11.782 0.162 -21.501 1.00 38.66 375 GLU A C 1
ATOM 2984 O O . GLU A 1 375 ? 12.285 -0.847 -21.991 1.00 38.66 375 GLU A O 1
ATOM 2989 N N . ASN A 1 376 ? 11.837 0.365 -20.182 1.00 40.06 376 ASN A N 1
ATOM 2990 C CA . ASN A 1 376 ? 12.232 -0.674 -19.229 1.00 40.06 376 ASN A CA 1
ATOM 2991 C C . ASN A 1 376 ? 11.045 -1.603 -18.870 1.00 40.06 376 ASN A C 1
ATOM 2993 O O . ASN A 1 376 ? 10.643 -1.723 -17.710 1.00 40.06 376 ASN A O 1
ATOM 2997 N N . LEU A 1 377 ? 10.472 -2.267 -19.878 1.00 36.06 377 LEU A N 1
ATOM 2998 C CA . LEU A 1 377 ? 9.603 -3.436 -19.724 1.00 36.06 377 LEU A CA 1
ATOM 2999 C C . LEU A 1 377 ? 10.350 -4.629 -20.314 1.00 36.06 377 LEU A C 1
ATOM 3001 O O . LEU A 1 377 ? 10.343 -4.839 -21.522 1.00 36.06 377 LEU A O 1
ATOM 3005 N N . TYR A 1 378 ? 10.980 -5.437 -19.458 1.00 39.69 378 TYR A N 1
ATOM 3006 C CA . TYR A 1 378 ? 11.453 -6.759 -19.865 1.00 39.69 378 TYR A CA 1
ATOM 3007 C C . TYR A 1 378 ? 10.236 -7.630 -20.206 1.00 39.69 378 TYR A C 1
ATOM 3009 O O . TYR A 1 378 ? 9.722 -8.387 -19.382 1.00 39.69 378 TYR A O 1
ATOM 3017 N N . THR A 1 379 ? 9.751 -7.502 -21.435 1.00 32.22 379 THR A N 1
ATOM 3018 C CA . THR A 1 379 ? 9.150 -8.622 -22.137 1.00 32.22 379 THR A CA 1
ATOM 3019 C C . THR A 1 379 ? 10.321 -9.525 -22.504 1.00 32.22 379 THR A C 1
ATOM 3021 O O . THR A 1 379 ? 11.267 -9.056 -23.140 1.00 32.22 379 THR A O 1
ATOM 3024 N N . PRO A 1 380 ? 10.345 -10.796 -22.065 1.00 36.66 380 PRO A N 1
ATOM 3025 C CA . PRO A 1 380 ? 11.303 -11.730 -22.623 1.00 36.66 380 PRO A CA 1
ATOM 3026 C C . PRO A 1 380 ? 11.083 -11.678 -24.138 1.00 36.66 380 PRO A C 1
ATOM 3028 O O . PRO A 1 380 ? 9.942 -11.918 -24.551 1.00 36.66 380 PRO A O 1
ATOM 3031 N N . PRO A 1 381 ? 12.093 -11.323 -24.956 1.00 43.97 381 PRO A N 1
ATOM 3032 C CA . PRO A 1 381 ? 11.942 -11.474 -26.390 1.00 43.97 381 PRO A CA 1
ATOM 3033 C C . PRO A 1 381 ? 11.494 -12.914 -26.625 1.00 43.97 381 PRO A C 1
ATOM 3035 O O . PRO A 1 381 ? 11.985 -13.831 -25.945 1.00 43.97 381 PRO A O 1
ATOM 3038 N N . GLU A 1 382 ? 10.523 -13.109 -27.525 1.00 45.66 382 GLU A N 1
ATOM 3039 C CA . GLU A 1 382 ? 10.220 -14.448 -28.028 1.00 45.66 382 GLU A CA 1
ATOM 3040 C C . GLU A 1 382 ? 11.551 -15.150 -28.282 1.00 45.66 382 GLU A C 1
ATOM 3042 O O . GLU A 1 382 ? 12.467 -14.481 -28.769 1.00 45.66 382 GLU A O 1
ATOM 3047 N N . PRO A 1 383 ? 11.715 -16.417 -27.855 1.00 48.53 383 PRO A N 1
ATOM 3048 C CA . PRO A 1 383 ? 13.011 -17.078 -27.847 1.00 48.53 383 PRO A CA 1
ATOM 3049 C C . PRO A 1 383 ? 13.670 -16.879 -29.206 1.00 48.53 383 PRO A C 1
ATOM 3051 O O . PRO A 1 383 ? 13.255 -17.491 -30.188 1.00 48.53 383 PRO A O 1
ATOM 3054 N N . VAL A 1 384 ? 14.649 -15.969 -29.254 1.00 47.81 384 VAL A N 1
ATOM 3055 C CA . VAL A 1 384 ? 15.333 -15.625 -30.492 1.00 47.81 384 VAL A CA 1
ATOM 3056 C C . VAL A 1 384 ? 16.062 -16.893 -30.862 1.00 47.81 384 VAL A C 1
ATOM 3058 O O . VAL A 1 384 ? 16.978 -17.325 -30.158 1.00 47.81 384 VAL A O 1
ATOM 3061 N N . SER A 1 385 ? 15.569 -17.558 -31.899 1.00 54.25 385 SER A N 1
ATOM 3062 C CA . SER A 1 385 ? 16.216 -18.751 -32.396 1.00 54.25 385 SER A CA 1
ATOM 3063 C C . SER A 1 385 ? 17.629 -18.346 -32.804 1.00 54.25 385 SER A C 1
ATOM 3065 O O . SER A 1 385 ? 17.802 -17.408 -33.575 1.00 54.25 385 SER A O 1
ATOM 3067 N N . ALA A 1 386 ? 18.653 -19.044 -32.307 1.00 54.78 386 ALA A N 1
ATOM 3068 C CA . ALA A 1 386 ? 20.023 -18.870 -32.800 1.00 54.78 386 ALA A CA 1
ATOM 3069 C C . ALA A 1 386 ? 20.176 -19.361 -34.258 1.00 54.78 386 ALA A C 1
ATOM 3071 O O . ALA A 1 386 ? 21.259 -19.300 -34.842 1.00 54.78 386 ALA A O 1
ATOM 3072 N N . ARG A 1 387 ? 19.084 -19.865 -34.847 1.00 70.56 387 ARG A N 1
ATOM 3073 C CA . ARG A 1 387 ? 18.972 -20.266 -36.242 1.00 70.56 387 ARG A CA 1
ATOM 3074 C C . ARG A 1 387 ? 18.890 -19.021 -37.108 1.00 70.56 387 ARG A C 1
ATOM 3076 O O . ARG A 1 387 ? 18.028 -18.168 -36.921 1.00 70.56 387 ARG A O 1
ATOM 3083 N N . VAL A 1 388 ? 19.805 -18.931 -38.060 1.00 67.88 388 VAL A N 1
ATOM 3084 C CA . VAL A 1 388 ? 19.854 -17.810 -38.985 1.00 67.88 388 VAL A CA 1
ATOM 3085 C C . VAL A 1 388 ? 18.831 -18.069 -40.093 1.00 67.88 388 VAL A C 1
ATOM 3087 O O . VAL A 1 388 ? 18.982 -19.015 -40.854 1.00 67.88 388 VAL A O 1
ATOM 3090 N N . GLU A 1 389 ? 17.778 -17.257 -40.176 1.00 76.94 389 GLU A N 1
ATOM 3091 C CA . GLU A 1 389 ? 16.737 -17.348 -41.218 1.00 76.94 389 GLU A CA 1
ATOM 3092 C C . GLU A 1 389 ? 17.065 -16.433 -42.408 1.00 76.94 389 GLU A C 1
ATOM 3094 O O . GLU A 1 389 ? 16.246 -15.623 -42.856 1.00 76.94 389 GLU A O 1
ATOM 3099 N N . ASN A 1 390 ? 18.297 -16.528 -42.908 1.00 82.38 390 ASN A N 1
ATOM 3100 C CA . ASN A 1 390 ? 18.771 -15.699 -44.011 1.00 82.38 390 ASN A CA 1
ATOM 3101 C C . ASN A 1 390 ? 17.870 -15.828 -45.247 1.00 82.38 390 ASN A C 1
ATOM 3103 O O . ASN A 1 390 ? 17.580 -14.818 -45.872 1.00 82.38 390 ASN A O 1
ATOM 3107 N N . THR A 1 391 ? 17.354 -17.014 -45.573 1.00 83.69 391 THR A N 1
ATOM 3108 C CA . THR A 1 391 ? 16.452 -17.227 -46.715 1.00 83.69 391 THR A CA 1
ATOM 3109 C C . THR A 1 391 ? 15.196 -16.356 -46.613 1.00 83.69 391 THR A C 1
ATOM 3111 O O . THR A 1 391 ? 14.853 -15.659 -47.564 1.00 83.69 391 THR A O 1
ATOM 3114 N N . HIS A 1 392 ? 14.554 -16.315 -45.442 1.00 82.69 392 HIS A N 1
ATOM 3115 C CA . HIS A 1 392 ? 13.371 -15.480 -45.215 1.00 82.69 392 HIS A CA 1
ATOM 3116 C C . HIS A 1 392 ? 13.722 -13.981 -45.181 1.00 82.69 392 HIS A C 1
ATOM 3118 O O . HIS A 1 392 ? 13.001 -13.150 -45.741 1.00 82.69 392 HIS A O 1
ATOM 3124 N N . ALA A 1 393 ? 14.864 -13.618 -44.587 1.00 82.00 393 ALA A N 1
ATOM 3125 C CA . ALA A 1 393 ? 15.354 -12.240 -44.595 1.00 82.00 393 ALA A CA 1
ATOM 3126 C C . ALA A 1 393 ? 15.642 -11.738 -46.024 1.00 82.00 393 ALA A C 1
ATOM 3128 O O . ALA A 1 393 ? 15.297 -10.606 -46.368 1.00 82.00 393 ALA A O 1
ATOM 3129 N N . LEU A 1 394 ? 16.206 -12.593 -46.883 1.00 84.25 394 LEU A N 1
ATOM 3130 C CA . LEU A 1 394 ? 16.498 -12.293 -48.284 1.00 84.25 394 LEU A CA 1
ATOM 3131 C C . LEU A 1 394 ? 15.226 -12.092 -49.123 1.00 84.25 394 LEU A C 1
ATOM 3133 O O . LEU A 1 394 ? 15.213 -11.222 -49.994 1.00 84.25 394 LEU A O 1
ATOM 3137 N N . GLU A 1 395 ? 14.134 -12.809 -48.836 1.00 84.56 395 GLU A N 1
ATOM 3138 C CA . GLU A 1 395 ? 12.833 -12.605 -49.499 1.00 84.56 395 GLU A CA 1
ATOM 3139 C C . GLU A 1 395 ? 12.224 -11.223 -49.204 1.00 84.56 395 GLU A C 1
ATOM 3141 O O . GLU A 1 395 ? 11.566 -10.625 -50.061 1.00 84.56 395 GLU A O 1
ATOM 3146 N N . GLN A 1 396 ? 12.457 -10.683 -48.004 1.00 85.19 396 GLN A N 1
ATOM 3147 C CA . GLN A 1 396 ? 11.967 -9.357 -47.605 1.00 85.19 396 GLN A CA 1
ATOM 3148 C C . GLN A 1 396 ? 12.980 -8.231 -47.859 1.00 85.19 396 GLN A C 1
ATOM 3150 O O . GLN A 1 396 ? 12.631 -7.056 -47.698 1.00 85.19 396 GLN A O 1
ATOM 3155 N N . LEU A 1 397 ? 14.201 -8.550 -48.302 1.00 84.25 397 LEU A N 1
ATOM 3156 C CA . LEU A 1 397 ? 15.308 -7.601 -48.452 1.00 84.25 397 LEU A CA 1
ATOM 3157 C C . LEU A 1 397 ? 14.926 -6.395 -49.322 1.00 84.25 397 LEU A C 1
ATOM 3159 O O . LEU A 1 397 ? 15.177 -5.249 -48.959 1.00 84.25 397 LEU A O 1
ATOM 3163 N N . GLY A 1 398 ? 14.213 -6.621 -50.428 1.00 83.12 398 GLY A N 1
ATOM 3164 C CA . GLY A 1 398 ? 13.754 -5.538 -51.304 1.00 83.12 398 GLY A CA 1
ATOM 3165 C C . GLY A 1 398 ? 12.804 -4.537 -50.625 1.00 83.12 398 GLY A C 1
ATOM 3166 O O . GLY A 1 398 ? 12.809 -3.354 -50.973 1.00 83.12 398 GLY A O 1
ATOM 3167 N N . LYS A 1 399 ? 12.010 -4.980 -49.639 1.00 85.38 399 LYS A N 1
ATOM 3168 C CA . LYS A 1 399 ? 11.136 -4.104 -48.837 1.00 85.38 399 LYS A CA 1
ATOM 3169 C C . LYS A 1 399 ? 11.909 -3.397 -47.723 1.00 85.38 399 LYS A C 1
ATOM 3171 O O . LYS A 1 399 ? 11.614 -2.241 -47.427 1.00 85.38 399 LYS A O 1
ATOM 3176 N N . GLN A 1 400 ? 12.905 -4.066 -47.141 1.00 84.19 400 GLN A N 1
ATOM 3177 C CA . GLN A 1 400 ? 13.785 -3.496 -46.113 1.00 84.19 400 GLN A CA 1
ATOM 3178 C C . GLN A 1 400 ? 14.703 -2.394 -46.675 1.00 84.19 400 GLN A C 1
ATOM 3180 O O . GLN A 1 400 ? 15.071 -1.459 -45.967 1.00 84.19 400 GLN A O 1
ATOM 3185 N N . LEU A 1 401 ? 14.994 -2.432 -47.977 1.00 88.56 401 LEU A N 1
ATOM 3186 C CA . LEU A 1 401 ? 15.763 -1.415 -48.703 1.00 88.56 401 LEU A CA 1
ATOM 3187 C C . LEU A 1 401 ? 14.890 -0.291 -49.304 1.00 88.56 401 LEU A C 1
ATOM 3189 O O . LEU A 1 401 ? 15.272 0.352 -50.285 1.00 88.56 401 LEU A O 1
ATOM 3193 N N . SER A 1 402 ? 13.704 -0.035 -48.740 1.00 87.88 402 SER A N 1
ATOM 3194 C CA . SER A 1 402 ? 12.758 0.985 -49.234 1.00 87.88 402 SER A CA 1
ATOM 3195 C C . SER A 1 402 ? 13.304 2.417 -49.196 1.00 87.88 402 SER A C 1
ATOM 3197 O O . SER A 1 402 ? 12.893 3.240 -50.013 1.00 87.88 402 SER A O 1
ATOM 3199 N N . HIS A 1 403 ? 14.258 2.685 -48.304 1.00 90.88 403 HIS A N 1
ATOM 3200 C CA . HIS A 1 403 ? 14.955 3.962 -48.144 1.00 90.88 403 HIS A CA 1
ATOM 3201 C C . HIS A 1 403 ? 15.976 4.261 -49.261 1.00 90.88 403 HIS A C 1
ATOM 3203 O O . HIS A 1 403 ? 16.419 5.401 -49.389 1.00 90.88 403 HIS A O 1
ATOM 3209 N N . LEU A 1 404 ? 16.351 3.266 -50.078 1.00 91.25 404 LEU A N 1
ATOM 3210 C CA . LEU A 1 404 ? 17.284 3.429 -51.198 1.00 91.25 404 LEU A CA 1
ATOM 3211 C C . LEU A 1 404 ? 16.561 3.761 -52.5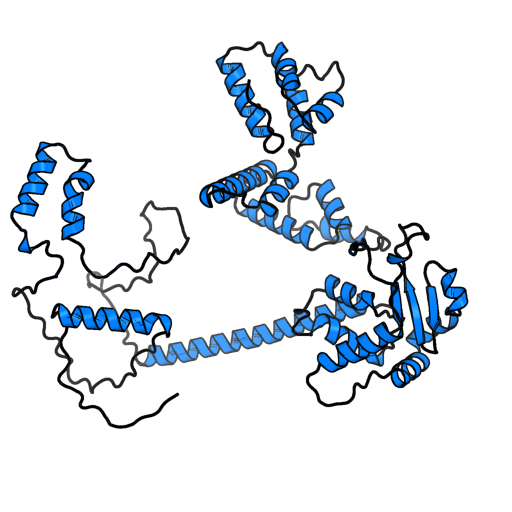07 1.00 91.25 404 LEU A C 1
ATOM 3213 O O . LEU A 1 404 ? 15.430 3.320 -52.752 1.00 91.25 404 LEU A O 1
ATOM 3217 N N . THR A 1 405 ? 17.255 4.476 -53.400 1.00 92.94 405 THR A N 1
ATOM 3218 C CA . THR A 1 405 ? 16.779 4.698 -54.775 1.00 92.94 405 THR A CA 1
ATOM 3219 C C . THR A 1 405 ? 16.646 3.373 -55.530 1.00 92.94 405 THR A C 1
ATOM 3221 O O . THR A 1 405 ? 17.282 2.379 -55.180 1.00 92.94 405 THR A O 1
ATOM 3224 N N . ALA A 1 406 ? 15.823 3.339 -56.583 1.00 90.19 406 ALA A N 1
ATOM 3225 C CA . ALA A 1 406 ? 15.576 2.112 -57.345 1.00 90.19 406 ALA A CA 1
ATOM 3226 C C . ALA A 1 406 ? 16.867 1.480 -57.904 1.00 90.19 406 ALA A C 1
ATOM 3228 O O . ALA A 1 406 ? 17.000 0.262 -57.880 1.00 90.19 406 ALA A O 1
ATOM 3229 N N . VAL A 1 407 ? 17.826 2.309 -58.336 1.00 92.38 407 VAL A N 1
ATOM 3230 C CA . VAL A 1 407 ? 19.125 1.856 -58.861 1.00 92.38 407 VAL A CA 1
ATOM 3231 C C . VAL A 1 407 ? 19.985 1.258 -57.746 1.00 92.38 407 VAL A C 1
ATOM 3233 O O . VAL A 1 407 ? 20.385 0.108 -57.837 1.00 92.38 407 VAL A O 1
ATOM 3236 N N . GLN A 1 408 ? 20.169 1.980 -56.637 1.00 90.88 408 GLN A N 1
ATOM 3237 C CA . GLN A 1 408 ? 20.966 1.493 -55.501 1.00 90.88 408 GLN A CA 1
ATOM 3238 C C . GLN A 1 408 ? 20.390 0.215 -54.884 1.00 90.88 408 GLN A C 1
ATOM 3240 O O . GLN A 1 408 ? 21.123 -0.675 -54.462 1.00 90.88 408 GLN A O 1
ATOM 3245 N N . ARG A 1 409 ? 19.061 0.117 -54.821 1.00 90.88 409 ARG A N 1
ATOM 3246 C CA . ARG A 1 409 ? 18.371 -1.078 -54.337 1.00 90.88 409 ARG A CA 1
ATOM 3247 C C . ARG A 1 409 ? 18.649 -2.279 -55.232 1.00 90.88 409 ARG A C 1
ATOM 3249 O O . ARG A 1 409 ? 18.893 -3.363 -54.715 1.00 90.88 409 ARG A O 1
ATOM 3256 N N . GLN A 1 410 ? 18.622 -2.077 -56.547 1.00 90.81 410 GLN A N 1
ATOM 3257 C CA . GLN A 1 410 ? 18.934 -3.115 -57.520 1.00 90.81 410 GLN A CA 1
ATOM 3258 C C . GLN A 1 410 ? 20.397 -3.567 -57.406 1.00 90.81 410 GLN A C 1
ATOM 3260 O O . GLN A 1 410 ? 20.641 -4.769 -57.347 1.00 90.81 410 GLN A O 1
ATOM 3265 N N . ASP A 1 411 ? 21.340 -2.632 -57.254 1.00 93.50 411 ASP A N 1
ATOM 3266 C CA . ASP A 1 411 ? 22.768 -2.943 -57.084 1.00 93.50 411 ASP A CA 1
ATOM 3267 C C . ASP A 1 411 ? 23.022 -3.834 -55.855 1.00 93.50 411 ASP A C 1
ATOM 3269 O O . ASP A 1 411 ? 23.774 -4.807 -55.915 1.00 93.50 411 ASP A O 1
ATOM 3273 N N . VAL A 1 412 ? 22.363 -3.537 -54.728 1.00 90.12 412 VAL A N 1
ATOM 3274 C CA . VAL A 1 412 ? 22.481 -4.339 -53.500 1.00 90.12 412 VAL A CA 1
ATOM 3275 C C . VAL A 1 412 ? 21.870 -5.729 -53.684 1.00 90.12 412 VAL A C 1
ATOM 3277 O O . VAL A 1 412 ? 22.470 -6.717 -53.259 1.00 90.12 412 VAL A O 1
ATOM 3280 N N . LEU A 1 413 ? 20.704 -5.828 -54.331 1.00 90.25 413 LEU A N 1
ATOM 3281 C CA . LEU A 1 413 ? 20.066 -7.117 -54.611 1.00 90.25 413 LEU A CA 1
ATOM 3282 C C . LEU A 1 413 ? 20.941 -7.993 -55.519 1.00 90.25 413 LEU A C 1
ATOM 3284 O O . LEU A 1 413 ? 21.101 -9.182 -55.244 1.00 90.25 413 LEU A O 1
ATOM 3288 N N . GLU A 1 414 ? 21.558 -7.413 -56.549 1.00 92.06 414 GLU A N 1
ATOM 3289 C CA . GLU A 1 414 ? 22.487 -8.119 -57.439 1.00 92.06 414 GLU A CA 1
ATOM 3290 C C . GLU A 1 414 ? 23.764 -8.556 -56.713 1.00 92.06 414 GLU A C 1
ATOM 3292 O O . GLU A 1 414 ? 24.209 -9.697 -56.866 1.00 92.06 414 GLU A O 1
ATOM 3297 N N . LEU A 1 415 ? 24.326 -7.695 -55.860 1.00 92.06 415 LEU A N 1
ATOM 3298 C CA . LEU A 1 415 ? 25.517 -8.022 -55.079 1.00 92.06 415 LEU A CA 1
ATOM 3299 C C . LEU A 1 415 ? 25.265 -9.190 -54.118 1.00 92.06 415 LEU A C 1
ATOM 3301 O O . LEU A 1 415 ? 26.078 -10.114 -54.041 1.00 92.06 415 LEU A O 1
ATOM 3305 N N . VAL A 1 416 ? 24.128 -9.186 -53.424 1.00 89.38 416 VAL A N 1
ATOM 3306 C CA . VAL A 1 416 ? 23.736 -10.271 -52.515 1.00 89.38 416 VAL A CA 1
ATOM 3307 C C . VAL A 1 416 ? 23.464 -11.562 -53.292 1.00 89.38 416 VAL A C 1
ATOM 3309 O O . VAL A 1 416 ? 23.972 -12.621 -52.917 1.00 89.38 416 VAL A O 1
ATOM 3312 N N . ALA A 1 417 ? 22.761 -11.476 -54.427 1.00 87.38 417 ALA A N 1
ATOM 3313 C CA . ALA A 1 417 ? 22.512 -12.618 -55.308 1.00 87.38 417 ALA A CA 1
ATOM 3314 C C . ALA A 1 417 ? 23.801 -13.214 -55.902 1.00 87.38 417 ALA A C 1
ATOM 3316 O O . ALA A 1 417 ? 23.852 -14.413 -56.172 1.00 87.38 417 ALA A O 1
ATOM 3317 N N . SER A 1 418 ? 24.858 -12.408 -56.068 1.00 91.56 418 SER A N 1
ATOM 3318 C CA . SER A 1 418 ? 26.162 -12.876 -56.561 1.00 91.56 418 SER A CA 1
ATOM 3319 C C . SER A 1 418 ? 26.988 -13.653 -55.523 1.00 91.56 418 SER A C 1
ATOM 3321 O O . SER A 1 418 ? 27.913 -14.370 -55.902 1.00 91.56 418 SER A O 1
ATOM 3323 N N . HIS A 1 419 ? 26.633 -13.591 -54.230 1.00 88.50 419 HIS A N 1
ATOM 3324 C CA . HIS A 1 419 ? 27.351 -14.273 -53.142 1.00 88.50 419 HIS A CA 1
ATOM 3325 C C . HIS A 1 419 ? 26.439 -15.168 -52.273 1.00 88.50 419 HIS A C 1
ATOM 3327 O O . HIS A 1 419 ? 26.468 -15.071 -51.043 1.00 88.50 419 HIS A O 1
ATOM 3333 N N . PRO A 1 420 ? 25.684 -16.122 -52.855 1.00 83.19 420 PRO A N 1
ATOM 3334 C CA . PRO A 1 420 ? 24.695 -16.923 -52.121 1.00 83.19 420 PRO A CA 1
ATOM 3335 C C . PRO A 1 420 ? 25.315 -17.811 -51.030 1.00 83.19 420 PRO A C 1
ATOM 3337 O O . PRO A 1 420 ? 24.631 -18.269 -50.121 1.00 83.19 420 PRO A O 1
ATOM 3340 N N . VAL A 1 421 ? 26.624 -18.069 -51.100 1.00 82.06 421 VAL A N 1
ATOM 3341 C CA . VAL A 1 421 ? 27.349 -18.885 -50.116 1.00 82.06 421 VAL A CA 1
ATOM 3342 C C . VAL A 1 421 ? 27.516 -18.171 -48.771 1.00 82.06 421 VAL A C 1
ATOM 3344 O O . VAL A 1 421 ? 27.577 -18.853 -47.751 1.00 82.06 421 VAL A O 1
ATOM 3347 N N . LEU A 1 422 ? 27.554 -16.834 -48.756 1.00 81.44 422 LEU A N 1
ATOM 3348 C CA . LEU A 1 422 ? 27.729 -16.035 -47.536 1.00 81.44 422 LEU A CA 1
ATOM 3349 C C . LEU A 1 422 ? 26.431 -15.875 -46.733 1.00 81.44 422 LEU A C 1
ATOM 3351 O O . LEU A 1 422 ? 26.488 -15.652 -45.529 1.00 81.44 422 LEU A O 1
ATOM 3355 N N . PHE A 1 423 ? 25.276 -16.026 -47.385 1.00 83.75 423 PHE A N 1
ATOM 3356 C CA . PHE A 1 423 ? 23.953 -15.770 -46.807 1.00 83.75 423 PHE A CA 1
ATOM 3357 C C . PHE A 1 423 ? 23.115 -17.049 -46.657 1.00 83.75 423 PHE A C 1
ATOM 3359 O O . PHE A 1 423 ? 21.897 -17.024 -46.784 1.00 83.75 423 PHE A O 1
ATOM 3366 N N . LYS A 1 424 ? 23.756 -18.197 -46.418 1.00 82.25 424 LYS A N 1
ATOM 3367 C CA . LYS A 1 424 ? 23.048 -19.455 -46.130 1.00 82.25 424 LYS A CA 1
ATOM 3368 C C . LYS A 1 424 ? 22.468 -19.439 -44.716 1.00 82.25 424 LYS A C 1
ATOM 3370 O O . LYS A 1 424 ? 23.071 -18.867 -43.814 1.00 82.25 424 LYS A O 1
ATOM 3375 N N . ASP A 1 425 ? 21.359 -20.145 -44.506 1.00 82.25 425 ASP A N 1
ATOM 3376 C CA . ASP A 1 425 ? 20.764 -20.334 -43.167 1.00 82.25 425 ASP A CA 1
ATOM 3377 C C . ASP A 1 425 ? 21.667 -21.137 -42.225 1.00 82.25 425 ASP A C 1
ATOM 3379 O O . ASP A 1 425 ? 21.639 -20.992 -41.003 1.00 82.25 425 ASP A O 1
ATOM 3383 N N . ARG A 1 426 ? 22.497 -22.005 -42.812 1.00 79.31 426 ARG A N 1
ATOM 3384 C CA . ARG A 1 426 ? 23.480 -22.808 -42.091 1.00 79.31 426 ARG A CA 1
ATOM 3385 C C . ARG A 1 426 ? 24.851 -22.136 -42.192 1.00 79.31 426 ARG A C 1
ATOM 3387 O O . ARG A 1 426 ? 25.371 -22.044 -43.311 1.00 79.31 426 ARG A O 1
ATOM 3394 N N . PRO A 1 427 ? 25.448 -21.690 -41.071 1.00 74.06 427 PRO A N 1
ATOM 3395 C CA . PRO A 1 427 ? 26.791 -21.130 -41.088 1.00 74.06 427 PRO A CA 1
ATOM 3396 C C . PRO A 1 427 ? 27.796 -22.186 -41.566 1.00 74.06 427 PRO A C 1
ATOM 3398 O O . PRO A 1 427 ? 27.740 -23.347 -41.166 1.00 74.06 427 PRO A O 1
ATOM 3401 N N . GLY A 1 428 ? 28.694 -21.785 -42.466 1.00 73.81 428 GLY A N 1
ATOM 3402 C CA . GLY A 1 428 ? 29.781 -22.632 -42.955 1.00 73.81 428 GLY A CA 1
ATOM 3403 C C . GLY A 1 428 ? 31.032 -22.555 -42.076 1.00 73.81 428 GLY A C 1
ATOM 3404 O O . GLY A 1 428 ? 31.114 -21.754 -41.148 1.00 73.81 428 GLY A O 1
ATOM 3405 N N . LEU A 1 429 ? 32.040 -23.360 -42.412 1.00 71.88 429 LEU A N 1
ATOM 3406 C CA . LEU A 1 429 ? 33.371 -23.291 -41.807 1.00 71.88 429 LEU A CA 1
ATOM 3407 C C . LEU A 1 429 ? 34.295 -22.420 -42.666 1.00 71.88 429 LEU A C 1
ATOM 3409 O O . LEU A 1 429 ? 34.258 -22.497 -43.896 1.00 71.88 429 LEU A O 1
ATOM 3413 N N . THR A 1 430 ? 35.148 -21.617 -42.025 1.00 69.62 430 THR A N 1
ATOM 3414 C CA . THR A 1 430 ? 36.219 -20.889 -42.717 1.00 69.62 430 THR A CA 1
ATOM 3415 C C . THR A 1 430 ? 37.540 -21.654 -42.603 1.00 69.62 430 THR A C 1
ATOM 3417 O O . THR A 1 430 ? 37.925 -22.029 -41.497 1.00 69.62 430 THR A O 1
ATOM 3420 N N . PRO A 1 431 ? 38.271 -21.879 -43.709 1.00 71.38 431 PRO A N 1
ATOM 3421 C CA . PRO A 1 431 ? 39.599 -22.488 -43.664 1.00 71.38 431 PRO A CA 1
ATOM 3422 C C . PRO A 1 431 ? 40.706 -21.481 -43.306 1.00 71.38 431 PRO A C 1
ATOM 3424 O O . PRO A 1 431 ? 41.871 -21.859 -43.239 1.00 71.38 431 PRO A O 1
ATOM 3427 N N . LEU A 1 432 ? 40.374 -20.195 -43.126 1.00 76.25 432 LEU A N 1
ATOM 3428 C CA . LEU A 1 432 ? 41.362 -19.119 -42.984 1.00 76.25 432 LEU A CA 1
ATOM 3429 C C . LEU A 1 432 ? 42.138 -19.163 -41.664 1.00 76.25 432 LEU A C 1
ATOM 3431 O O . LEU A 1 432 ? 43.276 -18.703 -41.619 1.00 76.25 432 LEU A O 1
ATOM 3435 N N . ALA A 1 433 ? 41.533 -19.678 -40.595 1.00 72.94 433 ALA A N 1
ATOM 3436 C CA . ALA A 1 433 ? 42.182 -19.778 -39.298 1.00 72.94 433 ALA A CA 1
ATOM 3437 C C . ALA A 1 433 ? 41.622 -20.964 -38.514 1.00 72.94 433 ALA A C 1
ATOM 3439 O O . ALA A 1 433 ? 40.411 -21.096 -38.353 1.00 72.94 433 ALA A O 1
ATOM 3440 N N . ILE A 1 434 ? 42.525 -21.792 -37.999 1.00 72.19 434 ILE A N 1
ATOM 3441 C CA . ILE A 1 434 ? 42.235 -22.804 -36.987 1.00 72.19 434 ILE A CA 1
ATOM 3442 C C . ILE A 1 434 ? 42.921 -22.319 -35.714 1.00 72.19 434 ILE A C 1
ATOM 3444 O O . ILE A 1 434 ? 44.095 -21.944 -35.751 1.00 72.19 434 ILE A O 1
ATOM 3448 N N . HIS A 1 435 ? 42.181 -22.263 -34.611 1.00 65.25 435 HIS A N 1
ATOM 3449 C CA . HIS A 1 435 ? 42.726 -21.864 -33.320 1.00 65.25 435 HIS A CA 1
ATOM 3450 C C . HIS A 1 435 ? 42.614 -23.028 -32.344 1.00 65.25 435 HIS A C 1
ATOM 3452 O O . HIS A 1 435 ? 41.541 -23.285 -31.800 1.00 65.25 435 HIS A O 1
ATOM 3458 N N . ASP A 1 436 ? 43.733 -23.714 -32.127 1.00 67.81 436 ASP A N 1
ATOM 3459 C CA . ASP A 1 436 ? 43.849 -24.706 -31.070 1.00 67.81 436 ASP A CA 1
ATOM 3460 C C . ASP A 1 436 ? 44.146 -23.992 -29.752 1.00 67.81 436 ASP A C 1
ATOM 3462 O O . ASP A 1 436 ? 45.157 -23.302 -29.596 1.00 67.81 436 ASP A O 1
ATOM 3466 N N . VAL A 1 437 ? 43.234 -24.136 -28.791 1.00 65.88 437 VAL A N 1
ATOM 3467 C CA . VAL A 1 437 ? 43.420 -23.597 -27.444 1.00 65.88 437 VAL A CA 1
ATOM 3468 C C . VAL A 1 437 ? 44.203 -24.621 -26.629 1.00 65.88 437 VAL A C 1
ATOM 3470 O O . VAL A 1 437 ? 43.631 -25.508 -25.995 1.00 65.88 437 VAL A O 1
ATOM 3473 N N . GLU A 1 438 ? 45.529 -24.500 -26.636 1.00 58.34 438 GLU A N 1
ATOM 3474 C CA . GLU A 1 438 ? 46.394 -25.282 -25.753 1.00 58.34 438 GLU A CA 1
ATOM 3475 C C . GLU A 1 438 ? 46.214 -24.818 -24.301 1.00 58.34 438 GLU A C 1
ATOM 3477 O O . GLU A 1 438 ? 46.793 -23.830 -23.841 1.00 58.34 438 GLU A O 1
ATOM 3482 N N . THR A 1 439 ? 45.392 -25.540 -23.541 1.00 58.72 439 THR A N 1
ATOM 3483 C CA . THR A 1 439 ? 45.288 -25.335 -22.096 1.00 58.72 439 THR A CA 1
ATOM 3484 C C . THR A 1 439 ? 46.559 -25.869 -21.428 1.00 58.72 439 THR A C 1
ATOM 3486 O O . THR A 1 439 ? 46.678 -27.068 -21.178 1.00 58.72 439 THR A O 1
ATOM 3489 N N . ALA A 1 440 ? 47.535 -24.997 -21.166 1.00 49.56 440 ALA A N 1
ATOM 3490 C CA . ALA A 1 440 ? 48.810 -25.372 -20.552 1.00 49.56 440 ALA A CA 1
ATOM 3491 C C . ALA A 1 440 ? 48.611 -26.076 -19.196 1.00 49.56 440 ALA A C 1
ATOM 3493 O O . ALA A 1 440 ? 48.007 -25.502 -18.293 1.00 49.56 440 ALA A O 1
ATOM 3494 N N . SER A 1 441 ? 49.111 -27.318 -19.090 1.00 55.44 441 SER A N 1
ATOM 3495 C CA . SER A 1 441 ? 49.259 -28.168 -17.887 1.00 55.44 441 SER A CA 1
ATOM 3496 C C . SER A 1 441 ? 48.122 -28.165 -16.850 1.00 55.44 441 SER A C 1
ATOM 3498 O O . SER A 1 441 ? 48.348 -28.529 -15.695 1.00 55.44 441 SER A O 1
ATOM 3500 N N . ALA A 1 442 ? 46.916 -27.733 -17.208 1.00 56.47 442 ALA A N 1
ATOM 3501 C CA . ALA A 1 442 ? 45.818 -27.632 -16.269 1.00 56.47 442 ALA A CA 1
ATOM 3502 C C . ALA A 1 442 ? 45.239 -29.030 -16.063 1.00 56.47 442 ALA A C 1
ATOM 3504 O O . ALA A 1 442 ? 44.677 -29.624 -16.985 1.00 56.47 442 ALA A O 1
ATOM 3505 N N . GLU A 1 443 ? 45.379 -29.561 -14.847 1.00 56.84 443 GLU A N 1
ATOM 3506 C CA . GLU A 1 443 ? 44.597 -30.716 -14.416 1.00 56.84 443 GLU A CA 1
ATOM 3507 C C . GLU A 1 443 ? 43.124 -30.467 -14.756 1.00 56.84 443 GLU A C 1
ATOM 3509 O O . GLU A 1 443 ? 42.597 -29.381 -14.491 1.00 56.84 443 GLU A O 1
ATOM 3514 N N . ALA A 1 444 ? 42.473 -31.459 -15.371 1.00 55.88 444 ALA A N 1
ATOM 3515 C CA . ALA A 1 444 ? 41.093 -31.344 -15.823 1.00 55.88 444 ALA A CA 1
ATOM 3516 C C . ALA A 1 444 ? 40.216 -30.769 -14.702 1.00 55.88 444 ALA A C 1
ATOM 3518 O O . ALA A 1 444 ? 40.061 -31.374 -13.636 1.00 55.88 444 ALA A O 1
ATOM 3519 N N . ILE A 1 445 ? 39.650 -29.583 -14.938 1.00 53.78 445 ILE A N 1
ATOM 3520 C CA . ILE A 1 445 ? 38.796 -28.913 -13.965 1.00 53.78 445 ILE A CA 1
ATOM 3521 C C . ILE A 1 445 ? 37.530 -29.762 -13.811 1.00 53.78 445 ILE A C 1
ATOM 3523 O O . ILE A 1 445 ? 36.623 -29.715 -14.640 1.00 53.78 445 ILE A O 1
ATOM 3527 N N . LYS A 1 446 ? 37.457 -30.549 -12.732 1.00 53.75 446 LYS A N 1
ATOM 3528 C CA . LYS A 1 446 ? 36.234 -31.250 -12.318 1.00 53.75 446 LYS A CA 1
ATOM 3529 C C . LYS A 1 446 ? 35.247 -30.235 -11.742 1.00 53.75 446 LYS A C 1
ATOM 3531 O O . LYS A 1 446 ? 35.117 -30.091 -10.529 1.00 53.75 446 LYS A O 1
ATOM 3536 N N . GLN A 1 447 ? 34.575 -29.501 -12.619 1.00 57.94 447 GLN A N 1
ATOM 3537 C CA . GLN A 1 447 ? 33.417 -28.686 -12.274 1.00 57.94 447 GLN A CA 1
ATOM 3538 C C . GLN A 1 447 ? 32.143 -29.456 -12.609 1.00 57.94 447 GLN A C 1
ATOM 3540 O O . GLN A 1 447 ? 31.996 -29.997 -13.703 1.00 57.94 447 GLN A O 1
ATOM 3545 N N . HIS A 1 448 ? 31.214 -29.514 -11.657 1.00 51.25 448 HIS A N 1
ATOM 3546 C CA . HIS A 1 448 ? 29.882 -30.026 -11.948 1.00 51.25 448 HIS A CA 1
ATOM 3547 C C . HIS A 1 448 ? 29.188 -29.089 -12.947 1.00 51.25 448 HIS A C 1
ATOM 3549 O O . HIS A 1 448 ? 29.232 -27.872 -12.742 1.00 51.25 448 HIS A O 1
ATOM 3555 N N . PRO A 1 449 ? 28.530 -29.626 -13.994 1.00 60.47 449 PRO A N 1
ATOM 3556 C CA . PRO A 1 449 ? 27.713 -28.824 -14.892 1.00 60.47 449 PRO A CA 1
ATOM 3557 C C . PRO A 1 449 ? 26.717 -27.981 -14.097 1.00 60.47 449 PRO A C 1
ATOM 3559 O O . PRO A 1 449 ? 26.104 -28.465 -13.138 1.00 60.47 449 PRO A O 1
ATOM 3562 N N . TYR A 1 450 ? 26.555 -26.720 -14.490 1.00 60.72 450 TYR A N 1
ATOM 3563 C CA . TYR A 1 450 ? 25.586 -25.833 -13.857 1.00 60.72 450 TYR A CA 1
ATOM 3564 C C . TYR A 1 450 ? 24.184 -26.451 -13.961 1.00 60.72 450 TYR A C 1
ATOM 3566 O O . TYR A 1 450 ? 23.770 -26.905 -15.030 1.00 60.72 450 TYR A O 1
ATOM 3574 N N . ARG A 1 451 ? 23.437 -26.503 -12.851 1.00 69.19 451 ARG A N 1
ATOM 3575 C CA . ARG A 1 451 ? 22.071 -27.046 -12.868 1.00 69.19 451 ARG A CA 1
ATOM 3576 C C . ARG A 1 451 ? 21.149 -26.076 -13.604 1.00 69.19 451 ARG A C 1
ATOM 3578 O O . ARG A 1 451 ? 20.939 -24.954 -13.152 1.00 69.19 451 ARG A O 1
ATOM 3585 N N . PHE A 1 452 ? 20.560 -26.533 -14.705 1.00 66.81 452 PHE A N 1
ATOM 3586 C CA . PHE A 1 452 ? 19.549 -25.770 -15.433 1.00 66.81 452 PHE A CA 1
ATOM 3587 C C . PHE A 1 452 ? 18.159 -25.911 -14.784 1.00 66.81 452 PHE A C 1
ATOM 3589 O O . PHE A 1 452 ? 17.777 -27.027 -14.402 1.00 66.81 452 PHE A O 1
ATOM 3596 N N . PRO A 1 453 ? 17.369 -24.821 -14.703 1.00 72.62 453 PRO A N 1
ATOM 3597 C CA . PRO A 1 453 ? 15.956 -24.881 -14.333 1.00 72.62 453 PRO A CA 1
ATOM 3598 C C . PRO A 1 453 ? 15.174 -25.862 -15.230 1.00 72.62 453 PRO A C 1
ATOM 3600 O O . PRO A 1 453 ? 15.461 -25.924 -16.429 1.00 72.62 453 PRO A O 1
ATOM 3603 N N . PRO A 1 454 ? 14.163 -26.594 -14.715 1.00 72.69 454 PRO A N 1
ATOM 3604 C CA . PRO A 1 454 ? 13.452 -27.633 -15.473 1.00 72.69 454 PRO A CA 1
ATOM 3605 C C . PRO A 1 454 ? 12.896 -27.169 -16.824 1.00 72.69 454 PRO A C 1
ATOM 3607 O O . PRO A 1 454 ? 13.021 -27.884 -17.813 1.00 72.69 454 PRO A O 1
ATOM 3610 N N . HIS A 1 455 ? 12.361 -25.948 -16.888 1.00 72.19 455 HIS A N 1
ATOM 3611 C CA . HIS A 1 455 ? 11.786 -25.379 -18.109 1.00 72.19 455 HIS A CA 1
ATOM 3612 C C . HIS A 1 455 ? 12.830 -25.068 -19.199 1.00 72.19 455 HIS A C 1
ATOM 3614 O O . HIS A 1 455 ? 12.487 -25.069 -20.376 1.00 72.19 455 HIS A O 1
ATOM 3620 N N . LYS A 1 456 ? 14.108 -24.858 -18.841 1.00 74.69 456 LYS A N 1
ATOM 3621 C CA . LYS A 1 456 ? 15.194 -24.599 -19.809 1.00 74.69 456 LYS A CA 1
ATOM 3622 C C . LYS A 1 456 ? 15.867 -25.871 -20.320 1.00 74.69 456 LYS A C 1
ATOM 3624 O O . LYS A 1 456 ? 16.522 -25.834 -21.355 1.00 74.69 456 LYS A O 1
ATOM 3629 N N . LYS A 1 457 ? 15.701 -27.010 -19.633 1.00 76.12 457 LYS A N 1
ATOM 3630 C CA . LYS A 1 457 ? 16.336 -28.283 -20.026 1.00 76.12 457 LYS A CA 1
ATOM 3631 C C . LYS A 1 457 ? 15.927 -28.726 -21.430 1.00 76.12 457 LYS A C 1
ATOM 3633 O O . LYS A 1 457 ? 16.772 -29.194 -22.183 1.00 76.12 457 LYS A O 1
ATOM 3638 N N . LYS A 1 458 ? 14.646 -28.555 -21.770 1.00 78.19 458 LYS A N 1
ATOM 3639 C CA . LYS A 1 458 ? 14.106 -28.912 -23.085 1.00 78.19 458 LYS A CA 1
ATOM 3640 C C . LYS A 1 458 ? 14.731 -28.064 -24.199 1.00 78.19 458 LYS A C 1
ATOM 3642 O O . LYS A 1 458 ? 15.233 -28.622 -25.161 1.00 78.19 458 LYS A O 1
ATOM 3647 N N . GLN A 1 459 ? 14.790 -26.747 -24.002 1.00 77.75 459 GLN A N 1
ATOM 3648 C CA . GLN A 1 459 ? 15.371 -25.804 -24.965 1.00 77.75 459 GLN A CA 1
ATOM 3649 C C . GLN A 1 459 ? 16.861 -26.073 -25.208 1.00 77.75 459 GLN A C 1
ATOM 3651 O O . GLN A 1 459 ? 17.310 -26.113 -26.346 1.00 77.75 459 GLN A O 1
ATOM 3656 N N . VAL A 1 460 ? 17.629 -26.320 -24.141 1.00 80.12 460 VAL A N 1
ATOM 3657 C CA . VAL A 1 460 ? 19.059 -26.643 -24.264 1.00 80.12 460 VAL A CA 1
ATOM 3658 C C . VAL A 1 460 ? 19.266 -27.959 -25.019 1.00 80.12 460 VAL A C 1
ATOM 3660 O O . VAL A 1 460 ? 20.165 -28.048 -25.847 1.00 80.12 460 VAL A O 1
ATOM 3663 N N . ALA A 1 461 ? 18.439 -28.976 -24.762 1.00 81.69 461 ALA A N 1
ATOM 3664 C CA . ALA A 1 461 ? 18.529 -30.251 -25.472 1.00 81.69 461 ALA A CA 1
ATOM 3665 C C . ALA A 1 461 ? 18.218 -30.107 -26.972 1.00 81.69 461 ALA A C 1
ATOM 3667 O O . ALA A 1 461 ? 18.914 -30.695 -27.797 1.00 81.69 461 ALA A O 1
ATOM 3668 N N . GLU A 1 462 ? 17.206 -29.308 -27.320 1.00 82.88 462 GLU A N 1
ATOM 3669 C CA . GLU A 1 462 ? 16.846 -28.999 -28.709 1.00 82.88 462 GLU A CA 1
ATOM 3670 C C . GLU A 1 462 ? 17.968 -28.240 -29.435 1.00 82.88 462 GLU A C 1
ATOM 3672 O O . GLU A 1 462 ? 18.283 -28.563 -30.581 1.00 82.88 462 GLU A O 1
ATOM 3677 N N . GLU A 1 463 ? 18.623 -27.291 -28.761 1.00 82.81 463 GLU A N 1
ATOM 3678 C CA . GLU A 1 463 ? 19.721 -26.514 -29.345 1.00 82.81 463 GLU A CA 1
ATOM 3679 C C . GLU A 1 463 ? 20.985 -27.360 -29.552 1.00 82.81 463 GLU A C 1
ATOM 3681 O O . GLU A 1 463 ? 21.590 -27.327 -30.621 1.00 82.81 463 GLU A O 1
ATOM 3686 N N . VAL A 1 464 ? 21.354 -28.198 -28.576 1.00 84.06 464 VAL A N 1
ATOM 3687 C CA . VAL A 1 464 ? 22.491 -29.128 -28.713 1.00 84.06 464 VAL A CA 1
ATOM 3688 C C . VAL A 1 464 ? 22.258 -30.114 -29.861 1.00 84.06 464 VAL A C 1
ATOM 3690 O O . VAL A 1 464 ? 23.180 -30.383 -30.631 1.00 84.06 464 VAL A O 1
ATOM 3693 N N . ALA A 1 465 ? 21.034 -30.632 -30.009 1.00 84.69 465 ALA A N 1
ATOM 3694 C CA . ALA A 1 465 ? 20.679 -31.514 -31.119 1.00 84.69 465 ALA A CA 1
ATOM 3695 C C . ALA A 1 465 ? 20.816 -30.808 -32.478 1.00 84.69 465 ALA A C 1
ATOM 3697 O O . ALA A 1 465 ? 21.378 -31.382 -33.409 1.00 84.69 465 ALA A O 1
ATOM 3698 N N . TYR A 1 466 ? 20.372 -29.553 -32.571 1.00 83.88 466 TYR A N 1
ATOM 3699 C CA . TYR A 1 466 ? 20.542 -28.733 -33.768 1.00 83.88 466 TYR A CA 1
ATOM 3700 C C . TYR A 1 466 ? 22.022 -28.487 -34.097 1.00 83.88 466 TYR A C 1
ATOM 3702 O O . TYR A 1 466 ? 22.436 -28.703 -35.235 1.00 83.88 466 TYR A O 1
ATOM 3710 N N . MET A 1 467 ? 22.843 -28.105 -33.111 1.00 81.56 467 MET A N 1
ATOM 3711 C CA . MET A 1 467 ? 24.279 -27.864 -33.310 1.00 81.56 467 MET A CA 1
ATOM 3712 C C . MET A 1 467 ? 25.031 -29.121 -33.784 1.00 81.56 467 MET A C 1
ATOM 3714 O O . MET A 1 467 ? 25.954 -29.010 -34.593 1.00 81.56 467 MET A O 1
ATOM 3718 N N . LEU A 1 468 ? 24.628 -30.308 -33.309 1.00 84.06 468 LEU A N 1
ATOM 3719 C CA . LEU A 1 468 ? 25.133 -31.598 -33.797 1.00 84.06 468 LEU A CA 1
ATOM 3720 C C . LEU A 1 468 ? 24.689 -31.869 -35.242 1.00 84.06 468 LEU A C 1
ATOM 3722 O O . LEU A 1 468 ? 25.497 -32.315 -36.052 1.00 84.06 468 LEU A O 1
ATOM 3726 N N . GLU A 1 469 ? 23.427 -31.583 -35.581 1.00 84.69 469 GLU A N 1
ATOM 3727 C CA . GLU A 1 469 ? 22.881 -31.776 -36.932 1.00 84.69 469 GLU A CA 1
ATOM 3728 C C . GLU A 1 469 ? 23.599 -30.906 -37.976 1.00 84.69 469 GLU A C 1
ATOM 3730 O O . GLU A 1 469 ? 23.917 -31.379 -39.068 1.00 84.69 469 GLU A O 1
ATOM 3735 N N . ILE A 1 470 ? 23.883 -29.641 -37.646 1.00 80.75 470 ILE A N 1
ATOM 3736 C CA . ILE A 1 470 ? 24.593 -28.724 -38.552 1.00 80.75 470 ILE A CA 1
ATOM 3737 C C . ILE A 1 470 ? 26.115 -28.927 -38.549 1.00 80.75 470 ILE A C 1
ATOM 3739 O O . ILE A 1 470 ? 26.811 -28.257 -39.310 1.00 80.75 470 ILE A O 1
ATOM 3743 N N . GLY A 1 471 ? 26.639 -29.828 -37.710 1.00 78.19 471 GLY A N 1
ATOM 3744 C CA . GLY A 1 471 ? 28.072 -30.115 -37.606 1.00 78.19 471 GLY A CA 1
ATOM 3745 C C . GLY A 1 471 ? 28.895 -28.995 -36.963 1.00 78.19 471 GLY A C 1
ATOM 3746 O O . GLY A 1 471 ? 30.103 -28.930 -37.177 1.00 78.19 471 GLY A O 1
ATOM 3747 N N . ALA A 1 472 ? 28.259 -28.107 -36.192 1.00 79.19 472 ALA A N 1
ATOM 3748 C CA . ALA A 1 472 ? 28.942 -27.040 -35.458 1.00 79.19 472 ALA A CA 1
ATOM 3749 C C . ALA A 1 472 ? 29.659 -27.563 -34.203 1.00 79.19 472 ALA A C 1
ATOM 3751 O O . ALA A 1 472 ? 30.619 -26.949 -33.740 1.00 79.19 472 ALA A O 1
ATOM 3752 N N . ILE A 1 473 ? 29.189 -28.686 -33.648 1.00 80.69 473 ILE A N 1
ATOM 3753 C CA . ILE A 1 473 ? 29.809 -29.384 -32.517 1.00 80.69 473 ILE A CA 1
ATOM 3754 C C . ILE A 1 473 ? 29.893 -30.883 -32.799 1.00 80.69 473 ILE A C 1
ATOM 3756 O O . ILE A 1 473 ? 29.087 -31.435 -33.546 1.00 80.69 473 ILE A O 1
ATOM 3760 N N . GLU A 1 474 ? 30.831 -31.552 -32.135 1.00 80.38 474 GLU A N 1
ATOM 3761 C CA . GLU A 1 474 ? 30.957 -33.008 -32.128 1.00 80.38 474 GLU A CA 1
ATOM 3762 C C . GLU A 1 474 ? 31.097 -33.536 -30.688 1.00 80.38 474 GLU A C 1
ATOM 3764 O O . GLU A 1 474 ? 31.581 -32.818 -29.806 1.00 80.38 474 GLU A O 1
ATOM 3769 N N . PRO A 1 475 ? 30.678 -34.783 -30.403 1.00 80.75 475 PRO A N 1
ATOM 3770 C CA . PRO A 1 475 ? 30.899 -35.390 -29.097 1.00 80.75 475 PRO A CA 1
ATOM 3771 C C . PRO A 1 475 ? 32.397 -35.529 -28.795 1.00 80.75 475 PRO A C 1
ATOM 3773 O O . PRO A 1 475 ? 33.143 -36.160 -29.545 1.00 80.75 475 PRO A O 1
ATOM 3776 N N . GLY A 1 476 ? 32.837 -34.978 -27.663 1.00 72.25 476 GLY A N 1
ATOM 3777 C CA . GLY A 1 476 ? 34.218 -35.119 -27.205 1.00 72.25 476 GLY A CA 1
ATOM 3778 C C . GLY A 1 476 ? 34.591 -36.584 -26.944 1.00 72.25 476 GLY A C 1
ATOM 3779 O O . GLY A 1 476 ? 33.810 -37.351 -26.385 1.00 72.25 476 GLY A O 1
ATOM 3780 N N . ARG A 1 477 ? 35.814 -36.982 -27.317 1.00 61.16 477 ARG A N 1
ATOM 3781 C CA . ARG A 1 477 ? 36.315 -38.366 -27.156 1.00 61.16 477 ARG A CA 1
ATOM 3782 C C . ARG A 1 477 ? 36.649 -38.748 -25.709 1.00 61.16 477 ARG A C 1
ATOM 3784 O O . ARG A 1 477 ? 36.907 -39.914 -25.417 1.00 61.16 477 ARG A O 1
ATOM 3791 N N . THR A 1 478 ? 36.649 -37.789 -24.793 1.00 55.62 478 THR A N 1
ATOM 3792 C CA . THR A 1 478 ? 36.935 -37.984 -23.373 1.00 55.62 478 THR A CA 1
ATOM 3793 C C . THR A 1 478 ? 35.637 -38.016 -22.578 1.00 55.62 478 THR A C 1
ATOM 3795 O O . THR A 1 478 ? 35.135 -36.973 -22.177 1.00 55.62 478 THR A O 1
ATOM 3798 N N . LEU A 1 479 ? 35.116 -39.231 -22.365 1.00 43.09 479 LEU A N 1
ATOM 3799 C CA . LEU A 1 479 ? 34.520 -39.760 -21.124 1.00 43.09 479 LEU A CA 1
ATOM 3800 C C . LEU A 1 479 ? 33.631 -40.966 -21.475 1.00 43.09 479 LEU A C 1
ATOM 3802 O O . LEU A 1 479 ? 32.496 -40.819 -21.920 1.00 43.09 479 LEU A O 1
ATOM 3806 N N . GLN A 1 480 ? 34.145 -42.177 -21.239 1.00 35.22 480 GLN A N 1
ATOM 3807 C CA . GLN A 1 480 ? 33.271 -43.335 -21.048 1.00 35.22 480 GLN A CA 1
ATOM 3808 C C . GLN A 1 480 ? 32.355 -43.074 -19.835 1.00 35.22 480 GLN A C 1
ATOM 3810 O O . GLN A 1 480 ? 32.803 -42.444 -18.870 1.00 35.22 480 GLN A O 1
ATOM 3815 N N . PRO A 1 481 ? 31.094 -43.541 -19.846 1.00 35.72 481 PRO A N 1
ATOM 3816 C CA . PRO A 1 481 ? 30.164 -43.294 -18.755 1.00 35.72 481 PRO A CA 1
ATOM 3817 C C . PRO A 1 481 ? 30.662 -44.004 -17.496 1.00 35.72 481 PRO A C 1
ATOM 3819 O O . PRO A 1 481 ? 30.834 -45.223 -17.493 1.00 35.72 481 PRO A O 1
ATOM 3822 N N . ILE A 1 482 ? 30.866 -43.257 -16.411 1.00 37.47 482 ILE A N 1
ATOM 3823 C CA . ILE A 1 482 ? 30.990 -43.867 -15.089 1.00 37.47 482 ILE A CA 1
ATOM 3824 C C . ILE A 1 482 ? 29.595 -44.384 -14.739 1.00 37.47 482 ILE A C 1
ATOM 3826 O O . ILE A 1 482 ? 28.686 -43.607 -14.450 1.00 37.47 482 ILE A O 1
ATOM 3830 N N . ALA A 1 483 ? 29.428 -45.702 -14.823 1.00 32.81 483 ALA A N 1
ATOM 3831 C CA . ALA A 1 483 ? 28.295 -46.413 -14.257 1.00 32.81 483 ALA A CA 1
ATOM 3832 C C . ALA A 1 483 ? 28.177 -46.045 -12.770 1.00 32.81 483 ALA A C 1
ATOM 3834 O O . ALA A 1 483 ? 29.112 -46.250 -11.997 1.00 32.81 483 ALA A O 1
ATOM 3835 N N . GLY A 1 484 ? 27.052 -45.454 -12.381 1.00 32.06 484 GLY A N 1
ATOM 3836 C CA . GLY A 1 484 ? 26.854 -44.990 -11.014 1.00 32.06 484 GLY A CA 1
ATOM 3837 C C . GLY A 1 484 ? 25.713 -43.999 -10.912 1.00 32.06 484 GLY A C 1
ATOM 3838 O O . GLY A 1 484 ? 25.923 -42.794 -10.824 1.00 32.06 484 GLY A O 1
ATOM 3839 N N . GLU A 1 485 ? 24.503 -44.542 -10.937 1.00 34.59 485 GLU A N 1
ATOM 3840 C CA . GLU A 1 485 ? 23.282 -43.919 -10.444 1.00 34.59 485 GLU A CA 1
ATOM 3841 C C . GLU A 1 485 ? 23.518 -43.072 -9.183 1.00 34.59 485 GLU A C 1
ATOM 3843 O O . 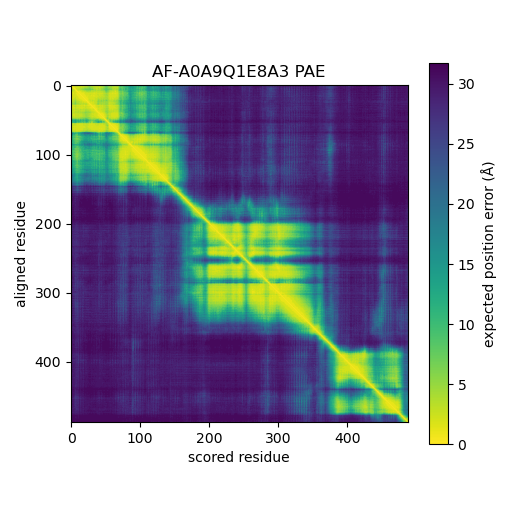GLU A 1 485 ? 24.217 -43.486 -8.257 1.00 34.59 485 GLU A O 1
ATOM 3848 N N . ARG A 1 486 ? 22.804 -41.949 -9.088 1.00 29.50 486 ARG A N 1
ATOM 3849 C CA . ARG A 1 486 ? 21.857 -41.756 -7.985 1.00 29.50 486 ARG A CA 1
ATOM 3850 C C . ARG A 1 486 ? 20.861 -40.657 -8.323 1.00 29.50 486 ARG A C 1
ATOM 3852 O O . ARG A 1 486 ? 21.205 -39.485 -8.456 1.00 29.50 486 ARG A O 1
ATOM 3859 N N . SER A 1 487 ? 19.623 -41.106 -8.457 1.00 31.03 487 SER A N 1
ATOM 3860 C CA . SER A 1 487 ? 18.389 -40.342 -8.374 1.00 31.03 487 SER A CA 1
ATOM 3861 C C . SER A 1 487 ? 18.366 -39.457 -7.124 1.00 31.03 487 SER A C 1
ATOM 3863 O O . SER A 1 487 ? 18.678 -39.948 -6.038 1.00 31.03 487 SER A O 1
ATOM 3865 N N . LEU A 1 488 ? 18.000 -38.183 -7.305 1.00 31.23 488 LEU A N 1
ATOM 3866 C CA . LEU A 1 488 ? 16.991 -37.408 -6.559 1.00 31.23 488 LEU A CA 1
ATOM 3867 C C . LEU A 1 488 ? 16.902 -35.986 -7.140 1.00 31.23 488 LEU A C 1
ATOM 3869 O O . LEU A 1 488 ? 17.948 -35.293 -7.221 1.00 31.23 488 LEU A O 1
#

Nearest PDB structures (foldseek):
  7r24-assembly1_A  TM=3.527E-01  e=8.404E-01  Rattus norvegicus